Protein AF-A0A7V9UJH0-F1 (afdb_monomer_lite)

Secondary structure (DSSP, 8-state):
--SSTTSSTTHHHHHHTTSS----GGGGGG--HHHHHHHHHHHHHHHHHHS-SB--HHHHSHHHHHHHHHHHHHHSSSHHHHHHHHHHHHHHTHHHHHHHHHHHHHHHHH-TT-TTS-------GGG------GGGGTSPPPHHHHHHHHHHHHHHHHHH-SS--EEE-HHHHHHSPTT--EEEEE-TTS-EEEEEPPTT-------S-------SS--HHHHHTSTT---SEEEEEEEEEETTEEEEEEEE--TTS---HHHHHHHHHHHHHTT--GGGEEEESSS-SHHHHHHH-TT-PPBSS--HHHHHHHHHHHHHHHHHHHTT--HHHHHHHHHT--TT--HHHHHHHHHHHHHHHHHHHHHHHHBTT-S--HHHHHHHHHHHHHHHHHHTT-HHHHHHHHHHHHHHHHHHHHHHT---PPBPPHHHHHHHHHHHHHHHHHHHTSSS--HHHHHHHHHHHHHHTTT-

Sequence (472 aa):
MLLIYKYLFFLPLVVGIFLVGSPTLEAKELFSPATEKAIAKFRHLNQEIEFGISIPEKLLRCSYLQDAWIAYLHEAENQNEFLLGMAEIDQLIDQFRANLNYTATVVNFYNPGNPRTLFPQRIKLENRKGFLNTYKTGRDLTDQEREKLFQEEWSQYEKESICEPFNLDSDTLQALESGKIYNFALFPEGTIRIALEKPGGKDYLLNEEAAIGDFAYPNHTILAGSPHQALLSAGSLIPYRVEDKQLMFISNKSGHFVPSYDSLKALKDQLNDLGVDPHAVIMVPTVDLSDAVLSIYNSVQIPVSLMHEDANRLFLSAHHRWIKTLNQLDLQLLTDLSLGDFTTLSRAANAELSRIREEATYMRSAYQLFTEMHEAPSNFHNFVKHFGNLKDAIKHNVNEKVTAEAKWVVQFLQKKRNILEDSSSVIAQETSLYEYLTNEILTIKELISKNELIIDEFHLIKKMARELGTLF

Radius of gyration: 26.09 Å; chains: 1; bounding box: 77×53×73 Å

Foldseek 3Di:
DPDPPVPPVCVVVVVVVPPPDDPPPVVVVPADPLLVVLLVVLLVQLCCLVVPQFDDLCLLAPVNVVVSLVVSLVRQPDAVNNLSSLVSSVVSCPSVVVLNVLLLLVLCLVPVDDLVNDDDPQDDPPDDQFDDDCSVVVDDDDPVRLQVVLVVLVVVQVVQEPWAKDWDALVVVVVDDAFWKWKWFAAPVRIIIIDTDDPDPPPDDDDDDPPPPDRNDDDVSSSQVGRRGDTLAICMKHWHDDPNHIAIETEGDDSRHRQDPVSVVSNLVSVVVSPDSSSSYHYDHHNRCSCVSCVVCVPDGDGSACALVNLLVSLVSLLVLLVVLLVVDDLVCLVCLLVLNCVPVDPVNLVSLVVNLVSLVSNQLSCLQWFLVSGDDPLSVVLSVLSVQLSVCVVVVVSVSVNVSSNVNSVCCVPPVVVSNDSPGHTHGSVSNVVSLVVLVVLLVVQVPDPDHDPVSVVSNVSSCVSVSSSD

pLDDT: mean 71.12, std 21.36, range [23.88, 97.75]

Structure (mmCIF, N/CA/C/O backbone):
data_AF-A0A7V9UJH0-F1
#
_entry.id   AF-A0A7V9UJH0-F1
#
loop_
_atom_site.group_PDB
_atom_site.id
_atom_site.type_symbol
_atom_site.label_atom_id
_atom_site.label_alt_id
_atom_site.label_comp_id
_atom_site.label_asym_id
_atom_site.label_entity_id
_atom_site.label_seq_id
_atom_site.pdbx_PDB_ins_code
_atom_site.Cartn_x
_atom_site.Cartn_y
_atom_site.Cartn_z
_atom_site.occupancy
_atom_site.B_iso_or_equiv
_atom_site.auth_seq_id
_atom_site.auth_comp_id
_atom_site.auth_asym_id
_atom_site.auth_atom_id
_atom_site.pdbx_PDB_model_num
ATOM 1 N N . MET A 1 1 ? 48.634 -1.301 18.258 1.00 30.16 1 MET A N 1
ATOM 2 C CA . MET A 1 1 ? 47.769 -2.500 18.169 1.00 30.16 1 MET A CA 1
ATOM 3 C C . MET A 1 1 ? 46.301 -2.083 18.316 1.00 30.16 1 MET A C 1
ATOM 5 O O . MET A 1 1 ? 45.616 -2.503 19.233 1.00 30.16 1 MET A O 1
ATOM 9 N N . LEU A 1 2 ? 45.851 -1.162 17.456 1.00 27.62 2 LEU A N 1
ATOM 10 C CA . LEU A 1 2 ? 44.552 -0.482 17.553 1.00 27.62 2 LEU A CA 1
ATOM 11 C C . LEU A 1 2 ? 44.246 0.133 16.176 1.00 27.62 2 LEU A C 1
ATOM 13 O O . LEU A 1 2 ? 44.246 1.342 16.008 1.00 27.62 2 LEU A O 1
ATOM 17 N N . LEU A 1 3 ? 44.148 -0.715 15.145 1.00 25.56 3 LEU A N 1
ATOM 18 C CA . LEU A 1 3 ? 43.703 -0.299 13.802 1.00 25.56 3 LEU A CA 1
ATOM 19 C C . LEU A 1 3 ? 43.198 -1.461 12.918 1.00 25.56 3 LEU A C 1
ATOM 21 O O . LEU A 1 3 ? 43.038 -1.288 11.718 1.00 25.56 3 LEU A O 1
ATOM 25 N N . ILE A 1 4 ? 42.937 -2.644 13.492 1.00 23.88 4 ILE A N 1
ATOM 26 C CA . ILE A 1 4 ? 42.589 -3.862 12.725 1.00 23.88 4 ILE A CA 1
ATOM 27 C C . ILE A 1 4 ? 41.096 -4.244 12.838 1.00 23.88 4 ILE A C 1
ATOM 29 O O . ILE A 1 4 ? 40.603 -5.032 12.042 1.00 23.88 4 ILE A O 1
ATOM 33 N N . TYR A 1 5 ? 40.313 -3.619 13.725 1.00 24.94 5 TYR A N 1
ATOM 34 C CA . TYR A 1 5 ? 38.904 -4.003 13.927 1.00 24.94 5 TYR A CA 1
ATOM 35 C C . TYR A 1 5 ? 37.870 -3.258 13.065 1.00 24.94 5 TYR A C 1
ATOM 37 O O . TYR A 1 5 ? 36.706 -3.639 13.067 1.00 24.94 5 TYR A O 1
ATOM 45 N N . LYS A 1 6 ? 38.272 -2.261 12.260 1.00 25.81 6 LYS A N 1
ATOM 46 C CA . LYS A 1 6 ? 37.353 -1.567 11.332 1.00 25.81 6 LYS A CA 1
ATOM 47 C C . LYS A 1 6 ? 37.107 -2.303 10.004 1.00 25.81 6 LYS A C 1
ATOM 49 O O . LYS A 1 6 ? 36.238 -1.889 9.252 1.00 25.81 6 LYS A O 1
ATOM 54 N N . TYR A 1 7 ? 37.823 -3.399 9.735 1.00 26.91 7 TYR A N 1
ATOM 55 C CA . TYR A 1 7 ? 37.737 -4.140 8.465 1.00 26.91 7 TYR A CA 1
ATOM 56 C C . TYR A 1 7 ? 37.231 -5.585 8.598 1.00 26.91 7 TYR A C 1
ATOM 58 O O . TYR A 1 7 ? 37.049 -6.260 7.591 1.00 26.91 7 TYR A O 1
ATOM 66 N N . LEU A 1 8 ? 36.958 -6.066 9.816 1.00 25.31 8 LEU A N 1
ATOM 67 C CA . LEU A 1 8 ? 36.530 -7.454 10.050 1.00 25.31 8 LEU A CA 1
ATOM 68 C C . LEU A 1 8 ? 35.004 -7.658 10.043 1.00 25.31 8 LEU A C 1
ATOM 70 O O . LEU A 1 8 ? 34.557 -8.785 9.863 1.00 25.31 8 LEU A O 1
ATOM 74 N N . PHE A 1 9 ? 34.203 -6.590 10.125 1.00 26.61 9 PHE A N 1
ATOM 75 C CA . PHE A 1 9 ? 32.737 -6.665 9.991 1.00 26.61 9 PHE A CA 1
ATOM 76 C C . PHE A 1 9 ? 32.222 -6.534 8.546 1.00 26.61 9 PHE A C 1
ATOM 78 O O . PHE A 1 9 ? 31.039 -6.730 8.298 1.00 26.61 9 PHE A O 1
ATOM 85 N N . PHE A 1 10 ? 33.111 -6.298 7.575 1.00 26.50 10 PHE A N 1
ATOM 86 C CA . PHE A 1 10 ? 32.784 -6.337 6.142 1.00 26.50 10 PHE A CA 1
ATOM 87 C C . PHE A 1 10 ? 32.828 -7.756 5.542 1.00 26.50 10 PHE A C 1
ATOM 89 O O . PHE A 1 10 ? 32.479 -7.948 4.379 1.00 26.50 10 PHE A O 1
ATOM 96 N N . LEU A 1 11 ? 33.242 -8.774 6.307 1.00 25.62 11 LEU A N 1
ATOM 97 C CA . LEU A 1 11 ? 33.529 -10.100 5.754 1.00 25.62 11 LEU A CA 1
ATOM 98 C C . LEU A 1 11 ? 32.314 -11.031 5.541 1.00 25.62 11 LEU A C 1
ATOM 100 O O . LEU A 1 11 ? 32.401 -11.847 4.625 1.00 25.62 11 LEU A O 1
ATOM 104 N N . PRO A 1 12 ? 31.162 -10.917 6.242 1.00 27.48 12 PRO A N 1
ATOM 105 C CA . PRO A 1 12 ? 29.956 -11.628 5.808 1.00 27.48 12 PRO A CA 1
ATOM 106 C C . PRO A 1 12 ? 29.307 -10.954 4.590 1.00 27.48 12 PRO A C 1
ATOM 108 O O . PRO A 1 12 ? 28.630 -11.625 3.815 1.00 27.48 12 PRO A O 1
ATOM 111 N N . LEU A 1 13 ? 29.571 -9.657 4.375 1.00 29.02 13 LEU A N 1
ATOM 112 C CA . LEU A 1 13 ? 29.106 -8.925 3.198 1.00 29.02 13 LEU A CA 1
ATOM 113 C C . LEU A 1 13 ? 29.829 -9.418 1.933 1.00 29.02 13 LEU A C 1
ATOM 115 O O . LEU A 1 13 ? 29.194 -9.630 0.915 1.00 29.02 13 LEU A O 1
ATOM 119 N N . VAL A 1 14 ? 31.131 -9.725 1.998 1.00 29.97 14 VAL A N 1
ATOM 120 C CA . VAL A 1 14 ? 31.913 -10.170 0.822 1.00 29.97 14 VAL A CA 1
ATOM 121 C C . VAL A 1 14 ? 31.646 -11.627 0.404 1.00 29.97 14 VAL A C 1
ATOM 123 O O . VAL A 1 14 ? 31.878 -11.976 -0.751 1.00 29.97 14 VAL A O 1
ATOM 126 N N . VAL A 1 15 ? 31.098 -12.482 1.274 1.00 26.22 15 VAL A N 1
ATOM 127 C CA . VAL A 1 15 ? 30.840 -13.898 0.924 1.00 26.22 15 VAL A CA 1
ATOM 128 C C . VAL A 1 15 ? 29.415 -14.132 0.392 1.00 26.22 15 VAL A C 1
ATOM 130 O O . VAL A 1 15 ? 29.205 -15.060 -0.383 1.00 26.22 15 VAL A O 1
ATOM 133 N N . GLY A 1 16 ? 28.457 -13.241 0.683 1.00 27.94 16 GLY A N 1
ATOM 134 C CA . GLY A 1 16 ? 27.158 -13.203 -0.013 1.00 27.94 16 GLY A CA 1
ATOM 135 C C . GLY A 1 16 ? 27.213 -12.557 -1.409 1.00 27.94 16 GLY A C 1
ATOM 136 O O . GLY A 1 16 ? 26.345 -12.808 -2.242 1.00 27.94 16 GLY A O 1
ATOM 137 N N . ILE A 1 17 ? 28.269 -11.782 -1.688 1.00 36.22 17 ILE A N 1
ATOM 138 C CA . ILE A 1 17 ? 28.481 -11.011 -2.929 1.00 36.22 17 ILE A CA 1
ATOM 139 C C . ILE A 1 17 ? 28.880 -11.877 -4.147 1.00 36.22 17 ILE A C 1
ATOM 141 O O . ILE A 1 17 ? 28.891 -11.384 -5.269 1.00 36.22 17 ILE A O 1
ATOM 145 N N . PHE A 1 18 ? 29.124 -13.183 -3.985 1.00 31.78 18 PHE A N 1
ATOM 146 C CA . PHE A 1 18 ? 29.450 -14.084 -5.107 1.00 31.78 18 PHE A CA 1
ATOM 147 C C . PHE A 1 18 ? 28.333 -15.065 -5.509 1.00 31.78 18 PHE A C 1
ATOM 149 O O . PHE A 1 18 ? 28.566 -15.914 -6.368 1.00 31.78 18 PHE A O 1
ATOM 156 N N . LEU A 1 19 ? 27.127 -14.960 -4.932 1.00 30.39 19 LEU A N 1
ATOM 157 C CA . LEU A 1 19 ? 26.013 -15.879 -5.238 1.00 30.39 19 LEU A CA 1
ATOM 158 C C . LEU A 1 19 ? 24.698 -15.209 -5.668 1.00 30.39 19 LEU A C 1
ATOM 160 O O . LEU A 1 19 ? 23.738 -15.916 -5.965 1.00 30.39 19 LEU A O 1
ATOM 164 N N . VAL A 1 20 ? 24.654 -13.880 -5.794 1.00 37.59 20 VAL A N 1
ATOM 165 C CA . VAL A 1 20 ? 23.699 -13.243 -6.715 1.00 37.59 20 VAL A CA 1
ATOM 166 C C . VAL A 1 20 ? 24.373 -13.313 -8.074 1.00 37.59 20 VAL A C 1
ATOM 168 O O . VAL A 1 20 ? 25.451 -12.744 -8.238 1.00 37.59 20 VAL A O 1
ATOM 171 N N . GLY A 1 21 ? 23.821 -14.134 -8.970 1.00 35.56 21 GLY A N 1
ATOM 172 C CA . GLY A 1 21 ? 24.456 -14.552 -10.216 1.00 35.56 21 GLY A CA 1
ATOM 173 C C . GLY A 1 21 ? 25.227 -13.415 -10.871 1.00 35.56 21 GLY A C 1
ATOM 174 O O . GLY A 1 21 ? 24.643 -12.442 -11.333 1.00 35.56 21 GLY A O 1
ATOM 175 N N . SER A 1 22 ? 26.557 -13.540 -10.911 1.00 38.75 22 SER A N 1
ATOM 176 C CA . SER A 1 22 ? 27.305 -12.818 -11.932 1.00 38.75 22 SER A CA 1
ATOM 177 C C . SER A 1 22 ? 26.632 -13.158 -13.261 1.00 38.75 22 SER A C 1
ATOM 179 O O . SER A 1 22 ? 26.357 -14.349 -13.461 1.00 38.75 22 SER A O 1
ATOM 181 N N . PRO A 1 23 ? 26.344 -12.176 -14.134 1.00 42.03 23 PRO A N 1
ATOM 182 C CA . PRO A 1 23 ? 25.822 -12.478 -15.457 1.00 42.03 23 PRO A CA 1
ATOM 183 C C . PRO A 1 23 ? 26.711 -13.572 -16.031 1.00 42.03 23 PRO A C 1
ATOM 185 O O . PRO A 1 23 ? 27.944 -13.486 -15.917 1.00 42.03 23 PRO A O 1
ATOM 188 N N . THR A 1 24 ? 26.093 -14.643 -16.533 1.00 43.12 24 THR A N 1
ATOM 189 C CA . THR A 1 24 ? 26.810 -15.693 -17.255 1.00 43.12 24 THR A CA 1
ATOM 190 C C . THR A 1 24 ? 27.800 -14.991 -18.169 1.00 43.12 24 THR A C 1
ATOM 192 O O . THR A 1 24 ? 27.404 -14.089 -18.905 1.00 43.12 24 THR A O 1
ATOM 195 N N . LEU A 1 25 ? 29.092 -15.320 -18.051 1.00 45.69 25 LEU A N 1
ATOM 196 C CA . LEU A 1 25 ? 30.186 -14.614 -18.735 1.00 45.69 25 LEU A CA 1
ATOM 197 C C . LEU A 1 25 ? 29.931 -14.407 -20.243 1.00 45.69 25 LEU A C 1
ATOM 199 O O . LEU A 1 25 ? 30.481 -13.480 -20.822 1.00 45.69 25 LEU A O 1
ATOM 203 N N . GLU A 1 26 ? 29.050 -15.213 -20.835 1.00 47.91 26 GLU A N 1
ATOM 204 C CA . GLU A 1 26 ? 28.553 -15.126 -22.208 1.00 47.91 26 GLU A CA 1
ATOM 205 C C . GLU A 1 26 ? 27.755 -13.843 -22.540 1.00 47.91 26 GLU A C 1
ATOM 207 O O . GLU A 1 26 ? 27.798 -13.399 -23.681 1.00 47.91 26 GLU A O 1
ATOM 212 N N . ALA A 1 27 ? 27.074 -13.189 -21.587 1.00 50.91 27 ALA A N 1
ATOM 213 C CA . ALA A 1 27 ? 26.281 -11.979 -21.868 1.00 50.91 27 ALA A CA 1
ATOM 214 C C . ALA A 1 27 ? 27.140 -10.709 -22.032 1.00 50.91 27 ALA A C 1
ATOM 216 O O . ALA A 1 27 ? 26.747 -9.773 -22.725 1.00 50.91 27 ALA A O 1
ATOM 217 N N . LYS A 1 28 ? 28.338 -10.667 -21.430 1.00 52.59 28 LYS A N 1
ATOM 218 C CA . LYS A 1 28 ? 29.223 -9.489 -21.500 1.00 52.59 28 LYS A CA 1
ATOM 219 C C . LYS A 1 28 ? 29.824 -9.255 -22.884 1.00 52.59 28 LYS A C 1
ATOM 221 O O . LYS A 1 28 ? 30.189 -8.127 -23.182 1.00 52.59 28 LYS A O 1
ATOM 226 N N . GLU A 1 29 ? 29.917 -10.282 -23.726 1.00 58.12 29 GLU A N 1
ATOM 227 C CA . GLU A 1 29 ? 30.424 -10.134 -25.098 1.00 58.12 29 GLU A CA 1
ATOM 228 C C . GLU A 1 29 ? 29.374 -9.555 -26.070 1.00 58.12 29 GLU A C 1
ATOM 230 O O . GLU A 1 29 ? 29.701 -9.273 -27.220 1.00 58.12 29 GLU A O 1
ATOM 235 N N . LEU A 1 30 ? 28.128 -9.351 -25.617 1.00 66.75 30 LEU A N 1
ATOM 236 C CA . LEU A 1 30 ? 26.988 -8.928 -26.441 1.00 66.75 30 LEU A CA 1
ATOM 237 C C . LEU A 1 30 ? 26.552 -7.468 -26.239 1.00 66.75 30 LEU A C 1
ATOM 239 O O . LEU A 1 30 ? 25.721 -6.987 -27.006 1.00 66.75 30 LEU A O 1
ATOM 243 N N . PHE A 1 31 ? 27.070 -6.759 -25.232 1.00 84.50 31 PHE A N 1
ATOM 244 C CA . PHE A 1 31 ? 26.641 -5.386 -24.952 1.00 84.50 31 PHE A CA 1
ATOM 245 C C . PHE A 1 31 ? 27.458 -4.357 -25.726 1.00 84.50 31 PHE A C 1
ATOM 247 O O . PHE A 1 31 ? 28.689 -4.382 -25.713 1.00 84.50 31 PHE A O 1
ATOM 254 N N . SER A 1 32 ? 26.775 -3.397 -26.353 1.00 88.62 32 SER A N 1
ATOM 255 C CA . SER A 1 32 ? 27.449 -2.216 -26.880 1.00 88.62 32 SER A CA 1
ATOM 256 C C . SER A 1 32 ? 27.966 -1.341 -25.727 1.00 88.62 32 SER A C 1
ATOM 258 O O . SER A 1 32 ? 27.462 -1.406 -24.594 1.00 88.62 32 SER A O 1
ATOM 260 N N . PRO A 1 33 ? 28.906 -0.421 -26.011 1.00 90.81 33 PRO A N 1
ATOM 261 C CA . PRO A 1 33 ? 29.337 0.581 -25.040 1.00 90.81 33 PRO A CA 1
ATOM 262 C C . PRO A 1 33 ? 28.183 1.418 -24.459 1.00 90.81 33 PRO A C 1
ATOM 264 O O . PRO A 1 33 ? 28.280 1.898 -23.327 1.00 90.81 33 PRO A O 1
ATOM 267 N N . ALA A 1 34 ? 27.092 1.608 -25.212 1.00 86.81 34 ALA A N 1
ATOM 268 C CA . ALA A 1 34 ? 25.917 2.338 -24.746 1.00 86.81 34 ALA A CA 1
ATOM 269 C C . ALA A 1 34 ? 25.159 1.555 -23.664 1.00 86.81 34 ALA A C 1
ATOM 271 O O . ALA A 1 34 ? 24.864 2.104 -22.598 1.00 86.81 34 ALA A O 1
ATOM 272 N N . THR A 1 35 ? 24.926 0.259 -23.883 1.00 88.44 35 THR A N 1
ATOM 273 C CA . THR A 1 35 ? 24.284 -0.617 -22.891 1.00 88.44 35 THR A CA 1
ATOM 274 C C . THR A 1 35 ? 25.134 -0.775 -21.638 1.00 88.44 35 THR A C 1
ATOM 276 O O . THR A 1 35 ? 24.619 -0.634 -20.528 1.00 88.44 35 THR A O 1
ATOM 279 N N . GLU A 1 36 ? 26.450 -0.958 -21.773 1.00 90.12 36 GLU A N 1
ATOM 280 C CA . GLU A 1 36 ? 27.341 -1.018 -20.609 1.00 90.12 36 GLU A CA 1
ATOM 281 C C . GLU A 1 36 ? 27.294 0.270 -19.778 1.00 90.12 36 GLU A C 1
ATOM 283 O O . GLU A 1 36 ? 27.232 0.224 -18.545 1.00 90.12 36 GLU A O 1
ATOM 288 N N . LYS A 1 37 ? 27.275 1.432 -20.443 1.00 90.12 37 LYS A N 1
ATOM 289 C CA . LYS A 1 37 ? 27.156 2.740 -19.793 1.00 90.12 37 LYS A CA 1
ATOM 290 C C . LYS A 1 37 ? 25.811 2.899 -19.080 1.00 90.12 37 LYS A C 1
ATOM 292 O O . LYS A 1 37 ? 25.786 3.409 -17.956 1.00 90.12 37 LYS A O 1
ATOM 297 N N . ALA A 1 38 ? 24.710 2.458 -19.689 1.00 86.81 38 ALA A N 1
ATOM 298 C CA . ALA A 1 38 ? 23.385 2.487 -19.073 1.00 86.81 38 ALA A CA 1
ATOM 299 C C . ALA A 1 38 ? 23.320 1.579 -17.834 1.00 86.81 38 ALA A C 1
ATOM 301 O O . ALA A 1 38 ? 22.944 2.039 -16.753 1.00 86.81 38 ALA A O 1
ATOM 302 N N . ILE A 1 39 ? 23.785 0.332 -17.946 1.00 87.69 39 ILE A N 1
ATOM 303 C CA . ILE A 1 39 ? 23.871 -0.616 -16.826 1.00 87.69 39 ILE A CA 1
ATOM 304 C C . ILE A 1 39 ? 24.750 -0.047 -15.705 1.00 87.69 39 ILE A C 1
ATOM 306 O O . ILE A 1 39 ? 24.371 -0.092 -14.535 1.00 87.69 39 ILE A O 1
ATOM 310 N N . ALA A 1 40 ? 25.907 0.537 -16.033 1.00 86.19 40 ALA A N 1
ATOM 311 C CA . ALA A 1 40 ? 26.779 1.174 -15.049 1.00 86.19 40 ALA A CA 1
ATOM 312 C C . ALA A 1 40 ? 26.089 2.349 -14.337 1.00 86.19 40 ALA A C 1
ATOM 314 O O . ALA A 1 40 ? 26.234 2.490 -13.122 1.00 86.19 40 ALA A O 1
ATOM 315 N N . LYS A 1 41 ? 25.297 3.153 -15.059 1.00 84.31 41 LYS A N 1
ATOM 316 C CA . LYS A 1 41 ? 24.491 4.236 -14.478 1.00 84.31 41 LYS A CA 1
ATOM 317 C C . LYS A 1 41 ? 23.447 3.691 -13.501 1.00 84.31 41 LYS A C 1
ATOM 319 O O . LYS A 1 41 ? 23.376 4.188 -12.382 1.00 84.31 41 LYS A O 1
ATOM 324 N N . PHE A 1 42 ? 22.681 2.664 -13.873 1.00 81.25 42 PHE A N 1
ATOM 325 C CA . PHE A 1 42 ? 21.697 2.050 -12.970 1.00 81.25 42 PHE A CA 1
ATOM 326 C C . PHE A 1 42 ? 22.348 1.357 -11.771 1.00 81.25 42 PHE A C 1
ATOM 328 O O . PHE A 1 42 ? 21.852 1.484 -10.656 1.00 81.25 42 PHE A O 1
ATOM 335 N N . ARG A 1 43 ? 23.508 0.720 -11.956 1.00 82.25 43 ARG A N 1
ATOM 336 C CA . ARG A 1 43 ? 24.297 0.153 -10.856 1.00 82.25 43 ARG A CA 1
ATOM 337 C C . ARG A 1 43 ? 24.772 1.233 -9.887 1.00 82.25 43 ARG A C 1
ATOM 339 O O . ARG A 1 43 ? 24.653 1.052 -8.682 1.00 82.25 43 ARG A O 1
ATOM 346 N N . HIS A 1 44 ? 25.267 2.359 -10.399 1.00 81.38 44 HIS A N 1
ATOM 347 C CA . HIS A 1 44 ? 25.655 3.501 -9.573 1.00 81.38 44 HIS A CA 1
ATOM 348 C C . HIS A 1 44 ? 24.458 4.077 -8.810 1.00 81.38 44 HIS A C 1
ATOM 350 O O . HIS A 1 44 ? 24.571 4.348 -7.621 1.00 81.38 44 HIS A O 1
ATOM 356 N N . LEU A 1 45 ? 23.300 4.226 -9.464 1.00 71.56 45 LEU A N 1
ATOM 357 C CA . LEU A 1 45 ? 22.070 4.664 -8.798 1.00 71.56 45 LEU A CA 1
ATOM 358 C C . LEU A 1 45 ? 21.679 3.696 -7.679 1.00 71.56 45 LEU A C 1
ATOM 360 O O . LEU A 1 45 ? 21.440 4.134 -6.558 1.00 71.56 45 LEU A O 1
ATOM 364 N N . ASN A 1 46 ? 21.688 2.389 -7.949 1.00 71.44 46 ASN A N 1
ATOM 365 C CA . ASN A 1 46 ? 21.388 1.383 -6.936 1.00 71.44 46 ASN A CA 1
ATOM 366 C C . ASN A 1 46 ? 22.381 1.428 -5.763 1.00 71.44 46 ASN A C 1
ATOM 368 O O . ASN A 1 46 ? 21.969 1.318 -4.618 1.00 71.44 46 ASN A O 1
ATOM 372 N N . GLN A 1 47 ? 23.667 1.679 -6.023 1.00 70.44 47 GLN A N 1
ATOM 373 C CA . GLN A 1 47 ? 24.677 1.876 -4.978 1.00 70.44 47 GLN A CA 1
ATOM 374 C C . GLN A 1 47 ? 24.464 3.167 -4.172 1.00 70.44 47 GLN A C 1
ATOM 376 O O . GLN A 1 47 ? 24.614 3.138 -2.952 1.00 70.44 47 GLN A O 1
ATOM 381 N N . GLU A 1 48 ? 24.095 4.288 -4.809 1.00 64.31 48 GLU A N 1
ATOM 382 C CA . GLU A 1 48 ? 23.712 5.524 -4.100 1.00 64.31 48 GLU A CA 1
ATOM 383 C C . GLU A 1 48 ? 22.531 5.271 -3.151 1.00 64.31 48 GLU A C 1
ATOM 385 O O . GLU A 1 48 ? 22.454 5.875 -2.084 1.00 64.31 48 GLU A O 1
ATOM 390 N N . ILE A 1 49 ? 21.628 4.369 -3.534 1.00 60.34 49 ILE A N 1
ATOM 391 C CA . ILE A 1 49 ? 20.459 3.970 -2.752 1.00 60.34 49 ILE A CA 1
ATOM 392 C C . ILE A 1 49 ? 20.825 2.966 -1.644 1.00 60.34 49 ILE A C 1
ATOM 394 O O . ILE A 1 49 ? 20.317 3.089 -0.539 1.00 60.34 49 ILE A O 1
ATOM 398 N N . GLU A 1 50 ? 21.687 1.985 -1.916 1.00 56.47 50 GLU A N 1
ATOM 399 C CA . GLU A 1 50 ? 22.078 0.917 -0.980 1.00 56.47 50 GLU A CA 1
ATOM 400 C C . GLU A 1 50 ? 23.025 1.413 0.122 1.00 56.47 50 GLU A C 1
ATOM 402 O O . GLU A 1 50 ? 22.874 1.052 1.286 1.00 56.47 50 GLU A O 1
ATOM 407 N N . PHE A 1 51 ? 23.995 2.258 -0.237 1.00 47.12 51 PHE A N 1
ATOM 408 C CA . PHE A 1 51 ? 25.031 2.752 0.677 1.00 47.12 51 PHE A CA 1
ATOM 409 C C . PHE A 1 51 ? 24.803 4.200 1.127 1.00 47.12 51 PHE A C 1
ATOM 411 O O . PHE A 1 51 ? 25.558 4.724 1.951 1.00 47.12 51 PHE A O 1
ATOM 418 N N . GLY A 1 52 ? 23.787 4.871 0.580 1.00 47.44 52 GLY A N 1
ATOM 419 C CA . GLY A 1 52 ? 23.414 6.222 0.970 1.00 47.44 52 GLY A CA 1
ATOM 420 C C . GLY A 1 52 ? 22.716 6.251 2.327 1.00 47.44 52 GLY A C 1
ATOM 421 O O . GLY A 1 52 ? 21.774 5.509 2.578 1.00 47.44 52 GLY A O 1
ATOM 422 N N . ILE A 1 53 ? 23.125 7.182 3.192 1.00 43.81 53 ILE A N 1
ATOM 423 C CA . ILE A 1 53 ? 22.421 7.477 4.456 1.00 43.81 53 ILE A CA 1
ATOM 424 C C . ILE A 1 53 ? 21.062 8.164 4.171 1.00 43.81 53 ILE A C 1
ATOM 426 O O . ILE A 1 53 ? 20.178 8.193 5.022 1.00 43.81 53 ILE A O 1
ATOM 430 N N . SER A 1 54 ? 20.867 8.694 2.955 1.00 49.09 54 SER A N 1
ATOM 431 C CA . SER A 1 54 ? 19.669 9.424 2.529 1.00 49.09 54 SER A CA 1
ATOM 432 C C . SER A 1 54 ? 19.383 9.253 1.035 1.00 49.09 54 SER A C 1
ATOM 434 O O . SER A 1 54 ? 20.325 9.306 0.242 1.00 49.09 54 SER A O 1
ATOM 436 N N . ILE A 1 55 ? 18.108 9.170 0.636 1.00 52.31 55 ILE A N 1
ATOM 437 C CA . ILE A 1 55 ? 17.704 9.181 -0.783 1.00 52.31 55 ILE A CA 1
ATOM 438 C C . ILE A 1 55 ? 17.736 10.628 -1.316 1.00 52.31 55 ILE A C 1
ATOM 440 O O . ILE A 1 55 ? 17.026 11.482 -0.779 1.00 52.31 55 ILE A O 1
ATOM 444 N N . PRO A 1 56 ? 18.517 10.946 -2.367 1.00 55.91 56 PRO A N 1
ATOM 445 C CA . PRO A 1 56 ? 18.486 12.261 -3.001 1.00 55.91 56 PRO A CA 1
ATOM 446 C C . PRO A 1 56 ? 17.088 12.609 -3.532 1.00 55.91 56 PRO A C 1
ATOM 448 O O . PRO A 1 56 ? 16.445 11.775 -4.163 1.00 55.91 56 PRO A O 1
ATOM 451 N N . GLU A 1 57 ? 16.661 13.868 -3.390 1.00 53.53 57 GLU A N 1
ATOM 452 C CA . GLU A 1 57 ? 15.371 14.370 -3.905 1.00 53.53 57 GLU A CA 1
ATOM 453 C C . GLU A 1 57 ? 15.134 14.013 -5.382 1.00 53.53 57 GLU A C 1
ATOM 455 O O . GLU A 1 57 ? 14.037 13.616 -5.770 1.00 53.53 57 GLU A O 1
ATOM 460 N N . LYS A 1 58 ? 16.186 14.080 -6.206 1.00 56.59 58 LYS A N 1
ATOM 461 C CA . LYS A 1 58 ? 16.136 13.692 -7.623 1.00 56.59 58 LYS A CA 1
ATOM 462 C C . LYS A 1 58 ? 15.683 12.238 -7.849 1.00 56.59 58 LYS A C 1
ATOM 464 O O . LYS A 1 58 ? 15.114 11.966 -8.894 1.00 56.59 58 LYS A O 1
ATOM 469 N N . LEU A 1 59 ? 15.923 11.322 -6.903 1.00 54.50 59 LEU A N 1
ATOM 470 C CA . LEU A 1 59 ? 15.511 9.911 -6.985 1.00 54.50 59 LEU A CA 1
ATOM 471 C C . LEU A 1 59 ? 14.087 9.681 -6.460 1.00 54.50 59 LEU A C 1
ATOM 473 O O . LEU A 1 59 ? 13.478 8.668 -6.790 1.00 54.50 59 LEU A O 1
ATOM 477 N N . LEU A 1 60 ? 13.548 10.623 -5.676 1.00 50.09 60 LEU A N 1
ATOM 478 C CA . LEU A 1 60 ? 12.142 10.627 -5.252 1.00 50.09 60 LEU A CA 1
ATOM 479 C C . LEU A 1 60 ? 11.204 11.087 -6.377 1.00 50.09 60 LEU A C 1
ATOM 481 O O . LEU A 1 60 ? 10.007 10.807 -6.338 1.00 50.09 60 LEU A O 1
ATOM 485 N N . ARG A 1 61 ? 11.750 11.770 -7.389 1.00 50.97 61 ARG A N 1
ATOM 486 C CA . ARG A 1 61 ? 11.032 12.159 -8.602 1.00 50.97 61 ARG A CA 1
ATOM 487 C C . ARG A 1 61 ? 11.097 11.017 -9.611 1.00 50.97 61 ARG A C 1
ATOM 489 O O . ARG A 1 61 ? 12.151 10.745 -10.186 1.00 50.97 61 ARG A O 1
ATOM 496 N N . CYS A 1 62 ? 9.957 10.376 -9.874 1.00 55.69 62 CYS A N 1
ATOM 497 C CA . CYS A 1 62 ? 9.853 9.302 -10.873 1.00 55.69 62 CYS A CA 1
ATOM 498 C C . CYS A 1 62 ? 10.355 9.730 -12.268 1.00 55.69 62 CYS A C 1
ATOM 500 O O . CYS A 1 62 ? 10.812 8.885 -13.037 1.00 55.69 62 CYS A O 1
ATOM 502 N N . SER A 1 63 ? 10.330 11.034 -12.569 1.00 59.69 63 SER A N 1
ATOM 503 C CA . SER A 1 63 ? 10.799 11.607 -13.833 1.00 59.69 63 SER A CA 1
ATOM 504 C C . SER A 1 63 ? 12.282 11.357 -14.115 1.00 59.69 63 SER A C 1
ATOM 506 O O . SER A 1 63 ? 12.624 11.048 -15.249 1.00 59.69 63 SER A O 1
ATOM 508 N N . TYR A 1 64 ? 13.170 11.394 -13.114 1.00 63.22 64 TYR A N 1
ATOM 509 C CA . TYR A 1 64 ? 14.608 11.213 -13.360 1.00 63.22 64 TYR A CA 1
ATOM 510 C C . TYR A 1 64 ? 14.952 9.799 -13.852 1.00 63.22 64 TYR A C 1
ATOM 512 O O . TYR A 1 64 ? 15.794 9.615 -14.733 1.00 63.22 64 TYR A O 1
ATOM 520 N N . LEU A 1 65 ? 14.303 8.785 -13.279 1.00 69.44 65 LEU A N 1
ATOM 521 C CA . LEU A 1 65 ? 14.495 7.399 -13.701 1.00 69.44 65 LEU A CA 1
ATOM 522 C C . LEU A 1 65 ? 13.787 7.118 -15.022 1.00 69.44 65 LEU A C 1
ATOM 524 O O . LEU A 1 65 ? 14.359 6.452 -15.882 1.00 69.44 65 LEU A O 1
ATOM 528 N N . GLN A 1 66 ? 12.593 7.685 -15.214 1.00 71.19 66 GLN 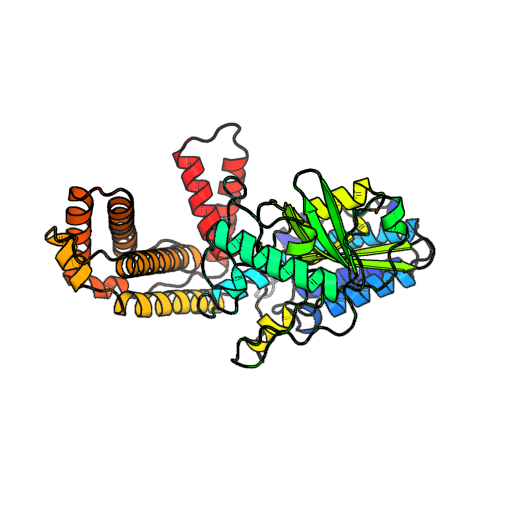A N 1
ATOM 529 C CA . GLN A 1 66 ? 11.899 7.673 -16.499 1.00 71.19 66 GLN A CA 1
ATOM 530 C C . GLN A 1 66 ? 12.794 8.219 -17.619 1.00 71.19 66 GLN A C 1
ATOM 532 O O . GLN A 1 66 ? 12.965 7.544 -18.631 1.00 71.19 66 GLN A O 1
ATOM 537 N N . ASP A 1 67 ? 13.449 9.360 -17.405 1.00 71.88 67 ASP A N 1
ATOM 538 C CA . ASP A 1 67 ? 14.393 9.940 -18.363 1.00 71.88 67 ASP A CA 1
ATOM 539 C C . ASP A 1 67 ? 15.591 9.016 -18.621 1.00 71.88 67 ASP A C 1
ATOM 541 O O . ASP A 1 67 ? 16.073 8.925 -19.747 1.00 71.88 67 ASP A O 1
ATOM 545 N N . ALA A 1 68 ? 16.078 8.299 -17.601 1.00 78.75 68 ALA A N 1
ATOM 546 C CA . ALA A 1 68 ? 17.172 7.344 -17.761 1.00 78.75 68 ALA A CA 1
ATOM 547 C C . ALA A 1 68 ? 16.772 6.118 -18.603 1.00 78.75 68 ALA A C 1
ATOM 549 O O . ALA A 1 68 ? 17.552 5.711 -19.464 1.00 78.75 68 ALA A O 1
ATOM 550 N N . TRP A 1 69 ? 15.576 5.559 -18.397 1.00 84.31 69 TRP A N 1
ATOM 551 C CA . TRP A 1 69 ? 15.060 4.463 -19.228 1.00 84.31 69 TRP A CA 1
ATOM 552 C C . TRP A 1 69 ? 14.754 4.915 -20.656 1.00 84.31 69 TRP A C 1
ATOM 554 O O . TRP A 1 69 ? 15.092 4.206 -21.599 1.00 84.31 69 TRP A O 1
ATOM 564 N N . ILE A 1 70 ? 14.169 6.104 -20.834 1.00 80.06 70 ILE A N 1
ATOM 565 C CA . ILE A 1 70 ? 13.910 6.673 -22.164 1.00 80.06 70 ILE A CA 1
ATOM 566 C C . ILE A 1 70 ? 15.231 6.945 -22.890 1.00 80.06 70 ILE A C 1
ATOM 568 O O . ILE A 1 70 ? 15.364 6.605 -24.061 1.00 80.06 70 ILE A O 1
ATOM 572 N N . ALA A 1 71 ? 16.236 7.500 -22.208 1.00 82.31 71 ALA A N 1
ATOM 573 C CA . ALA A 1 71 ? 17.561 7.678 -22.796 1.00 82.31 71 ALA A CA 1
ATOM 574 C C . ALA A 1 71 ? 18.148 6.337 -23.253 1.00 82.31 71 ALA A C 1
ATOM 576 O O . ALA A 1 71 ? 18.631 6.243 -24.377 1.00 82.31 71 ALA A O 1
ATOM 577 N N . TYR A 1 72 ? 18.037 5.284 -22.437 1.00 90.50 72 TYR A N 1
ATOM 578 C CA . TYR A 1 72 ? 18.523 3.964 -22.828 1.00 90.50 72 TYR A CA 1
ATOM 579 C C . TYR A 1 72 ? 17.762 3.374 -24.027 1.00 90.50 72 TYR A C 1
ATOM 581 O O . TYR A 1 72 ? 18.385 2.848 -24.947 1.00 90.50 72 TYR A O 1
ATOM 589 N N . LEU A 1 73 ? 16.436 3.545 -24.081 1.00 89.88 73 LEU A N 1
ATOM 590 C CA . LEU A 1 73 ? 15.618 3.183 -25.244 1.00 89.88 73 LEU A CA 1
ATOM 591 C C . LEU A 1 73 ? 16.145 3.828 -26.541 1.00 89.88 73 LEU A C 1
ATOM 593 O O . LEU A 1 73 ? 16.168 3.182 -27.591 1.00 89.88 73 LEU A O 1
ATOM 597 N N . HIS A 1 74 ? 16.589 5.086 -26.477 1.00 90.94 74 HIS A N 1
ATOM 598 C CA . HIS A 1 74 ? 17.191 5.784 -27.614 1.00 90.94 74 HIS A CA 1
ATOM 599 C C . HIS A 1 74 ? 18.619 5.323 -27.934 1.00 90.94 74 HIS A C 1
ATOM 601 O O . HIS A 1 74 ? 18.975 5.275 -29.108 1.00 90.94 74 HIS A O 1
ATOM 607 N N . GLU A 1 75 ? 19.428 5.017 -26.919 1.00 91.81 75 GLU A N 1
ATOM 608 C CA . GLU A 1 75 ? 20.858 4.720 -27.070 1.00 91.81 75 GLU A CA 1
ATOM 609 C C . GLU A 1 75 ? 21.161 3.263 -27.469 1.00 91.81 75 GLU A C 1
ATOM 611 O O . GLU A 1 75 ? 22.191 3.029 -28.096 1.00 91.81 75 GLU A O 1
ATOM 616 N N . ALA A 1 76 ? 20.303 2.294 -27.126 1.00 91.88 76 ALA A N 1
ATOM 617 C CA . ALA A 1 76 ? 20.494 0.888 -27.502 1.00 91.88 76 ALA A CA 1
ATOM 618 C C . ALA A 1 76 ? 20.449 0.699 -29.029 1.00 91.88 76 ALA A C 1
ATOM 620 O O . ALA A 1 76 ? 19.594 1.289 -29.694 1.00 91.88 76 ALA A O 1
ATOM 621 N N . GLU A 1 77 ? 21.316 -0.142 -29.598 1.00 90.44 77 GLU A N 1
ATOM 622 C CA . GLU A 1 77 ? 21.479 -0.235 -31.056 1.00 90.44 77 GLU A CA 1
ATOM 623 C C . GLU A 1 77 ? 20.309 -0.950 -31.744 1.00 90.44 77 GLU A C 1
ATOM 625 O O . GLU A 1 77 ? 19.997 -0.653 -32.893 1.00 90.44 77 GLU A O 1
ATOM 630 N N . ASN A 1 78 ? 19.667 -1.902 -31.062 1.00 92.44 78 ASN A N 1
ATOM 631 C CA . ASN A 1 78 ? 18.556 -2.697 -31.594 1.00 92.44 78 ASN A CA 1
ATOM 632 C C . ASN A 1 78 ? 17.670 -3.268 -30.471 1.00 92.44 78 ASN A C 1
ATOM 634 O O . ASN A 1 78 ? 18.031 -3.207 -29.292 1.00 92.44 78 ASN A O 1
ATOM 638 N N . GLN A 1 79 ? 16.521 -3.854 -30.833 1.00 92.69 79 GLN A N 1
ATOM 639 C CA . GLN A 1 79 ? 15.583 -4.444 -29.873 1.00 92.69 79 GLN A CA 1
ATOM 640 C C . GLN A 1 79 ? 16.195 -5.537 -28.992 1.00 92.69 79 GLN A C 1
ATOM 642 O O . GLN A 1 79 ? 15.963 -5.532 -27.786 1.00 92.69 79 GLN A O 1
ATOM 647 N N . ASN A 1 80 ? 16.977 -6.459 -29.553 1.00 91.62 80 ASN A N 1
ATOM 648 C CA . ASN A 1 80 ? 17.543 -7.561 -28.773 1.00 91.62 80 ASN A CA 1
ATOM 649 C C . ASN A 1 80 ? 18.508 -7.045 -27.697 1.00 91.62 80 ASN A C 1
ATOM 651 O O . ASN A 1 80 ? 18.433 -7.447 -26.540 1.00 91.62 80 ASN A O 1
ATOM 655 N N . GLU A 1 81 ? 19.380 -6.110 -28.068 1.00 90.94 81 GLU A N 1
ATOM 656 C CA . GLU A 1 81 ? 20.294 -5.479 -27.124 1.00 90.94 81 GLU A CA 1
ATOM 657 C C . GLU A 1 81 ? 19.543 -4.694 -26.040 1.00 90.94 81 GLU A C 1
ATOM 659 O O . GLU A 1 81 ? 19.839 -4.844 -24.855 1.00 90.94 81 GLU A O 1
ATOM 664 N N . PHE A 1 82 ? 18.537 -3.907 -26.440 1.00 93.19 82 PHE A N 1
ATOM 665 C CA . PHE A 1 82 ? 17.684 -3.168 -25.516 1.00 93.19 82 PHE A CA 1
ATOM 666 C C . PHE A 1 82 ? 17.029 -4.099 -24.490 1.00 93.19 82 PHE A C 1
ATOM 668 O O . PHE A 1 82 ? 17.103 -3.831 -23.295 1.00 93.19 82 PHE A O 1
ATOM 675 N N . LEU A 1 83 ? 16.427 -5.208 -24.929 1.00 92.88 83 LEU A N 1
ATOM 676 C CA . LEU A 1 83 ? 15.757 -6.152 -24.032 1.00 92.88 83 LEU A CA 1
ATOM 677 C C . LEU A 1 83 ? 16.739 -6.842 -23.079 1.00 92.88 83 LEU A C 1
ATOM 679 O O . LEU A 1 83 ? 16.452 -6.941 -21.886 1.00 92.88 83 LEU A O 1
ATOM 683 N N . LEU A 1 84 ? 17.915 -7.251 -23.566 1.00 90.62 84 LEU A N 1
ATOM 684 C CA . LEU A 1 84 ? 18.953 -7.843 -22.716 1.00 90.62 84 LEU A CA 1
ATOM 685 C C . LEU A 1 84 ? 19.451 -6.851 -21.657 1.00 90.62 84 LEU A C 1
ATOM 687 O O . LEU A 1 84 ? 19.549 -7.201 -20.481 1.00 90.62 84 LEU A O 1
ATOM 691 N N . GLY A 1 85 ? 19.721 -5.600 -22.037 1.00 91.00 85 GLY A N 1
ATOM 692 C CA . GLY A 1 85 ? 20.131 -4.586 -21.069 1.00 91.00 85 GLY A CA 1
ATOM 693 C C . GLY A 1 85 ? 19.006 -4.180 -20.117 1.00 91.00 85 GLY A C 1
ATOM 694 O O . GLY A 1 85 ? 19.267 -3.952 -18.938 1.00 91.00 85 GLY A O 1
ATOM 695 N N . MET A 1 86 ? 17.749 -4.154 -20.572 1.00 90.44 86 MET A N 1
ATOM 696 C CA . MET A 1 86 ? 16.589 -3.932 -19.704 1.00 90.44 86 MET A CA 1
ATOM 697 C C . MET A 1 86 ? 16.423 -5.052 -18.677 1.00 90.44 86 MET A C 1
ATOM 699 O O . MET A 1 86 ? 16.124 -4.747 -17.527 1.00 90.44 86 MET A O 1
ATOM 703 N N . ALA A 1 87 ? 16.663 -6.313 -19.044 1.00 89.44 87 ALA A N 1
ATOM 704 C CA . ALA A 1 87 ? 16.630 -7.434 -18.106 1.00 89.44 87 ALA A CA 1
ATOM 705 C C . ALA A 1 87 ? 17.702 -7.300 -17.007 1.00 89.44 87 ALA A C 1
ATOM 707 O O . ALA A 1 87 ? 17.411 -7.517 -15.830 1.00 89.44 87 ALA A O 1
ATOM 708 N N . GLU A 1 88 ? 18.916 -6.870 -17.361 1.00 87.25 88 GLU A N 1
ATOM 709 C CA . GLU A 1 88 ? 19.978 -6.568 -16.388 1.00 87.25 88 GLU A CA 1
ATOM 710 C C . GLU A 1 88 ? 19.616 -5.369 -15.497 1.00 87.25 88 GLU A C 1
ATOM 712 O O . GLU A 1 88 ? 19.804 -5.402 -14.279 1.00 87.25 88 GLU A O 1
ATOM 717 N N . ILE A 1 89 ? 19.063 -4.301 -16.081 1.00 85.19 89 ILE A N 1
ATOM 718 C CA . ILE A 1 89 ? 18.597 -3.131 -15.327 1.00 85.19 89 ILE A CA 1
ATOM 719 C C . ILE A 1 89 ? 17.469 -3.524 -14.363 1.00 85.19 89 ILE A C 1
ATOM 721 O O . ILE A 1 89 ? 17.478 -3.060 -13.225 1.00 85.19 89 ILE A O 1
ATOM 725 N N . ASP A 1 90 ? 16.534 -4.382 -14.780 1.00 82.44 90 ASP A N 1
ATOM 726 C CA . ASP A 1 90 ? 15.412 -4.876 -13.970 1.00 82.44 90 ASP A CA 1
ATOM 727 C C . ASP A 1 90 ? 15.906 -5.574 -12.691 1.00 82.44 90 ASP A C 1
ATOM 729 O O . ASP A 1 90 ? 15.404 -5.294 -11.604 1.00 82.44 90 ASP A O 1
ATOM 733 N N . GLN A 1 91 ? 16.967 -6.383 -12.795 1.00 80.19 91 GLN A N 1
ATOM 734 C CA . GLN A 1 91 ? 17.614 -7.013 -11.636 1.00 80.19 91 GLN A CA 1
ATOM 735 C C . GLN A 1 91 ? 18.306 -5.991 -10.721 1.00 80.19 91 GLN A C 1
ATOM 737 O O . GLN A 1 91 ? 18.303 -6.133 -9.498 1.00 80.19 91 GLN A O 1
ATOM 742 N N . LEU A 1 92 ? 18.896 -4.937 -11.295 1.00 75.25 92 LEU A N 1
ATOM 743 C CA . LEU A 1 92 ? 19.602 -3.902 -10.534 1.00 75.25 92 LEU A CA 1
ATOM 744 C C . LEU A 1 92 ? 18.666 -2.964 -9.762 1.00 75.25 92 LEU A C 1
ATOM 746 O O . LEU A 1 92 ? 19.110 -2.339 -8.803 1.00 75.25 92 LEU A O 1
ATOM 750 N N . ILE A 1 93 ? 17.399 -2.835 -10.159 1.00 68.44 93 ILE A N 1
ATOM 751 C CA . ILE A 1 93 ? 16.436 -1.908 -9.538 1.00 68.44 93 ILE A CA 1
ATOM 752 C C . ILE A 1 93 ? 15.511 -2.571 -8.510 1.00 68.44 93 ILE A C 1
ATOM 754 O O . ILE A 1 93 ? 14.680 -1.880 -7.919 1.00 68.44 93 ILE A O 1
ATOM 758 N N . ASP A 1 94 ? 15.635 -3.873 -8.250 1.00 65.31 94 ASP A N 1
ATOM 759 C CA . ASP A 1 94 ? 14.818 -4.559 -7.238 1.00 65.31 94 ASP A CA 1
ATOM 760 C C . ASP A 1 94 ? 15.029 -3.986 -5.830 1.00 65.31 94 ASP A C 1
ATOM 762 O O . ASP A 1 94 ? 14.068 -3.754 -5.092 1.00 65.31 94 ASP A O 1
ATOM 766 N N . GLN A 1 95 ? 16.270 -3.639 -5.486 1.00 60.06 95 GLN A N 1
ATOM 767 C CA . GLN A 1 95 ? 16.580 -2.977 -4.218 1.00 60.06 95 GLN A CA 1
ATOM 768 C C . GLN A 1 95 ? 16.020 -1.544 -4.172 1.00 60.06 95 GLN A C 1
ATOM 770 O O . GLN A 1 95 ? 15.493 -1.106 -3.147 1.00 60.06 95 GLN A O 1
ATOM 775 N N . PHE A 1 96 ? 16.047 -0.822 -5.296 1.00 60.59 96 PHE A N 1
ATOM 776 C CA . PHE A 1 96 ? 15.389 0.480 -5.411 1.00 60.59 96 PHE A CA 1
ATOM 777 C C . PHE A 1 96 ? 13.869 0.382 -5.208 1.00 60.59 96 PHE A C 1
ATOM 779 O O . PHE A 1 96 ? 13.298 1.184 -4.468 1.00 60.59 96 PHE A O 1
ATOM 786 N N . ARG A 1 97 ? 13.211 -0.626 -5.795 1.00 62.16 97 ARG A N 1
ATOM 787 C CA . ARG A 1 97 ? 11.778 -0.902 -5.582 1.00 62.16 97 ARG A CA 1
ATOM 788 C C . ARG A 1 97 ? 11.474 -1.180 -4.113 1.00 62.16 97 ARG A C 1
ATOM 790 O O . ARG A 1 97 ? 10.506 -0.635 -3.584 1.00 62.16 97 ARG A O 1
ATOM 797 N N . ALA A 1 98 ? 12.306 -1.980 -3.445 1.00 57.94 98 ALA A N 1
ATOM 798 C CA . ALA A 1 98 ? 12.174 -2.252 -2.015 1.00 57.94 98 ALA A CA 1
ATOM 799 C C . ALA A 1 98 ? 12.260 -0.963 -1.175 1.00 57.94 98 ALA A C 1
ATOM 801 O O . ALA A 1 98 ? 11.432 -0.749 -0.290 1.00 57.94 98 ALA A O 1
ATOM 802 N N . ASN A 1 99 ? 13.187 -0.063 -1.510 1.00 54.84 99 ASN A N 1
ATOM 803 C CA . ASN A 1 99 ? 13.361 1.211 -0.811 1.00 54.84 99 ASN A CA 1
ATOM 804 C C . ASN A 1 99 ? 12.263 2.242 -1.108 1.00 54.84 99 ASN A C 1
ATOM 806 O O . ASN A 1 99 ? 11.882 2.996 -0.211 1.00 54.84 99 ASN A O 1
ATOM 810 N N . LEU A 1 100 ? 11.710 2.273 -2.326 1.00 53.44 100 LEU A N 1
ATOM 811 C CA . LEU A 1 100 ? 10.525 3.082 -2.632 1.00 53.44 100 LEU A CA 1
ATOM 812 C C . LEU A 1 100 ? 9.299 2.597 -1.857 1.00 53.44 100 LEU A C 1
ATOM 814 O O . LEU A 1 100 ? 8.573 3.423 -1.306 1.00 53.44 100 LEU A O 1
ATOM 818 N N . ASN A 1 101 ? 9.094 1.278 -1.777 1.00 52.66 101 ASN A N 1
ATOM 819 C CA . ASN A 1 101 ? 8.030 0.694 -0.962 1.00 52.66 101 ASN A CA 1
ATOM 820 C C . ASN A 1 101 ? 8.210 1.081 0.512 1.00 52.66 101 ASN A C 1
ATOM 822 O O . ASN A 1 101 ? 7.287 1.620 1.109 1.00 52.66 101 ASN A O 1
ATOM 826 N N . TYR A 1 102 ? 9.414 0.904 1.065 1.00 50.53 102 TYR A N 1
ATOM 827 C CA . TYR A 1 102 ? 9.740 1.315 2.434 1.00 50.53 102 TYR A CA 1
ATOM 828 C C . TYR A 1 102 ? 9.501 2.813 2.675 1.00 50.53 102 TYR A C 1
ATOM 830 O O . TYR A 1 102 ? 8.853 3.188 3.646 1.00 50.53 102 TYR A O 1
ATOM 838 N N . THR A 1 103 ? 9.967 3.680 1.774 1.00 49.31 103 THR A N 1
ATOM 839 C CA . THR A 1 103 ? 9.795 5.137 1.889 1.00 49.31 103 THR A CA 1
ATOM 840 C C . THR A 1 103 ? 8.323 5.531 1.868 1.00 49.31 103 THR A C 1
ATOM 842 O O . THR A 1 103 ? 7.893 6.327 2.704 1.00 49.31 103 THR A O 1
ATOM 845 N N . ALA A 1 104 ? 7.543 4.960 0.944 1.00 47.53 104 ALA A N 1
ATOM 846 C CA . ALA A 1 104 ? 6.106 5.181 0.879 1.00 47.53 104 ALA A CA 1
ATOM 847 C C . ALA A 1 104 ? 5.446 4.808 2.211 1.00 47.53 104 ALA A C 1
ATOM 849 O O . ALA A 1 104 ? 4.637 5.577 2.727 1.00 47.53 104 ALA A O 1
ATOM 850 N N . THR A 1 105 ? 5.846 3.697 2.829 1.00 46.25 105 THR A N 1
ATOM 851 C CA . THR A 1 105 ? 5.280 3.308 4.119 1.00 46.25 105 THR A CA 1
ATOM 852 C C . THR A 1 105 ? 5.742 4.172 5.277 1.00 46.25 105 THR A C 1
ATOM 854 O O . THR A 1 105 ? 4.917 4.602 6.083 1.00 46.25 105 THR A O 1
ATOM 857 N N . VAL A 1 106 ? 7.030 4.480 5.380 1.00 43.19 106 VAL A N 1
ATOM 858 C CA . VAL A 1 106 ? 7.531 5.359 6.439 1.00 43.19 106 VAL A CA 1
ATOM 859 C C . VAL A 1 106 ? 6.782 6.694 6.401 1.00 43.19 106 VAL A C 1
ATOM 861 O O . VAL A 1 106 ? 6.299 7.162 7.429 1.00 43.19 106 VAL A O 1
ATOM 864 N N . VAL A 1 107 ? 6.564 7.262 5.214 1.00 45.00 107 VAL A N 1
ATOM 865 C CA . VAL A 1 107 ? 5.759 8.481 5.025 1.00 45.00 107 VAL A CA 1
ATOM 866 C C . VAL A 1 107 ? 4.309 8.291 5.501 1.00 45.00 107 VAL A C 1
ATOM 868 O O . VAL A 1 107 ? 3.755 9.183 6.149 1.00 45.00 107 VAL A O 1
ATOM 871 N N . ASN A 1 108 ? 3.712 7.117 5.285 1.00 44.84 108 ASN A N 1
ATOM 872 C CA . ASN A 1 108 ? 2.376 6.783 5.798 1.00 44.84 108 ASN A CA 1
ATOM 873 C C . ASN A 1 108 ? 2.318 6.703 7.322 1.00 44.84 108 ASN A C 1
ATOM 875 O O . ASN A 1 108 ? 1.336 7.143 7.924 1.00 44.84 108 ASN A O 1
ATOM 879 N N . PHE A 1 109 ? 3.372 6.185 7.955 1.00 37.47 109 PHE A N 1
ATOM 880 C CA . PHE A 1 109 ? 3.504 6.160 9.411 1.00 37.47 109 PHE A CA 1
ATOM 881 C C . PHE A 1 109 ? 3.488 7.586 9.991 1.00 37.47 109 PHE A C 1
ATOM 883 O O . PHE A 1 109 ? 2.924 7.825 11.063 1.00 37.47 109 PHE A O 1
ATOM 890 N N . TYR A 1 110 ? 4.063 8.553 9.269 1.00 38.03 110 TYR A N 1
ATOM 891 C CA . TYR A 1 110 ? 4.145 9.951 9.693 1.00 38.03 110 TYR A CA 1
ATOM 892 C C . TYR A 1 110 ? 2.870 10.776 9.465 1.00 38.03 110 TYR A C 1
ATOM 894 O O . TYR A 1 110 ? 2.720 11.803 10.131 1.00 38.03 110 TYR A O 1
ATOM 902 N N . ASN A 1 111 ? 1.938 10.362 8.593 1.00 41.00 111 ASN A N 1
ATOM 903 C CA . ASN A 1 111 ? 0.739 11.163 8.294 1.00 41.00 111 ASN A CA 1
ATOM 904 C C . ASN A 1 111 ? -0.622 10.427 8.347 1.00 41.00 111 ASN A C 1
ATOM 906 O O . ASN A 1 111 ? -1.429 10.517 7.421 1.00 41.00 111 ASN A O 1
ATOM 910 N N . PRO A 1 112 ? -0.952 9.770 9.471 1.00 38.62 112 PRO A N 1
ATOM 911 C CA . PRO A 1 112 ? -2.224 9.069 9.664 1.00 38.62 112 PRO A CA 1
ATOM 912 C C . PRO A 1 112 ? -3.416 10.020 9.894 1.00 38.62 112 PRO A C 1
ATOM 914 O O . PRO A 1 112 ? -4.548 9.564 10.029 1.00 38.62 112 PRO A O 1
ATOM 917 N N . GLY A 1 113 ? -3.169 11.336 9.992 1.00 35.19 113 GLY A N 1
ATOM 918 C CA . GLY A 1 113 ? -4.156 12.350 10.379 1.00 35.19 113 GLY A CA 1
ATOM 919 C C . GLY A 1 113 ? -4.449 13.425 9.333 1.00 35.19 113 GLY A C 1
ATOM 920 O O . GLY A 1 113 ? -5.315 14.263 9.580 1.00 35.19 113 GLY A O 1
ATOM 921 N N . ASN A 1 114 ? -3.768 13.429 8.186 1.00 38.53 114 ASN A N 1
ATOM 922 C CA . ASN A 1 114 ? -4.175 14.265 7.066 1.00 38.53 114 ASN A CA 1
ATOM 923 C C . ASN A 1 114 ? -5.161 13.456 6.202 1.00 38.53 114 ASN A C 1
ATOM 925 O O . ASN A 1 114 ? -4.742 12.514 5.534 1.00 38.53 114 ASN A O 1
ATOM 929 N N . PRO A 1 115 ? -6.460 13.807 6.167 1.00 38.59 115 PRO A N 1
ATOM 930 C CA . PRO A 1 115 ? -7.443 13.135 5.311 1.00 38.59 115 PRO A CA 1
ATOM 931 C C . PRO A 1 115 ? -7.115 13.233 3.805 1.00 38.59 115 PRO A C 1
ATOM 933 O O . PRO A 1 115 ? -7.776 12.588 2.989 1.00 38.59 115 PRO A O 1
ATOM 936 N N . ARG A 1 116 ? -6.098 14.026 3.424 1.00 34.25 116 ARG A N 1
ATOM 937 C CA . ARG A 1 116 ? -5.536 14.097 2.068 1.00 34.25 116 ARG A CA 1
ATOM 938 C C . ARG A 1 116 ? -4.351 13.149 1.823 1.00 34.25 116 ARG A C 1
ATOM 940 O O . ARG A 1 116 ? -4.096 12.850 0.663 1.00 34.25 116 ARG A O 1
ATOM 947 N N . THR A 1 117 ? -3.653 12.632 2.844 1.00 36.91 117 THR A N 1
ATOM 948 C CA . THR A 1 117 ? -2.741 11.481 2.664 1.00 36.91 117 THR A CA 1
ATOM 949 C C . THR A 1 117 ? -3.556 10.207 2.761 1.00 36.91 117 THR A C 1
ATOM 951 O O . THR A 1 117 ? -3.759 9.615 3.820 1.00 36.91 117 THR A O 1
ATOM 954 N N . LEU A 1 118 ? -4.089 9.828 1.610 1.00 33.94 118 LEU A N 1
ATOM 955 C CA . LEU A 1 118 ? -4.842 8.609 1.427 1.00 33.94 118 LEU A CA 1
ATOM 956 C C . LEU A 1 118 ? -3.926 7.395 1.496 1.00 33.94 118 LEU A C 1
ATOM 958 O O . LEU A 1 118 ? -3.191 7.132 0.551 1.00 33.94 118 LEU A O 1
ATOM 962 N N . PHE A 1 119 ? -4.085 6.575 2.531 1.00 34.84 119 PHE A N 1
ATOM 963 C CA . PHE A 1 119 ? -4.160 5.143 2.269 1.00 34.84 119 PHE A CA 1
ATOM 964 C C . PHE A 1 119 ? -5.606 4.688 2.454 1.00 34.84 119 PHE A C 1
ATOM 966 O O . PHE A 1 119 ? -6.136 4.733 3.568 1.00 34.84 119 PHE A O 1
ATOM 973 N N . PRO A 1 120 ? -6.274 4.262 1.367 1.00 34.84 120 PRO A N 1
ATOM 974 C CA . PRO A 1 120 ? -7.534 3.549 1.459 1.00 34.84 120 PRO A CA 1
ATOM 975 C C . PRO A 1 120 ? -7.324 2.275 2.282 1.00 34.84 120 PRO A C 1
ATOM 977 O O . PRO A 1 120 ? -6.288 1.618 2.191 1.00 34.84 120 PRO A O 1
ATOM 980 N N . GLN A 1 121 ? -8.315 1.898 3.084 1.00 29.12 121 GLN A N 1
ATOM 981 C CA . GLN A 1 121 ? -8.310 0.624 3.801 1.00 29.12 121 GLN A CA 1
ATOM 982 C C . GLN A 1 121 ? -8.031 -0.535 2.822 1.00 29.12 121 GLN A C 1
ATOM 984 O O . GLN A 1 121 ? -8.504 -0.511 1.686 1.00 29.12 121 GLN A O 1
ATOM 989 N N . ARG A 1 122 ? -7.304 -1.583 3.251 1.00 29.91 122 ARG A N 1
ATOM 990 C CA . ARG A 1 122 ? -7.221 -2.862 2.515 1.00 29.91 122 ARG A CA 1
ATOM 991 C C . ARG A 1 122 ? -8.636 -3.426 2.345 1.00 29.91 122 ARG A C 1
ATOM 993 O O . ARG A 1 122 ? -9.118 -4.177 3.193 1.00 29.91 122 ARG A O 1
ATOM 1000 N N . ILE A 1 123 ? -9.319 -3.079 1.260 1.00 33.25 123 ILE A N 1
ATOM 1001 C CA . ILE A 1 123 ? -10.608 -3.680 0.933 1.00 33.25 123 ILE A CA 1
ATOM 1002 C C . ILE A 1 123 ? -10.301 -5.052 0.336 1.00 33.25 123 ILE A C 1
ATOM 1004 O O . ILE A 1 123 ? -9.864 -5.154 -0.813 1.00 33.25 123 ILE A O 1
ATOM 1008 N N . LYS A 1 124 ? -10.528 -6.106 1.128 1.00 32.28 124 LYS A N 1
ATOM 1009 C CA . LYS A 1 124 ? -10.505 -7.493 0.653 1.00 32.28 124 LYS A CA 1
ATOM 1010 C C . LYS A 1 124 ? -11.411 -7.625 -0.576 1.00 32.28 124 LYS A C 1
ATOM 1012 O O . LYS A 1 124 ? -12.595 -7.298 -0.500 1.00 32.28 124 LYS A O 1
ATOM 1017 N N . LEU A 1 125 ? -10.848 -8.103 -1.687 1.00 36.38 125 LEU A N 1
ATOM 1018 C CA . LEU A 1 125 ? -11.557 -8.338 -2.953 1.00 36.38 125 LEU A CA 1
ATOM 1019 C C . LEU A 1 125 ? -12.763 -9.277 -2.789 1.00 36.38 125 LEU A C 1
ATOM 1021 O O . LEU A 1 125 ? -13.757 -9.121 -3.486 1.00 36.38 125 LEU A O 1
ATOM 1025 N N . GLU A 1 126 ? -12.710 -10.180 -1.812 1.00 35.19 126 GLU A N 1
ATOM 1026 C CA . GLU A 1 126 ? -13.675 -11.268 -1.614 1.00 35.19 126 GLU A CA 1
ATOM 1027 C C . GLU A 1 126 ? -15.113 -10.821 -1.271 1.00 35.19 126 GLU A C 1
ATOM 1029 O O . GLU A 1 126 ? -15.993 -11.668 -1.231 1.00 35.19 126 GLU A O 1
ATOM 1034 N N . ASN A 1 127 ? -15.386 -9.525 -1.033 1.00 37.66 127 ASN A N 1
ATOM 1035 C CA . ASN A 1 127 ? -16.718 -9.040 -0.619 1.00 37.66 127 ASN A CA 1
ATOM 1036 C C . ASN A 1 127 ? -17.168 -7.692 -1.238 1.00 37.66 127 ASN A C 1
ATOM 1038 O O . ASN A 1 127 ? -17.973 -6.976 -0.634 1.00 37.66 127 ASN A O 1
ATOM 1042 N N . ARG A 1 128 ? -16.667 -7.277 -2.413 1.00 49.34 128 ARG A N 1
ATOM 1043 C CA . ARG A 1 128 ? -17.015 -5.946 -2.957 1.00 49.34 128 ARG A CA 1
ATOM 1044 C C . ARG A 1 128 ? -18.381 -5.897 -3.655 1.00 49.34 128 ARG A C 1
ATOM 1046 O O . ARG A 1 128 ? -18.632 -6.608 -4.619 1.00 49.34 128 ARG A O 1
ATOM 1053 N N . LYS A 1 129 ? -19.209 -4.934 -3.233 1.00 46.56 129 LYS A N 1
ATOM 1054 C CA . LYS A 1 129 ? -20.253 -4.315 -4.060 1.00 46.56 129 LYS A CA 1
ATOM 1055 C C . LYS A 1 129 ? -19.610 -3.154 -4.837 1.00 46.56 129 LYS A C 1
ATOM 1057 O O . LYS A 1 129 ? -19.474 -2.084 -4.255 1.00 46.56 129 LYS A O 1
ATOM 1062 N N . GLY A 1 130 ? -19.232 -3.343 -6.099 1.00 48.34 130 GLY A N 1
ATOM 1063 C CA . GLY A 1 130 ? -19.021 -2.259 -7.071 1.00 48.34 130 GLY A CA 1
ATOM 1064 C C . GLY A 1 130 ? -17.805 -1.326 -6.993 1.00 48.34 130 GLY A C 1
ATOM 1065 O O . GLY A 1 130 ? -17.104 -1.262 -5.985 1.00 48.34 130 GLY A O 1
ATOM 1066 N N . PHE A 1 131 ? -17.578 -0.604 -8.097 1.00 56.16 131 PHE A N 1
ATOM 1067 C CA . PHE A 1 131 ? -16.491 0.340 -8.354 1.00 56.16 131 PHE A CA 1
ATOM 1068 C C . PHE A 1 131 ? -17.055 1.723 -8.721 1.00 56.16 131 PHE A C 1
ATOM 1070 O O . PHE A 1 131 ? -17.389 1.994 -9.869 1.00 56.16 131 PHE A O 1
ATOM 1077 N N . LEU A 1 132 ? -17.177 2.605 -7.726 1.00 57.53 132 LEU A N 1
ATOM 1078 C CA . LEU A 1 132 ? -17.479 4.024 -7.925 1.00 57.53 132 LEU A CA 1
ATOM 1079 C C . LEU A 1 132 ? -16.554 4.871 -7.044 1.00 57.53 132 LEU A C 1
ATOM 1081 O O . LEU A 1 132 ? -16.224 4.462 -5.930 1.00 57.53 132 LEU A O 1
ATOM 1085 N N . ASN A 1 133 ? -16.158 6.048 -7.536 1.00 52.84 133 ASN A N 1
ATOM 1086 C CA . ASN A 1 133 ? -15.303 7.027 -6.861 1.00 52.84 133 ASN A CA 1
ATOM 1087 C C . ASN A 1 133 ? -15.946 7.599 -5.573 1.00 52.84 133 ASN A C 1
ATOM 1089 O O . ASN A 1 133 ? -16.411 8.736 -5.526 1.00 52.84 133 ASN A O 1
ATOM 1093 N N . THR A 1 134 ? -15.953 6.812 -4.493 1.00 47.09 134 THR A N 1
ATOM 1094 C CA . THR A 1 134 ? -16.448 7.204 -3.158 1.00 47.09 134 THR A CA 1
ATOM 1095 C C . THR A 1 134 ? -15.495 8.144 -2.414 1.00 47.09 134 THR A C 1
ATOM 1097 O O . THR A 1 134 ? -15.843 8.668 -1.354 1.00 47.09 134 THR A O 1
ATOM 1100 N N . TYR A 1 135 ? -14.291 8.392 -2.950 1.00 44.50 135 TYR A N 1
ATOM 1101 C CA . TYR A 1 135 ? -13.311 9.266 -2.306 1.00 44.50 135 TYR A CA 1
ATOM 1102 C C . TYR A 1 135 ? -13.810 10.713 -2.230 1.00 44.50 135 TYR A C 1
ATOM 1104 O O . TYR A 1 135 ? -13.686 11.354 -1.188 1.00 44.50 135 TYR A O 1
ATOM 1112 N N . LYS A 1 136 ? -14.480 11.189 -3.287 1.00 48.06 136 LYS A N 1
ATOM 1113 C CA . LYS A 1 136 ? -15.099 12.523 -3.317 1.00 48.06 136 LYS A CA 1
ATOM 1114 C C . LYS A 1 136 ? -16.167 12.712 -2.234 1.00 48.06 136 LYS A C 1
ATOM 1116 O O . LYS A 1 136 ? -16.412 13.835 -1.809 1.00 48.06 136 LYS A O 1
ATOM 1121 N N . THR A 1 137 ? -16.808 11.630 -1.788 1.00 50.06 137 THR A N 1
ATOM 1122 C CA . THR A 1 137 ? -17.939 11.693 -0.852 1.00 50.06 137 THR A CA 1
ATOM 1123 C C . THR A 1 137 ? -17.546 11.444 0.600 1.00 50.06 137 THR A C 1
ATOM 1125 O O . THR A 1 137 ? -18.368 11.669 1.485 1.00 50.06 137 THR A O 1
ATOM 1128 N N . GLY A 1 138 ? -16.322 10.969 0.869 1.00 49.44 138 GLY A N 1
ATOM 1129 C CA . GLY A 1 138 ? -15.816 10.719 2.227 1.00 49.44 138 GLY A CA 1
ATOM 1130 C C . GLY A 1 138 ? -16.622 9.690 3.040 1.00 49.44 138 GLY A C 1
ATOM 1131 O O . GLY A 1 138 ? -16.452 9.589 4.253 1.00 49.44 138 GLY A O 1
ATOM 1132 N N . ARG A 1 139 ? -17.527 8.945 2.391 1.00 59.25 139 ARG A N 1
ATOM 1133 C CA . ARG A 1 139 ? -18.404 7.930 2.989 1.00 59.25 139 ARG A CA 1
ATOM 1134 C C . ARG A 1 139 ? -18.785 6.866 1.967 1.00 59.25 139 ARG A C 1
ATOM 1136 O O . ARG A 1 139 ? -18.789 7.134 0.765 1.00 59.25 139 ARG A O 1
ATOM 1143 N N . ASP A 1 140 ? -19.219 5.713 2.468 1.00 60.25 140 ASP A N 1
ATOM 1144 C CA . ASP A 1 140 ? -19.847 4.687 1.642 1.00 60.25 140 ASP A CA 1
ATOM 1145 C C . ASP A 1 140 ? -21.170 5.185 1.040 1.00 60.25 140 ASP A C 1
ATOM 1147 O O . ASP A 1 140 ? -21.987 5.846 1.697 1.00 60.25 140 ASP A O 1
ATOM 1151 N N . LEU A 1 141 ? -21.368 4.838 -0.229 1.00 63.03 141 LEU A N 1
ATOM 1152 C CA . LEU A 1 141 ? -22.578 5.114 -0.996 1.00 63.03 141 LEU A CA 1
ATOM 1153 C C . LEU A 1 141 ? -23.484 3.883 -1.012 1.00 63.03 141 LEU A C 1
ATOM 1155 O O . LEU A 1 141 ? -22.997 2.754 -1.134 1.00 63.03 141 LEU A O 1
ATOM 1159 N N . THR A 1 142 ? -24.792 4.106 -0.931 1.00 77.56 142 THR A N 1
ATOM 1160 C CA . THR A 1 142 ? -25.809 3.078 -1.195 1.00 77.56 142 THR A CA 1
ATOM 1161 C C . THR A 1 142 ? -25.815 2.678 -2.672 1.00 77.56 142 THR A C 1
ATOM 1163 O O . THR A 1 142 ? -25.345 3.430 -3.523 1.00 77.56 142 THR A O 1
ATOM 1166 N N . ASP A 1 143 ? -26.380 1.513 -3.002 1.00 79.62 143 ASP A N 1
ATOM 1167 C CA . ASP A 1 143 ? -26.434 1.035 -4.392 1.00 79.62 143 ASP A CA 1
ATOM 1168 C C . ASP A 1 143 ? -27.183 2.031 -5.313 1.00 79.62 143 ASP A C 1
ATOM 1170 O O . ASP A 1 143 ? -26.719 2.312 -6.413 1.00 79.62 143 ASP A O 1
ATOM 1174 N N . GLN A 1 144 ? -28.256 2.672 -4.829 1.00 82.56 144 GLN A N 1
ATOM 1175 C CA . GLN A 1 144 ? -28.965 3.734 -5.564 1.00 82.56 144 GLN A CA 1
ATOM 1176 C C . GLN A 1 144 ? -28.140 5.014 -5.739 1.00 82.56 144 GLN A C 1
ATOM 1178 O O . GLN A 1 144 ? -28.165 5.616 -6.809 1.00 82.56 144 GLN A O 1
ATOM 1183 N N . GLU A 1 145 ? -27.424 5.451 -4.699 1.00 78.69 145 GLU A N 1
ATOM 1184 C CA . GLU A 1 145 ? -26.545 6.622 -4.800 1.00 78.69 145 GLU A CA 1
ATOM 1185 C C . GLU A 1 145 ? -25.415 6.378 -5.798 1.00 78.69 145 GLU A C 1
ATOM 1187 O O . GLU A 1 145 ? -25.039 7.295 -6.524 1.00 78.69 145 GLU A O 1
ATOM 1192 N N . ARG A 1 146 ? -24.902 5.143 -5.861 1.00 74.94 146 ARG A N 1
ATOM 1193 C CA . ARG A 1 146 ? -23.862 4.779 -6.820 1.00 74.94 146 ARG A CA 1
ATOM 1194 C C . ARG A 1 146 ? -24.366 4.801 -8.248 1.00 74.94 146 ARG A C 1
ATOM 1196 O O . ARG A 1 146 ? -23.711 5.381 -9.103 1.00 74.94 146 ARG A O 1
ATOM 1203 N N . GLU A 1 147 ? -25.525 4.201 -8.487 1.00 83.88 147 GLU A N 1
ATOM 1204 C CA . GLU A 1 147 ? -26.129 4.201 -9.815 1.00 83.88 147 GLU A CA 1
ATOM 1205 C C . GLU A 1 147 ? -26.391 5.633 -10.279 1.00 83.88 147 GLU A C 1
ATOM 1207 O O . GLU A 1 147 ? -25.976 6.021 -11.363 1.00 83.88 147 GLU A O 1
ATOM 1212 N N . LYS A 1 148 ? -26.980 6.465 -9.414 1.00 82.94 148 LYS A N 1
ATOM 1213 C CA . LYS A 1 148 ? -27.236 7.872 -9.727 1.00 82.94 148 LYS A CA 1
ATOM 1214 C C . LYS A 1 148 ? -25.955 8.625 -10.106 1.00 82.94 148 LYS A C 1
ATOM 1216 O O . LYS A 1 148 ? -25.925 9.274 -11.146 1.00 82.94 148 LYS A O 1
ATOM 1221 N N . LEU A 1 149 ? -24.913 8.528 -9.282 1.00 76.50 149 LEU A N 1
ATOM 1222 C CA . LEU A 1 149 ? -23.644 9.214 -9.530 1.00 76.50 149 LEU A CA 1
ATOM 1223 C C . LEU A 1 149 ? -22.938 8.687 -10.782 1.00 76.50 149 LEU A C 1
ATOM 1225 O O . LEU A 1 149 ? -22.389 9.475 -11.540 1.00 76.50 149 LEU A O 1
ATOM 1229 N N . PHE A 1 150 ? -22.981 7.378 -11.035 1.00 81.81 150 PHE A N 1
ATOM 1230 C CA . PHE A 1 150 ? -22.441 6.813 -12.268 1.00 81.81 150 PHE A CA 1
ATOM 1231 C C . PHE A 1 150 ? -23.166 7.337 -13.503 1.00 81.81 150 PHE A C 1
ATOM 1233 O O . PHE A 1 150 ? -22.509 7.727 -14.457 1.00 81.81 150 PHE A O 1
ATOM 1240 N N . GLN A 1 151 ? -24.499 7.392 -13.486 1.00 84.06 151 GLN A N 1
ATOM 1241 C CA . GLN A 1 151 ? -25.272 7.931 -14.608 1.00 84.06 151 GLN A CA 1
ATOM 1242 C C . GLN A 1 151 ? -24.974 9.418 -14.841 1.00 84.06 151 GLN A C 1
ATOM 1244 O O . GLN A 1 151 ? -24.906 9.857 -15.988 1.00 84.06 151 GLN A O 1
ATOM 1249 N N . GLU A 1 152 ? -24.758 10.189 -13.771 1.00 80.94 152 GLU A N 1
ATOM 1250 C CA . GLU A 1 152 ? -24.306 11.583 -13.853 1.00 80.94 152 GLU A CA 1
ATOM 1251 C C . GLU A 1 152 ? -22.900 11.687 -14.476 1.00 80.94 152 GLU A C 1
ATOM 1253 O O . GLU A 1 152 ? -22.715 12.461 -15.416 1.00 80.94 152 GLU A O 1
ATOM 1258 N N . GLU A 1 153 ? -21.934 10.875 -14.018 1.00 75.31 153 GLU A N 1
ATOM 1259 C CA . GLU A 1 153 ? -20.575 10.808 -14.585 1.00 75.31 153 GLU A CA 1
ATOM 1260 C C . GLU A 1 153 ? -20.595 10.384 -16.061 1.00 75.31 153 GLU A C 1
ATOM 1262 O O . GLU A 1 153 ? -19.947 11.011 -16.897 1.00 75.31 153 GLU A O 1
ATOM 1267 N N . TRP A 1 154 ? -21.373 9.353 -16.392 1.00 81.69 154 TRP A N 1
ATOM 1268 C CA . TRP A 1 154 ? -21.496 8.801 -17.737 1.00 81.69 154 TRP A CA 1
ATOM 1269 C C . TRP A 1 154 ? -22.137 9.797 -18.705 1.00 81.69 154 TRP A C 1
ATOM 1271 O O . TRP A 1 154 ? -21.581 10.072 -19.764 1.00 81.69 154 TRP A O 1
ATOM 1281 N N . SER A 1 155 ? -23.254 10.418 -18.314 1.00 81.19 155 SER A N 1
ATOM 1282 C CA . SER A 1 155 ? -23.944 11.425 -19.135 1.00 81.19 155 SER A CA 1
ATOM 1283 C C . SER A 1 155 ? -23.069 12.645 -19.423 1.00 81.19 155 SER A C 1
ATOM 1285 O O . SER A 1 155 ? -23.234 13.309 -20.446 1.00 81.19 155 SER A O 1
ATOM 1287 N N . GLN A 1 156 ? -22.183 12.997 -18.491 1.00 72.50 156 GLN A N 1
ATOM 1288 C CA . GLN A 1 156 ? -21.246 14.098 -18.667 1.00 72.50 156 GLN A CA 1
ATOM 1289 C C . GLN A 1 156 ? -20.084 13.693 -19.575 1.00 72.50 156 GLN A C 1
ATOM 1291 O O . GLN A 1 156 ? -19.737 14.429 -20.498 1.00 72.50 156 GLN A O 1
ATOM 1296 N N . TYR A 1 157 ? -19.550 12.490 -19.372 1.00 74.44 157 TYR A N 1
ATOM 1297 C CA . TYR A 1 157 ? -18.533 11.907 -20.233 1.00 74.44 157 TYR A CA 1
ATOM 1298 C C . TYR A 1 157 ? -19.002 11.800 -21.694 1.00 74.44 157 TYR A C 1
ATOM 1300 O O . TYR A 1 157 ? -18.286 12.233 -22.592 1.00 74.44 157 TYR A O 1
ATOM 1308 N N . GLU A 1 158 ? -20.227 11.339 -21.956 1.00 78.62 158 GLU A N 1
ATOM 1309 C CA . GLU A 1 158 ? -20.796 11.277 -23.314 1.00 78.62 158 GLU A CA 1
ATOM 1310 C C . GLU A 1 158 ? -20.848 12.646 -24.012 1.00 78.62 158 GLU A C 1
ATOM 1312 O O . GLU A 1 158 ? -20.748 12.724 -25.235 1.00 78.62 158 GLU A O 1
ATOM 1317 N N . LYS A 1 159 ? -20.981 13.742 -23.254 1.00 72.25 159 LYS A N 1
ATOM 1318 C CA . LYS A 1 159 ? -21.027 15.103 -23.812 1.00 72.25 159 LYS A CA 1
ATOM 1319 C C . LYS A 1 159 ? -19.648 15.691 -24.092 1.00 72.25 159 LYS A C 1
ATOM 1321 O O . LYS A 1 159 ? -19.524 16.517 -24.993 1.00 72.25 159 LYS A O 1
ATOM 1326 N N . GLU A 1 160 ? -18.645 15.332 -23.293 1.00 66.94 160 GLU A N 1
ATOM 1327 C CA . GLU A 1 160 ? -17.335 16.003 -23.275 1.00 66.94 160 GLU A CA 1
ATOM 1328 C C . GLU A 1 160 ? -16.184 15.143 -23.805 1.00 66.94 160 GLU A C 1
ATOM 1330 O O . GLU A 1 160 ? -15.103 15.667 -24.089 1.00 66.94 160 GLU A O 1
ATOM 1335 N N . SER A 1 161 ? -16.387 13.831 -23.921 1.00 66.06 161 SER A N 1
ATOM 1336 C CA . SER A 1 161 ? -15.322 12.898 -24.268 1.00 66.06 161 SER A CA 1
ATOM 1337 C C . SER A 1 161 ? -14.790 13.116 -25.683 1.00 66.06 161 SER A C 1
ATOM 1339 O O . SER A 1 161 ? -15.516 13.350 -26.645 1.00 66.06 161 SER A O 1
ATOM 1341 N N . ILE A 1 162 ? -13.465 13.038 -25.794 1.00 60.81 162 ILE A N 1
ATOM 1342 C CA . ILE A 1 162 ? -12.731 13.159 -27.063 1.00 60.81 162 ILE A CA 1
ATOM 1343 C C . ILE A 1 162 ? -12.373 11.770 -2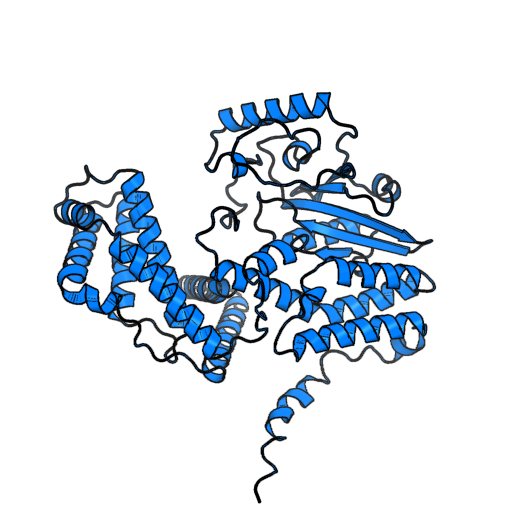7.614 1.00 60.81 162 ILE A C 1
ATOM 1345 O O . ILE A 1 162 ? -12.086 11.616 -28.797 1.00 60.81 162 ILE A O 1
ATOM 1349 N N . CYS A 1 163 ? -12.383 10.752 -26.755 1.00 69.62 163 CYS A N 1
ATOM 1350 C CA . CYS A 1 163 ? -12.102 9.368 -27.102 1.00 69.62 163 CYS A CA 1
ATOM 1351 C C . CYS A 1 163 ? -12.978 8.448 -26.255 1.00 69.62 163 CYS A C 1
ATOM 1353 O O . CYS A 1 163 ? -13.119 8.679 -25.051 1.00 69.62 163 CYS A O 1
ATOM 1355 N N . GLU A 1 164 ? -13.548 7.427 -26.891 1.00 81.06 164 GLU A N 1
ATOM 1356 C CA . GLU A 1 164 ? -14.293 6.368 -26.214 1.00 81.06 164 GLU A CA 1
ATOM 1357 C C . GLU A 1 164 ? -13.336 5.333 -25.605 1.00 81.06 164 GLU A C 1
ATOM 1359 O O . GLU A 1 164 ? -12.226 5.148 -26.121 1.00 81.06 164 GLU A O 1
ATOM 1364 N N . PRO A 1 165 ? -13.733 4.638 -24.525 1.00 88.44 165 PRO A N 1
ATOM 1365 C CA . PRO A 1 165 ? -12.975 3.519 -23.996 1.00 88.44 165 PRO A CA 1
ATOM 1366 C C . PRO A 1 165 ? -12.931 2.378 -25.002 1.00 88.44 165 PRO A C 1
ATOM 1368 O O . PRO A 1 165 ? -13.936 2.059 -25.636 1.00 88.44 165 PRO A O 1
ATOM 1371 N N . PHE A 1 166 ? -11.800 1.694 -25.078 1.00 90.88 166 PHE A N 1
ATOM 1372 C CA . PHE A 1 166 ? -11.654 0.510 -25.916 1.00 90.88 166 PHE A CA 1
ATOM 1373 C C . PHE A 1 166 ? -10.880 -0.583 -25.185 1.00 90.88 166 PHE A C 1
ATOM 1375 O O . PHE A 1 166 ? -10.151 -0.319 -24.225 1.00 90.88 166 PHE A O 1
ATOM 1382 N N . ASN A 1 167 ? -11.076 -1.828 -25.617 1.00 95.19 167 ASN A N 1
ATOM 1383 C CA . ASN A 1 167 ? -10.288 -2.946 -25.117 1.00 95.19 167 ASN A CA 1
ATOM 1384 C C . ASN A 1 167 ? -8.882 -2.861 -25.710 1.00 95.19 167 ASN A C 1
ATOM 1386 O O . ASN A 1 167 ? -8.734 -2.610 -26.903 1.00 95.19 167 ASN A O 1
ATOM 1390 N N . LEU A 1 168 ? -7.874 -3.078 -24.874 1.00 95.31 168 LEU A N 1
ATOM 1391 C CA . LEU A 1 168 ? -6.499 -3.228 -25.309 1.00 95.31 168 LEU A CA 1
ATOM 1392 C C . LEU A 1 168 ? -6.262 -4.694 -25.691 1.00 95.31 168 LEU A C 1
ATOM 1394 O O . LEU A 1 168 ? -6.396 -5.595 -24.865 1.00 95.31 168 LEU A O 1
ATOM 1398 N N . ASP A 1 169 ? -5.906 -4.897 -26.947 1.00 94.75 169 ASP A N 1
ATOM 1399 C CA . ASP A 1 169 ? -5.565 -6.162 -27.593 1.00 94.75 169 ASP A CA 1
ATOM 1400 C C . ASP A 1 169 ? -4.306 -5.971 -28.457 1.00 94.75 169 ASP A C 1
ATOM 1402 O O . ASP A 1 169 ? -3.719 -4.888 -28.470 1.00 94.75 169 ASP A O 1
ATOM 1406 N N . SER A 1 170 ? -3.862 -7.004 -29.177 1.00 91.44 170 SER A N 1
ATOM 1407 C CA . SER A 1 170 ? -2.646 -6.931 -29.999 1.00 91.44 170 SER A CA 1
ATOM 1408 C C . SER A 1 170 ? -2.688 -5.819 -31.051 1.00 91.44 170 SER A C 1
ATOM 1410 O O . SER A 1 170 ? -1.666 -5.184 -31.315 1.00 91.44 170 SER A O 1
ATOM 1412 N N . ASP A 1 171 ? -3.857 -5.561 -31.634 1.00 90.94 171 ASP A N 1
ATOM 1413 C CA . ASP A 1 171 ? -4.017 -4.629 -32.751 1.00 90.94 171 ASP A CA 1
ATOM 1414 C C . ASP A 1 171 ? -4.047 -3.185 -32.240 1.00 90.94 171 ASP A C 1
ATOM 1416 O O . ASP A 1 171 ? -3.314 -2.309 -32.708 1.00 90.94 171 ASP A O 1
ATOM 1420 N N . THR A 1 172 ? -4.859 -2.942 -31.215 1.00 92.25 172 THR A N 1
ATOM 1421 C CA . THR A 1 172 ? -4.999 -1.633 -30.569 1.00 92.25 172 THR A CA 1
ATOM 1422 C C . THR A 1 172 ? -3.749 -1.238 -29.786 1.00 92.25 172 THR A C 1
ATOM 1424 O O . THR A 1 172 ? -3.419 -0.053 -29.725 1.00 92.25 172 THR A O 1
ATOM 1427 N N . LEU A 1 173 ? -2.998 -2.209 -29.256 1.00 92.00 173 LEU A N 1
ATOM 1428 C CA . LEU A 1 173 ? -1.704 -1.985 -28.617 1.00 92.00 173 LEU A CA 1
ATOM 1429 C C . LEU A 1 173 ? -0.726 -1.308 -29.576 1.00 92.00 173 LEU A C 1
ATOM 1431 O O . LEU A 1 173 ? -0.084 -0.326 -29.198 1.00 92.00 173 LEU A O 1
ATOM 1435 N N . GLN A 1 174 ? -0.626 -1.786 -30.818 1.00 89.12 174 GLN A N 1
ATOM 1436 C CA . GLN A 1 174 ? 0.262 -1.196 -31.825 1.00 89.12 174 GLN A CA 1
ATOM 1437 C C . GLN A 1 174 ? -0.185 0.208 -32.245 1.00 89.12 174 GLN A C 1
ATOM 1439 O O . GLN A 1 174 ? 0.653 1.056 -32.549 1.00 89.12 174 GLN A O 1
ATOM 1444 N N . ALA A 1 175 ? -1.491 0.482 -32.191 1.00 89.25 175 ALA A N 1
ATOM 1445 C CA . ALA A 1 175 ? -2.065 1.779 -32.540 1.00 89.25 175 ALA A CA 1
ATOM 1446 C C . ALA A 1 175 ? -1.849 2.877 -31.480 1.00 89.25 175 ALA A C 1
ATOM 1448 O O . ALA A 1 175 ? -2.120 4.045 -31.761 1.00 89.25 175 ALA A O 1
ATOM 1449 N N . LEU A 1 176 ? -1.371 2.544 -30.273 1.00 89.50 176 LEU A N 1
ATOM 1450 C CA . LEU A 1 176 ? -1.132 3.554 -29.236 1.00 89.50 176 LEU A CA 1
ATOM 1451 C C . LEU A 1 176 ? -0.066 4.568 -29.668 1.00 89.50 176 LEU A C 1
ATOM 1453 O O . LEU A 1 176 ? 0.959 4.215 -30.243 1.00 89.50 176 LEU A O 1
ATOM 1457 N N . GLU A 1 177 ? -0.263 5.838 -29.343 1.00 86.88 177 GLU A N 1
ATOM 1458 C CA . GLU A 1 177 ? 0.676 6.903 -29.677 1.00 86.88 177 GLU A CA 1
ATOM 1459 C C . GLU A 1 177 ? 1.816 6.984 -28.650 1.00 86.88 177 GLU A C 1
ATOM 1461 O O . GLU A 1 177 ? 1.589 7.052 -27.440 1.00 86.88 177 GLU A O 1
ATOM 1466 N N . SER A 1 178 ? 3.057 7.029 -29.143 1.00 86.31 178 SER A N 1
ATOM 1467 C CA . SER A 1 178 ? 4.261 7.161 -28.311 1.00 86.31 178 SER A CA 1
ATOM 1468 C C . SER A 1 178 ? 4.248 8.469 -27.503 1.00 86.31 178 SER A C 1
ATOM 1470 O O . SER A 1 178 ? 3.958 9.542 -28.034 1.00 86.31 178 SER A O 1
ATOM 1472 N N . GLY A 1 179 ? 4.567 8.387 -26.211 1.00 75.56 179 GLY A N 1
ATOM 1473 C CA . GLY A 1 179 ? 4.621 9.512 -25.275 1.00 75.56 179 GLY A CA 1
ATOM 1474 C C . GLY A 1 179 ? 3.257 10.035 -24.809 1.00 75.56 179 GLY A C 1
ATOM 1475 O O . GLY A 1 179 ? 3.208 11.045 -24.103 1.00 75.56 179 GLY A O 1
ATOM 1476 N N .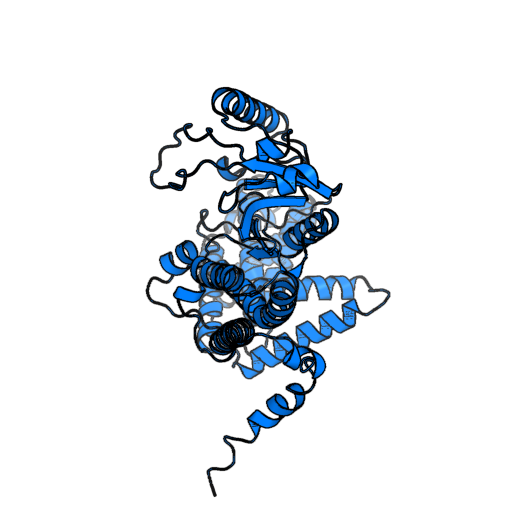 LYS A 1 180 ? 2.147 9.389 -25.188 1.00 81.38 180 LYS A N 1
ATOM 1477 C CA . LYS A 1 180 ? 0.805 9.737 -24.703 1.00 81.38 180 LYS A CA 1
ATOM 1478 C C . LYS A 1 180 ? 0.434 8.945 -23.455 1.00 81.38 180 LYS A C 1
ATOM 1480 O O . LYS A 1 180 ? 0.861 7.812 -23.273 1.00 81.38 180 LYS A O 1
ATOM 1485 N N . ILE A 1 181 ? -0.389 9.548 -22.604 1.00 80.00 181 ILE A N 1
ATOM 1486 C CA . ILE A 1 181 ? -0.878 8.913 -21.381 1.00 80.00 181 ILE A CA 1
ATOM 1487 C C . ILE A 1 181 ? -2.246 8.300 -21.664 1.00 80.00 181 ILE A C 1
ATOM 1489 O O . ILE A 1 181 ? -3.127 8.975 -22.185 1.00 80.00 181 ILE A O 1
ATOM 1493 N N . TYR A 1 182 ? -2.430 7.040 -21.295 1.00 84.88 182 TYR A N 1
ATOM 1494 C CA . TYR A 1 182 ? -3.694 6.320 -21.365 1.00 84.88 182 TYR A CA 1
ATOM 1495 C C . TYR A 1 182 ? -4.121 5.929 -19.954 1.00 84.88 182 TYR A C 1
ATOM 1497 O O . TYR A 1 182 ? -3.332 5.354 -19.210 1.00 84.88 182 TYR A O 1
ATOM 1505 N N . ASN A 1 183 ? -5.362 6.204 -19.565 1.00 85.69 183 ASN A N 1
ATOM 1506 C CA . ASN A 1 183 ? -5.922 5.594 -18.361 1.00 85.69 183 ASN A CA 1
ATOM 1507 C C . ASN A 1 183 ? -6.279 4.137 -18.666 1.00 85.69 183 ASN A C 1
ATOM 1509 O O . ASN A 1 183 ? -6.751 3.856 -19.765 1.00 85.69 183 ASN A O 1
ATOM 1513 N N . PHE A 1 184 ? -6.090 3.230 -17.705 1.00 88.12 184 PHE A N 1
ATOM 1514 C CA . PHE A 1 184 ? -6.459 1.820 -17.845 1.00 88.12 184 PHE A CA 1
ATOM 1515 C C . PHE A 1 184 ? -7.323 1.318 -16.684 1.00 88.12 184 PHE A C 1
ATOM 1517 O O . PHE A 1 184 ? -7.200 1.792 -15.553 1.00 88.12 184 PHE A O 1
ATOM 1524 N N . ALA A 1 185 ? -8.141 0.307 -16.962 1.00 88.44 185 ALA A N 1
ATOM 1525 C CA . ALA A 1 185 ? -8.805 -0.557 -15.997 1.00 88.44 185 ALA A CA 1
ATOM 1526 C C . ALA A 1 185 ? -8.542 -2.020 -16.380 1.00 88.44 185 ALA A C 1
ATOM 1528 O O . ALA A 1 185 ? -8.819 -2.426 -17.506 1.00 88.44 185 ALA A O 1
ATOM 1529 N N . LEU A 1 186 ? -8.002 -2.797 -15.445 1.00 86.44 186 LEU A N 1
ATOM 1530 C CA . LEU A 1 186 ? -7.764 -4.230 -15.582 1.00 86.44 186 LEU A CA 1
ATOM 1531 C C . LEU A 1 186 ? -8.854 -4.995 -14.839 1.00 86.44 186 LEU A C 1
ATOM 1533 O O . LEU A 1 186 ? -9.096 -4.759 -13.652 1.00 86.44 186 LEU A O 1
ATOM 1537 N N . PHE A 1 187 ? -9.486 -5.927 -15.535 1.00 84.94 187 PHE A N 1
ATOM 1538 C CA . PHE A 1 187 ? -10.598 -6.716 -15.036 1.00 84.94 187 PHE A CA 1
ATOM 1539 C C . PHE A 1 187 ? -10.122 -8.091 -14.525 1.00 84.94 187 PHE A C 1
ATOM 1541 O O . PHE A 1 187 ? -9.063 -8.560 -14.947 1.00 84.94 187 PHE A O 1
ATOM 1548 N N . PRO A 1 188 ? -10.868 -8.758 -13.620 1.00 79.81 188 PRO A N 1
ATOM 1549 C CA . PRO A 1 188 ? -10.501 -10.081 -13.099 1.00 79.81 188 PRO A CA 1
ATOM 1550 C C . PRO A 1 188 ? -10.292 -11.156 -14.174 1.00 79.81 188 PRO A C 1
ATOM 1552 O O . PRO A 1 188 ? -9.495 -12.068 -13.985 1.00 79.81 188 PRO A O 1
ATOM 1555 N N . GLU A 1 189 ? -10.992 -11.044 -15.299 1.00 82.44 189 GLU A N 1
ATOM 1556 C CA . GLU A 1 189 ? -10.877 -11.922 -16.463 1.00 82.44 189 GLU A CA 1
ATOM 1557 C C . GLU A 1 189 ? -9.667 -11.621 -17.366 1.00 82.44 189 GLU A C 1
ATOM 1559 O O . GLU A 1 189 ? -9.537 -12.235 -18.420 1.00 82.44 189 GLU A O 1
ATOM 1564 N N . GLY A 1 190 ? -8.808 -10.664 -16.998 1.00 82.75 190 GLY A N 1
ATOM 1565 C CA . GLY A 1 190 ? -7.610 -10.288 -17.759 1.00 82.75 190 GLY A CA 1
ATOM 1566 C C . GLY A 1 190 ? -7.842 -9.214 -18.824 1.00 82.75 190 GLY A C 1
ATOM 1567 O O . GLY A 1 190 ? -6.892 -8.631 -19.334 1.00 82.75 190 GLY A O 1
ATOM 1568 N N . THR A 1 191 ? -9.101 -8.868 -19.114 1.00 91.69 191 THR A N 1
ATOM 1569 C CA . THR A 1 191 ? -9.414 -7.784 -20.058 1.00 91.69 191 THR A CA 1
ATOM 1570 C C . THR A 1 191 ? -8.859 -6.455 -19.547 1.00 91.69 191 THR A C 1
ATOM 1572 O O . THR A 1 191 ? -9.062 -6.092 -18.387 1.00 91.69 191 THR A O 1
ATOM 1575 N N . ILE A 1 192 ? -8.196 -5.704 -20.425 1.00 93.50 192 ILE A N 1
ATOM 1576 C CA . ILE A 1 192 ? -7.724 -4.347 -20.149 1.00 93.50 192 ILE A CA 1
ATOM 1577 C C . ILE A 1 192 ? -8.571 -3.384 -20.980 1.00 93.50 192 ILE A C 1
ATOM 1579 O O . ILE A 1 192 ? -8.613 -3.497 -22.201 1.00 93.50 192 ILE A O 1
ATOM 1583 N N . ARG A 1 193 ? -9.223 -2.413 -20.339 1.00 92.75 193 ARG A N 1
ATOM 1584 C CA . ARG A 1 193 ? -9.845 -1.276 -21.033 1.00 92.75 193 ARG A CA 1
ATOM 1585 C C . ARG A 1 193 ? -9.019 -0.030 -20.846 1.00 92.75 193 ARG A C 1
ATOM 1587 O O . ARG A 1 193 ? -8.601 0.251 -19.724 1.00 92.75 193 ARG A O 1
ATOM 1594 N N . ILE A 1 194 ? -8.837 0.734 -21.914 1.00 90.62 194 ILE A N 1
ATOM 1595 C CA . ILE A 1 194 ? -8.066 1.971 -21.887 1.00 90.62 194 ILE A CA 1
ATOM 1596 C C . ILE A 1 194 ? -8.786 3.129 -22.572 1.00 90.62 194 ILE A C 1
ATOM 1598 O O . ILE A 1 194 ? -9.698 2.929 -23.371 1.00 90.62 194 ILE A O 1
ATOM 1602 N N . ALA A 1 195 ? -8.353 4.347 -22.258 1.00 87.81 195 ALA A N 1
ATOM 1603 C CA . ALA A 1 195 ? -8.744 5.565 -22.961 1.00 87.81 195 ALA A CA 1
ATOM 1604 C C . ALA A 1 195 ? -7.624 6.613 -22.886 1.00 87.81 195 ALA A C 1
ATOM 1606 O O . ALA A 1 195 ? -6.901 6.682 -21.890 1.00 87.81 195 ALA A O 1
ATOM 1607 N N . LEU A 1 196 ? -7.476 7.432 -23.930 1.00 83.12 196 LEU A N 1
ATOM 1608 C CA . LEU A 1 196 ? -6.450 8.477 -24.002 1.00 83.12 196 LEU A CA 1
ATOM 1609 C C . LEU A 1 196 ? -6.736 9.602 -22.989 1.00 83.12 196 LEU A C 1
ATOM 1611 O O . LEU A 1 196 ? -7.831 10.159 -22.936 1.00 83.12 196 LEU A O 1
ATOM 1615 N N . GLU A 1 197 ? -5.728 9.982 -22.208 1.00 72.19 197 GLU A N 1
ATOM 1616 C CA . GLU A 1 197 ? -5.771 11.149 -21.329 1.00 72.19 197 GLU A CA 1
ATOM 1617 C C . GLU A 1 197 ? -5.372 12.406 -22.118 1.00 72.19 197 GLU A C 1
ATOM 1619 O O . GLU A 1 197 ? -4.325 12.456 -22.770 1.00 72.19 197 GLU A O 1
ATOM 1624 N N . LYS A 1 198 ? -6.203 13.454 -22.080 1.00 59.19 198 LYS A N 1
ATOM 1625 C CA . LYS A 1 198 ? -5.901 14.703 -22.789 1.00 59.19 198 LYS A CA 1
ATOM 1626 C C . LYS A 1 198 ? -4.708 15.418 -22.123 1.00 59.19 198 LYS A C 1
ATOM 1628 O O . LYS A 1 198 ? -4.703 15.570 -20.900 1.00 59.19 198 LYS A O 1
ATOM 1633 N N . PRO A 1 199 ? -3.732 15.940 -22.890 1.00 42.75 199 PRO A N 1
ATOM 1634 C CA . PRO A 1 199 ? -2.654 16.756 -22.335 1.00 42.75 199 PRO A CA 1
ATOM 1635 C C . PRO A 1 199 ? -3.198 18.048 -21.697 1.00 42.75 199 PRO A C 1
ATOM 1637 O O . PRO A 1 199 ? -3.929 18.785 -22.357 1.00 42.75 199 PRO A O 1
ATOM 1640 N N . GLY A 1 200 ? -2.809 18.344 -20.448 1.00 41.84 200 GLY A N 1
ATOM 1641 C CA . GLY A 1 200 ? -3.052 19.647 -19.797 1.00 41.84 200 GLY A CA 1
ATOM 1642 C C . GLY A 1 200 ? -3.961 19.675 -18.557 1.00 41.84 200 GLY A C 1
ATOM 1643 O O . GLY A 1 200 ? -4.283 20.761 -18.099 1.00 41.84 200 GLY A O 1
ATOM 1644 N N . GLY A 1 201 ? -4.372 18.535 -17.990 1.00 40.41 201 GLY A N 1
ATOM 1645 C CA . GLY A 1 201 ? -5.316 18.481 -16.855 1.00 40.41 201 GLY A CA 1
ATOM 1646 C C . GLY A 1 201 ? -4.710 18.368 -15.446 1.00 40.41 201 GLY A C 1
ATOM 1647 O O . GLY A 1 201 ? -5.349 17.792 -14.574 1.00 40.41 201 GLY A O 1
ATOM 1648 N N . LYS A 1 202 ? -3.472 18.824 -15.210 1.00 37.88 202 LYS A N 1
ATOM 1649 C CA . LYS A 1 202 ? -2.733 18.573 -13.950 1.00 37.88 202 LYS A CA 1
ATOM 1650 C C . LYS A 1 202 ? -2.989 19.571 -12.803 1.00 37.88 202 LYS A C 1
ATOM 1652 O O . LYS A 1 202 ? -2.194 19.601 -11.873 1.00 37.88 202 LYS A O 1
ATOM 1657 N N . ASP A 1 203 ? -4.096 20.306 -12.787 1.00 32.69 203 ASP A N 1
ATOM 1658 C CA . ASP A 1 203 ? -4.448 21.139 -11.625 1.00 32.69 203 ASP A CA 1
ATOM 1659 C C . ASP A 1 203 ? -5.357 20.368 -10.656 1.00 32.69 203 ASP A C 1
ATOM 1661 O O . ASP A 1 203 ? -6.525 20.688 -10.450 1.00 32.69 203 ASP A O 1
ATOM 1665 N N . TYR A 1 204 ? -4.817 19.314 -10.037 1.00 30.91 204 TYR A N 1
ATOM 1666 C CA . TYR A 1 204 ? -5.486 18.668 -8.910 1.00 30.91 204 TYR A CA 1
ATOM 1667 C C . TYR A 1 204 ? -5.221 19.470 -7.623 1.00 30.91 204 TYR A C 1
ATOM 1669 O O . TYR A 1 204 ? -4.219 19.265 -6.947 1.00 30.91 204 TYR A O 1
ATOM 1677 N N . LEU A 1 205 ? -6.209 20.313 -7.287 1.00 28.75 205 LEU A N 1
ATOM 1678 C CA . LEU A 1 205 ? -6.496 20.975 -6.000 1.00 28.75 205 LEU A CA 1
ATOM 1679 C C . LEU A 1 205 ? -5.704 22.243 -5.640 1.00 28.75 205 LEU A C 1
ATOM 1681 O O . LEU A 1 205 ? -4.527 22.179 -5.312 1.00 28.75 205 LEU A O 1
ATOM 1685 N N . LEU A 1 206 ? -6.444 23.351 -5.484 1.00 27.47 206 LEU A N 1
ATOM 1686 C CA . LEU A 1 206 ? -6.407 24.252 -4.318 1.00 27.47 206 LEU A CA 1
ATOM 1687 C C . LEU A 1 206 ? -7.573 25.255 -4.425 1.00 27.47 206 LEU A C 1
ATOM 1689 O O . LEU A 1 206 ? -7.441 26.271 -5.097 1.00 27.47 206 LEU A O 1
ATOM 1693 N N . ASN A 1 207 ? -8.726 24.942 -3.815 1.00 28.05 207 ASN A N 1
ATOM 1694 C CA . ASN A 1 207 ? -9.535 25.844 -2.971 1.00 28.05 207 ASN A CA 1
ATOM 1695 C C . ASN A 1 207 ? -10.889 25.210 -2.600 1.00 28.05 207 ASN A C 1
ATOM 1697 O O . ASN A 1 207 ? -11.428 24.370 -3.311 1.00 28.05 207 ASN A O 1
ATOM 1701 N N . GLU A 1 208 ? -11.385 25.581 -1.421 1.00 34.06 208 GLU A N 1
ATOM 1702 C CA . GLU A 1 208 ? -12.428 24.923 -0.619 1.00 34.06 208 GLU A CA 1
ATOM 1703 C C . GLU A 1 208 ? -13.873 25.110 -1.112 1.00 34.06 208 GLU A C 1
ATOM 1705 O O . GLU A 1 208 ? -14.807 25.138 -0.313 1.00 34.06 208 GLU A O 1
ATOM 1710 N N . GLU A 1 209 ? -14.097 25.175 -2.419 1.00 32.25 209 GLU A N 1
ATOM 1711 C CA . GLU A 1 209 ? -15.448 25.137 -2.970 1.00 32.25 209 GLU A CA 1
ATOM 1712 C C . GLU A 1 209 ? -15.591 23.898 -3.843 1.00 32.25 209 GLU A C 1
ATOM 1714 O O . GLU A 1 209 ? -14.856 23.699 -4.807 1.00 32.25 209 GLU A O 1
ATOM 1719 N N . ALA A 1 210 ? -16.535 23.032 -3.471 1.00 34.69 210 ALA A N 1
ATOM 1720 C CA . ALA A 1 210 ? -16.956 21.894 -4.272 1.00 34.69 210 ALA A CA 1
ATOM 1721 C C . ALA A 1 210 ? -17.625 22.402 -5.559 1.00 34.69 210 ALA A C 1
ATOM 1723 O O . ALA A 1 210 ? -18.849 22.405 -5.688 1.00 34.69 210 ALA A O 1
ATOM 1724 N N . ALA A 1 211 ? -16.819 22.856 -6.513 1.00 32.41 211 ALA A N 1
ATOM 1725 C CA . ALA A 1 211 ? -17.254 23.053 -7.875 1.00 32.41 211 ALA A CA 1
ATOM 1726 C C . ALA A 1 211 ? -17.395 21.666 -8.512 1.00 32.41 211 ALA A C 1
ATOM 1728 O O . ALA A 1 211 ? -16.425 20.940 -8.724 1.00 32.41 211 ALA A O 1
ATOM 1729 N N . ILE A 1 212 ? -18.637 21.283 -8.798 1.00 37.97 212 ILE A N 1
ATOM 1730 C CA . ILE A 1 212 ? -18.966 20.230 -9.758 1.00 37.97 212 ILE A CA 1
ATOM 1731 C C . ILE A 1 212 ? -18.549 20.773 -11.130 1.00 37.97 212 ILE A C 1
ATOM 1733 O O . ILE A 1 212 ? -19.351 21.347 -11.858 1.00 37.97 212 ILE A O 1
ATOM 1737 N N . GLY A 1 213 ? -17.267 20.680 -11.443 1.00 42.00 213 GLY A N 1
ATOM 1738 C CA . GLY A 1 213 ? -16.718 21.152 -12.701 1.00 42.00 213 GLY A CA 1
ATOM 1739 C C . GLY A 1 213 ? -15.332 20.579 -12.872 1.00 42.00 213 GLY A C 1
ATOM 1740 O O . GLY A 1 213 ? -14.394 21.287 -12.577 1.00 42.00 213 GLY A O 1
ATOM 1741 N N . ASP A 1 214 ? -15.251 19.294 -13.243 1.00 43.12 214 ASP A N 1
ATOM 1742 C CA . ASP A 1 214 ? -14.045 18.597 -13.730 1.00 43.12 214 ASP A CA 1
ATOM 1743 C C . ASP A 1 214 ? -14.417 17.155 -14.152 1.00 43.12 214 ASP A C 1
ATOM 1745 O O . ASP A 1 214 ? -14.085 16.174 -13.479 1.00 43.12 214 ASP A O 1
ATOM 1749 N N . PHE A 1 215 ? -15.178 17.006 -15.244 1.00 43.06 215 PHE A N 1
ATOM 1750 C CA . PHE A 1 215 ? -15.655 15.701 -15.746 1.00 43.06 215 PHE A CA 1
ATOM 1751 C C . PHE A 1 215 ? -15.316 15.433 -17.225 1.00 43.06 215 PHE A C 1
ATOM 1753 O O . PHE A 1 215 ? -15.842 14.497 -17.821 1.00 43.06 215 PHE A O 1
ATOM 1760 N N . ALA A 1 216 ? -14.371 16.180 -17.800 1.00 42.44 216 ALA A N 1
ATOM 1761 C CA . ALA A 1 216 ? -14.040 16.092 -19.225 1.00 42.44 216 ALA A CA 1
ATOM 1762 C C . ALA A 1 216 ? -13.158 14.883 -19.622 1.00 42.44 216 ALA A C 1
ATOM 1764 O O . ALA A 1 216 ? -12.728 14.792 -20.775 1.00 42.44 216 ALA A O 1
ATOM 1765 N N . TYR A 1 217 ? -12.841 13.965 -18.698 1.00 55.06 217 TYR A N 1
ATOM 1766 C CA . TYR A 1 217 ? -11.907 12.855 -18.937 1.00 55.06 217 TYR A CA 1
ATOM 1767 C C . TYR A 1 217 ? -12.475 11.516 -18.452 1.00 55.06 217 TYR A C 1
ATOM 1769 O O . TYR A 1 217 ? -13.084 11.479 -17.379 1.00 55.06 217 TYR A O 1
ATOM 1777 N N . PRO A 1 218 ? -12.242 10.401 -19.178 1.00 57.06 218 PRO A N 1
ATOM 1778 C CA . PRO A 1 218 ? -12.625 9.080 -18.700 1.00 57.06 218 PRO A CA 1
ATOM 1779 C C . PRO A 1 218 ? -11.813 8.763 -17.445 1.00 57.06 218 PRO A C 1
ATOM 1781 O O . PRO A 1 218 ? -10.609 8.491 -17.508 1.00 57.06 218 PRO A O 1
ATOM 1784 N N . ASN A 1 219 ? -12.474 8.834 -16.291 1.00 69.12 219 ASN A N 1
ATOM 1785 C CA . ASN A 1 219 ? -11.937 8.307 -15.047 1.00 69.12 219 ASN A CA 1
ATOM 1786 C C . ASN A 1 219 ? -12.042 6.768 -15.070 1.00 69.12 219 ASN A C 1
ATOM 1788 O O . ASN A 1 219 ? -12.678 6.170 -15.944 1.00 69.12 219 ASN A O 1
ATOM 1792 N N . HIS A 1 220 ? -11.424 6.097 -14.102 1.00 71.94 220 HIS A N 1
ATOM 1793 C CA . HIS A 1 220 ? -11.465 4.635 -14.046 1.00 71.94 220 HIS A CA 1
ATOM 1794 C C . HIS A 1 220 ? -12.894 4.082 -13.936 1.00 71.94 220 HIS A C 1
ATOM 1796 O O . HIS A 1 220 ? -13.125 2.947 -14.346 1.00 71.94 220 HIS A O 1
ATOM 1802 N N . THR A 1 221 ? -13.853 4.846 -13.390 1.00 70.25 221 THR A N 1
ATOM 1803 C CA . THR A 1 221 ? -15.263 4.433 -13.267 1.00 70.25 221 THR A CA 1
ATOM 1804 C C . THR A 1 221 ? -15.898 4.249 -14.643 1.00 70.25 221 THR A C 1
ATOM 1806 O O . THR A 1 221 ? -16.557 3.242 -14.893 1.00 70.25 221 THR A O 1
ATOM 1809 N N . ILE A 1 222 ? -15.655 5.190 -15.560 1.00 80.81 222 ILE A N 1
ATOM 1810 C CA . ILE A 1 222 ? -16.106 5.100 -16.953 1.00 80.81 222 ILE A CA 1
ATOM 1811 C C . ILE A 1 222 ? -15.474 3.883 -17.637 1.00 80.81 222 ILE A C 1
ATOM 1813 O O . ILE A 1 222 ? -16.169 3.115 -18.297 1.00 80.81 222 ILE A O 1
ATOM 1817 N N . LEU A 1 223 ? -14.179 3.641 -17.408 1.00 82.31 223 LEU A N 1
ATOM 1818 C CA . LEU A 1 223 ? -13.492 2.455 -17.931 1.00 82.31 223 LEU A CA 1
ATOM 1819 C C . LEU A 1 223 ? -14.100 1.144 -17.398 1.00 82.31 223 LEU A C 1
ATOM 1821 O O . LEU A 1 223 ? -14.216 0.173 -18.147 1.00 82.31 223 LEU A O 1
ATOM 1825 N N . ALA A 1 224 ? -14.552 1.116 -16.140 1.00 81.06 224 ALA A N 1
ATOM 1826 C CA . ALA A 1 224 ? -15.250 -0.034 -15.560 1.00 81.06 224 ALA A CA 1
ATOM 1827 C C . ALA A 1 224 ? -16.599 -0.320 -16.245 1.00 81.06 224 ALA A C 1
ATOM 1829 O O . ALA A 1 224 ? -17.048 -1.465 -16.277 1.00 81.06 224 ALA A O 1
ATOM 1830 N N . GLY A 1 225 ? -17.245 0.706 -16.810 1.00 83.06 225 GLY A N 1
ATOM 1831 C CA . GLY A 1 225 ? -18.528 0.609 -17.514 1.00 83.06 225 GLY A CA 1
ATOM 1832 C C . GLY A 1 225 ? -19.737 0.328 -16.615 1.00 83.06 225 GLY A C 1
ATOM 1833 O O . GLY A 1 225 ? -20.846 0.173 -17.116 1.00 83.06 225 GLY A O 1
ATOM 1834 N N . SER A 1 226 ? -19.545 0.233 -15.299 1.00 80.38 226 SER A N 1
ATOM 1835 C CA . SER A 1 226 ? -20.619 0.069 -14.322 1.00 80.38 226 SER A CA 1
ATOM 1836 C C . SER A 1 226 ? -20.123 0.420 -12.918 1.00 80.38 226 SER A C 1
ATOM 1838 O O . SER A 1 226 ? -18.998 0.052 -12.564 1.00 80.38 226 SER A O 1
ATOM 1840 N N . PRO A 1 227 ? -20.974 1.022 -12.063 1.00 73.81 227 PRO A N 1
ATOM 1841 C CA . PRO A 1 227 ? -20.638 1.277 -10.667 1.00 73.81 227 PRO A CA 1
ATOM 1842 C C . PRO A 1 227 ? -20.591 -0.004 -9.835 1.00 73.81 227 PRO A C 1
ATOM 1844 O O . PRO A 1 227 ? -20.235 0.038 -8.658 1.00 73.81 227 PRO A O 1
ATOM 1847 N N . HIS A 1 228 ? -20.986 -1.142 -10.412 1.00 73.94 228 HIS A N 1
ATOM 1848 C CA . HIS A 1 228 ? -21.038 -2.452 -9.773 1.00 73.94 228 HIS A CA 1
ATOM 1849 C C . HIS A 1 228 ? -19.936 -3.403 -10.247 1.00 73.94 228 HIS A C 1
ATOM 1851 O O . HIS A 1 228 ? -19.726 -4.443 -9.620 1.00 73.94 228 HIS A O 1
ATOM 1857 N N . GLN A 1 229 ? -19.199 -3.028 -11.291 1.00 74.31 229 GLN A N 1
ATOM 1858 C CA . GLN A 1 229 ? -18.127 -3.842 -11.843 1.00 74.31 229 GLN A CA 1
ATOM 1859 C C . GLN A 1 229 ? -16.927 -3.881 -10.895 1.00 74.31 229 GLN A C 1
ATOM 1861 O O . GLN A 1 229 ? -16.502 -2.849 -10.393 1.00 74.31 229 GLN A O 1
ATOM 1866 N N . ALA A 1 230 ? -16.359 -5.058 -10.642 1.00 71.75 230 ALA A N 1
ATOM 1867 C CA . ALA A 1 230 ? -15.101 -5.165 -9.908 1.00 71.75 230 ALA A CA 1
ATOM 1868 C C . ALA A 1 230 ? -13.914 -5.038 -10.872 1.00 71.75 230 ALA A C 1
ATOM 1870 O O . ALA A 1 230 ? -13.944 -5.603 -11.964 1.00 71.75 230 ALA A O 1
ATOM 1871 N N . LEU A 1 231 ? -12.861 -4.340 -10.441 1.00 73.38 231 LEU A N 1
ATOM 1872 C CA . LEU A 1 231 ? -11.587 -4.256 -11.157 1.00 73.38 231 LEU A CA 1
ATOM 1873 C C . LEU A 1 231 ? -10.467 -4.866 -10.312 1.00 73.38 231 LEU A C 1
ATOM 1875 O O . LEU A 1 231 ? -10.495 -4.782 -9.080 1.00 73.38 231 LEU A O 1
ATOM 1879 N N . LEU A 1 232 ? -9.477 -5.446 -10.989 1.00 74.12 232 LEU A N 1
ATOM 1880 C CA . LEU A 1 232 ? -8.231 -5.916 -10.391 1.00 74.12 232 LEU A CA 1
ATOM 1881 C C . LEU A 1 232 ? -7.252 -4.754 -10.169 1.00 74.12 232 LEU A C 1
ATOM 1883 O O . LEU A 1 232 ? -6.623 -4.674 -9.116 1.00 74.12 232 LEU A O 1
ATOM 1887 N N . SER A 1 233 ? -7.135 -3.853 -11.150 1.00 78.25 233 SER A N 1
ATOM 1888 C CA . SER A 1 233 ? -6.255 -2.681 -11.090 1.00 78.25 233 SER A CA 1
ATOM 1889 C C . SER A 1 233 ? -6.781 -1.538 -11.955 1.00 78.25 233 SER A C 1
ATOM 1891 O O . SER A 1 233 ? -7.549 -1.764 -12.890 1.00 78.25 233 SER A O 1
ATOM 1893 N N . ALA A 1 234 ? -6.374 -0.306 -11.655 1.00 79.31 234 ALA A N 1
ATOM 1894 C CA . ALA A 1 234 ? -6.691 0.856 -12.471 1.00 79.31 234 ALA A CA 1
ATOM 1895 C C . ALA A 1 234 ? -5.637 1.959 -12.309 1.00 79.31 234 ALA A C 1
ATOM 1897 O O . ALA A 1 234 ? -5.186 2.265 -11.198 1.00 79.31 234 ALA A O 1
ATOM 1898 N N . GLY A 1 235 ? -5.262 2.597 -13.413 1.00 81.12 235 GLY A N 1
ATOM 1899 C CA . GLY A 1 235 ? -4.163 3.548 -13.385 1.00 81.12 235 GLY A CA 1
ATOM 1900 C C . GLY A 1 235 ? -3.868 4.222 -14.712 1.00 81.12 235 GLY A C 1
ATOM 1901 O O . GLY A 1 235 ? -4.795 4.506 -15.469 1.00 81.12 235 GLY A O 1
ATOM 1902 N N . SER A 1 236 ? -2.592 4.506 -14.957 1.00 82.06 236 SER A N 1
ATOM 1903 C CA . SER A 1 236 ? -2.092 5.110 -16.190 1.00 82.06 236 SER A CA 1
ATOM 1904 C C . SER A 1 236 ? -1.028 4.241 -16.848 1.00 82.06 236 SER A C 1
ATOM 1906 O O . SER A 1 236 ? -0.211 3.619 -16.170 1.00 82.06 236 SER A O 1
ATOM 1908 N N . LEU A 1 237 ? -1.041 4.242 -18.174 1.00 87.12 237 LEU A N 1
ATOM 1909 C CA . LEU A 1 237 ? -0.153 3.529 -19.076 1.00 87.12 237 LEU A CA 1
ATOM 1910 C C . LEU A 1 237 ? 0.425 4.535 -20.080 1.00 87.12 237 LEU A C 1
ATOM 1912 O O . LEU A 1 237 ? -0.317 5.335 -20.645 1.00 87.12 237 LEU A O 1
ATOM 1916 N N . ILE A 1 238 ? 1.738 4.514 -20.301 1.00 86.19 238 ILE A N 1
ATOM 1917 C CA . ILE A 1 238 ? 2.438 5.405 -21.238 1.00 86.19 238 ILE A CA 1
ATOM 1918 C C . ILE A 1 238 ? 3.366 4.553 -22.113 1.00 86.19 238 ILE A C 1
ATOM 1920 O O . ILE A 1 238 ? 4.358 4.028 -21.594 1.00 86.19 238 ILE A O 1
ATOM 1924 N N . PRO A 1 239 ? 3.082 4.391 -23.416 1.00 89.38 239 PRO A N 1
ATOM 1925 C CA . PRO A 1 239 ? 3.980 3.705 -24.329 1.00 89.38 239 PRO A CA 1
ATOM 1926 C C . PRO A 1 239 ? 5.028 4.673 -24.881 1.00 89.38 239 PRO A C 1
ATOM 1928 O O . PRO A 1 239 ? 4.713 5.799 -25.254 1.00 89.38 239 PRO A O 1
ATOM 1931 N N . TYR A 1 240 ? 6.266 4.215 -25.002 1.00 88.06 240 TYR A N 1
ATOM 1932 C CA . TYR A 1 240 ? 7.341 4.856 -25.749 1.00 88.06 240 TYR A CA 1
ATOM 1933 C C . TYR A 1 240 ? 7.848 3.884 -26.808 1.00 88.06 240 TYR A C 1
ATOM 1935 O O . TYR A 1 240 ? 8.071 2.706 -26.526 1.00 88.06 240 TYR A O 1
ATOM 1943 N N . ARG A 1 241 ? 8.027 4.378 -28.032 1.00 91.19 241 ARG A N 1
ATOM 1944 C CA . ARG A 1 241 ? 8.556 3.607 -29.161 1.00 91.19 241 ARG A CA 1
ATOM 1945 C C . ARG A 1 241 ? 9.660 4.369 -29.869 1.00 91.19 241 ARG A C 1
ATOM 1947 O O . ARG A 1 241 ? 9.497 5.558 -30.152 1.00 91.19 241 ARG A O 1
ATOM 1954 N N . VAL A 1 242 ? 10.748 3.666 -30.160 1.00 92.75 242 VAL A N 1
ATOM 1955 C CA . VAL A 1 242 ? 11.879 4.148 -30.955 1.00 92.75 242 VAL A CA 1
ATOM 1956 C C . VAL A 1 242 ? 12.268 3.017 -31.892 1.00 92.75 242 VAL A C 1
ATOM 1958 O O . VAL A 1 242 ? 12.782 2.002 -31.434 1.00 92.75 242 VAL A O 1
ATOM 1961 N N . GLU A 1 243 ? 12.016 3.200 -33.188 1.00 92.12 243 GLU A N 1
ATOM 1962 C CA . GLU A 1 243 ? 12.256 2.168 -34.206 1.00 92.12 243 GLU A CA 1
ATOM 1963 C C . GLU A 1 243 ? 11.501 0.865 -33.871 1.00 92.12 243 GLU A C 1
ATOM 1965 O O . GLU A 1 243 ? 10.274 0.896 -33.772 1.00 92.12 243 GLU A O 1
ATOM 1970 N N . ASP A 1 244 ? 12.203 -0.256 -33.696 1.00 90.69 244 ASP A N 1
ATOM 1971 C CA . ASP A 1 244 ? 11.665 -1.568 -33.310 1.00 90.69 244 ASP A CA 1
ATOM 1972 C C . ASP A 1 244 ? 11.572 -1.773 -31.785 1.00 90.69 244 ASP A C 1
ATOM 1974 O O . ASP A 1 244 ? 11.007 -2.760 -31.312 1.00 90.69 244 ASP A O 1
ATOM 1978 N N . LYS A 1 245 ? 12.090 -0.833 -30.989 1.00 93.88 245 LYS A N 1
ATOM 1979 C CA . LYS A 1 245 ? 12.088 -0.911 -29.527 1.00 93.88 245 LYS A CA 1
ATOM 1980 C C . LYS A 1 245 ? 10.820 -0.305 -28.941 1.00 93.88 245 LYS A C 1
ATOM 1982 O O . LYS A 1 245 ? 10.358 0.766 -29.348 1.00 93.88 245 LYS A O 1
ATOM 1987 N N . GLN A 1 246 ? 10.313 -0.947 -27.895 1.00 94.25 246 GLN A N 1
ATOM 1988 C CA . GLN A 1 246 ? 9.158 -0.491 -27.131 1.00 94.25 246 GLN A CA 1
ATOM 1989 C C . GLN A 1 246 ? 9.481 -0.495 -25.637 1.00 94.25 246 GLN A C 1
ATOM 1991 O O . GLN A 1 246 ? 10.094 -1.430 -25.143 1.00 94.25 246 GLN A O 1
ATOM 1996 N N . LEU A 1 247 ? 9.030 0.535 -24.926 1.00 90.81 247 LEU A N 1
ATOM 1997 C CA . LEU A 1 247 ? 9.091 0.676 -23.473 1.00 90.81 247 LEU A CA 1
ATOM 1998 C C . LEU A 1 247 ? 7.713 1.125 -22.984 1.00 90.81 247 LEU A C 1
ATOM 2000 O O . LEU A 1 247 ? 7.098 2.005 -23.581 1.00 90.81 247 LEU A O 1
ATOM 2004 N N . MET A 1 248 ? 7.215 0.546 -21.901 1.00 90.62 248 MET A N 1
ATOM 2005 C CA . MET A 1 248 ? 5.924 0.903 -21.321 1.00 90.62 248 MET A CA 1
ATOM 2006 C C . MET A 1 248 ? 6.078 1.276 -19.858 1.00 90.62 248 MET A C 1
ATOM 2008 O O . MET A 1 248 ? 6.607 0.501 -19.069 1.00 90.62 248 MET A O 1
ATOM 2012 N N . PHE A 1 249 ? 5.551 2.435 -19.479 1.00 85.00 249 PHE A N 1
ATOM 2013 C CA . PHE A 1 249 ? 5.376 2.792 -18.077 1.00 85.00 249 PHE A CA 1
ATOM 2014 C C . PHE A 1 249 ? 3.942 2.510 -17.666 1.00 85.00 249 PHE A C 1
ATOM 2016 O O . PHE A 1 249 ? 3.013 3.002 -18.303 1.00 85.00 249 PHE A O 1
ATOM 2023 N N . ILE A 1 250 ? 3.762 1.757 -16.586 1.00 84.94 250 ILE A N 1
ATOM 2024 C CA . ILE A 1 250 ? 2.458 1.548 -15.962 1.00 84.94 250 ILE A CA 1
ATOM 2025 C C . ILE A 1 250 ? 2.501 2.004 -14.513 1.00 84.94 250 ILE A C 1
ATOM 2027 O O . ILE A 1 250 ? 3.477 1.786 -13.798 1.00 84.94 250 ILE A O 1
ATOM 2031 N N . SER A 1 251 ? 1.435 2.658 -14.076 1.00 76.69 251 SER A N 1
ATOM 2032 C CA . SER A 1 251 ? 1.336 3.189 -12.724 1.00 76.69 251 SER A CA 1
ATOM 2033 C C . SER A 1 251 ? -0.080 3.129 -12.205 1.00 76.69 251 SER A C 1
ATOM 2035 O O . SER A 1 251 ? -1.030 3.267 -12.970 1.00 76.69 251 SER A O 1
ATOM 2037 N N . ASN A 1 252 ? -0.233 2.963 -10.896 1.00 71.44 252 ASN A N 1
ATOM 2038 C CA . ASN A 1 252 ? -1.532 3.125 -10.265 1.00 71.44 252 ASN A CA 1
ATOM 2039 C C . ASN A 1 252 ? -1.787 4.622 -10.062 1.00 71.44 252 ASN A C 1
ATOM 2041 O O . ASN A 1 252 ? -0.970 5.333 -9.480 1.00 71.44 252 ASN A O 1
ATOM 2045 N N . LYS A 1 253 ? -2.932 5.100 -10.554 1.00 63.91 253 LYS A N 1
ATOM 2046 C CA . LYS A 1 253 ? -3.359 6.507 -10.439 1.00 63.91 253 LYS A CA 1
ATOM 2047 C C . LYS A 1 253 ? -4.615 6.665 -9.577 1.00 63.91 253 LYS A C 1
ATOM 2049 O O . LYS A 1 253 ? -5.001 7.777 -9.236 1.00 63.91 253 LYS A O 1
ATOM 2054 N N . SER A 1 254 ? -5.277 5.565 -9.212 1.00 50.22 254 SER A N 1
ATOM 2055 C CA . SER A 1 254 ? -6.575 5.630 -8.540 1.00 50.22 254 SER A CA 1
ATOM 2056 C C . SER A 1 254 ? -6.427 5.678 -7.014 1.00 50.22 254 SER A C 1
ATOM 2058 O O . SER A 1 254 ? -5.893 4.750 -6.408 1.00 50.22 254 SER A O 1
ATOM 2060 N N . GLY A 1 255 ? -7.024 6.689 -6.378 1.00 47.00 255 GLY A N 1
ATOM 2061 C CA . GLY A 1 255 ? -7.288 6.699 -4.931 1.00 47.00 255 GLY A CA 1
ATOM 2062 C C . GLY A 1 255 ? -8.372 5.698 -4.487 1.00 47.00 255 GLY A C 1
ATOM 2063 O O . GLY A 1 255 ? -8.833 5.762 -3.351 1.00 47.00 255 GLY A O 1
ATOM 2064 N N . HIS A 1 256 ? -8.830 4.804 -5.378 1.00 46.06 256 HIS A N 1
ATOM 2065 C CA . HIS A 1 256 ? -9.902 3.817 -5.151 1.00 46.06 256 HIS A CA 1
ATOM 2066 C C . HIS A 1 256 ? -9.377 2.426 -4.768 1.00 46.06 256 HIS A C 1
ATOM 2068 O O . HIS A 1 256 ? -10.132 1.574 -4.288 1.00 46.06 256 HIS A O 1
ATOM 2074 N N . PHE A 1 257 ? -8.081 2.190 -4.973 1.00 44.69 257 PHE A N 1
ATOM 2075 C CA . PHE A 1 257 ? -7.382 0.964 -4.613 1.00 44.69 257 PHE A CA 1
ATOM 2076 C C . PHE A 1 257 ? -6.200 1.297 -3.716 1.00 44.69 257 PHE A C 1
ATOM 2078 O O . PHE A 1 257 ? -5.635 2.381 -3.810 1.00 44.69 257 PHE A O 1
ATOM 2085 N N . VAL A 1 258 ? -5.807 0.343 -2.869 1.00 42.06 258 VAL A N 1
ATOM 2086 C CA . VAL A 1 258 ? -4.437 0.332 -2.356 1.00 42.06 258 VAL A CA 1
ATOM 2087 C C . VAL A 1 258 ? -3.571 -0.047 -3.552 1.00 42.06 258 VAL A C 1
ATOM 2089 O O . VAL A 1 258 ? -3.757 -1.157 -4.059 1.00 42.06 258 VAL A O 1
ATOM 2092 N N . PRO A 1 259 ? -2.680 0.833 -4.035 1.00 49.12 259 PRO A N 1
ATOM 2093 C CA . PRO A 1 259 ? -1.727 0.461 -5.062 1.00 49.12 259 PRO A CA 1
ATOM 2094 C C . PRO A 1 259 ? -0.930 -0.731 -4.537 1.00 49.12 259 PRO A C 1
ATOM 2096 O O . PRO A 1 259 ? -0.172 -0.592 -3.582 1.00 49.12 259 PRO A O 1
ATOM 2099 N N . SER A 1 260 ? -1.133 -1.920 -5.099 1.00 52.16 260 SER A N 1
ATOM 2100 C CA . SER A 1 260 ? -0.245 -3.043 -4.821 1.00 52.16 260 SER A CA 1
ATOM 2101 C C . SER A 1 260 ? 0.635 -3.259 -6.032 1.00 52.16 260 SER A C 1
ATOM 2103 O O . SER A 1 260 ? 0.170 -3.240 -7.174 1.00 52.16 260 SER A O 1
ATOM 2105 N N . TYR A 1 261 ? 1.918 -3.472 -5.783 1.00 63.66 261 TYR A N 1
ATOM 2106 C CA . TYR A 1 261 ? 2.850 -3.869 -6.826 1.00 63.66 261 TYR A CA 1
ATOM 2107 C C . TYR A 1 261 ? 2.350 -5.131 -7.555 1.00 63.66 261 TYR A C 1
ATOM 2109 O O . TYR A 1 261 ? 2.392 -5.192 -8.778 1.00 63.66 261 TYR A O 1
ATOM 2117 N N . ASP A 1 262 ? 1.736 -6.067 -6.821 1.00 66.12 262 ASP A N 1
ATOM 2118 C CA . ASP A 1 262 ? 1.118 -7.280 -7.373 1.00 66.12 262 ASP A CA 1
ATOM 2119 C C . ASP A 1 262 ? 0.005 -6.991 -8.395 1.00 66.12 262 ASP A C 1
ATOM 2121 O O . ASP A 1 262 ? -0.134 -7.706 -9.383 1.00 66.12 262 ASP A O 1
ATOM 2125 N N . SER A 1 263 ? -0.776 -5.922 -8.203 1.00 70.38 263 SER A N 1
ATOM 2126 C CA . SER A 1 263 ? -1.825 -5.531 -9.156 1.00 70.38 263 SER A CA 1
ATOM 2127 C C . SER A 1 263 ? -1.254 -4.978 -10.468 1.00 70.38 263 SER A C 1
ATOM 2129 O O . SER A 1 263 ? -1.828 -5.202 -11.532 1.00 70.38 263 SER A O 1
ATOM 2131 N N . LEU A 1 264 ? -0.104 -4.292 -10.414 1.00 76.69 264 LEU A N 1
ATOM 2132 C CA . LEU A 1 264 ? 0.632 -3.867 -11.610 1.00 76.69 264 LEU A CA 1
ATOM 2133 C C . LEU A 1 264 ? 1.358 -5.042 -12.261 1.00 76.69 264 LEU A C 1
ATOM 2135 O O . LEU A 1 264 ? 1.448 -5.083 -13.485 1.00 76.69 264 LEU A O 1
ATOM 2139 N N . LYS A 1 265 ? 1.811 -6.017 -11.467 1.00 82.69 265 LYS A N 1
ATOM 2140 C CA . LYS A 1 265 ? 2.378 -7.262 -11.982 1.00 82.69 265 LYS A CA 1
ATOM 2141 C C . LYS A 1 265 ? 1.353 -8.016 -12.824 1.00 82.69 265 LYS A C 1
ATOM 2143 O O . LYS A 1 265 ? 1.674 -8.396 -13.938 1.00 82.69 265 LYS A O 1
ATOM 2148 N N . ALA A 1 266 ? 0.105 -8.111 -12.363 1.00 85.06 266 ALA A N 1
ATOM 2149 C CA . ALA A 1 266 ? -0.967 -8.702 -13.160 1.00 85.06 266 ALA A CA 1
ATOM 2150 C C . ALA A 1 266 ? -1.192 -7.962 -14.493 1.00 85.06 266 ALA A C 1
ATOM 2152 O O . ALA A 1 266 ? -1.377 -8.605 -15.521 1.00 85.06 266 ALA A O 1
ATOM 2153 N N . LEU A 1 267 ? -1.126 -6.622 -14.511 1.00 89.12 267 LEU A N 1
ATOM 2154 C CA . LEU A 1 267 ? -1.188 -5.865 -15.768 1.00 89.12 267 LEU A CA 1
ATOM 2155 C C . LEU A 1 267 ? 0.019 -6.152 -16.670 1.00 89.12 267 LEU A C 1
ATOM 2157 O O . LEU A 1 267 ? -0.153 -6.322 -17.871 1.00 89.12 267 LEU A O 1
ATOM 2161 N N . LYS A 1 268 ? 1.228 -6.207 -16.106 1.00 91.62 268 LYS A N 1
ATOM 2162 C CA . LYS A 1 268 ? 2.453 -6.563 -16.833 1.00 91.62 268 LYS A CA 1
ATOM 2163 C C . LYS A 1 268 ? 2.344 -7.955 -17.458 1.00 91.62 268 LYS A C 1
ATOM 2165 O O . LYS A 1 268 ? 2.687 -8.103 -18.625 1.00 91.62 268 LYS A O 1
ATOM 2170 N N . ASP A 1 269 ? 1.818 -8.931 -16.723 1.00 91.81 269 ASP A N 1
ATOM 2171 C CA . ASP A 1 269 ? 1.600 -10.290 -17.223 1.00 91.81 269 ASP A CA 1
ATOM 2172 C C . ASP A 1 269 ? 0.609 -10.283 -18.403 1.00 91.81 269 ASP A C 1
ATOM 2174 O O . ASP A 1 269 ? 0.885 -10.874 -19.441 1.00 91.81 269 ASP A O 1
ATOM 2178 N N . GLN A 1 270 ? -0.490 -9.523 -18.305 1.00 93.62 270 GLN A N 1
ATOM 2179 C CA . GLN A 1 270 ? -1.438 -9.374 -19.417 1.00 93.62 270 GLN A CA 1
ATOM 2180 C C . GLN A 1 270 ? -0.846 -8.636 -20.628 1.00 93.62 270 GLN A C 1
ATOM 2182 O O . GLN A 1 270 ? -1.115 -9.006 -21.765 1.00 93.62 270 GLN A O 1
ATOM 2187 N N . LEU A 1 271 ? -0.009 -7.616 -20.425 1.00 93.94 271 LEU A N 1
ATOM 2188 C CA . LEU A 1 271 ? 0.700 -6.953 -21.528 1.00 93.94 271 LEU A CA 1
ATOM 2189 C C . LEU A 1 271 ? 1.698 -7.898 -22.212 1.00 93.94 271 LEU A C 1
ATOM 2191 O O . LEU A 1 271 ? 1.864 -7.826 -23.429 1.00 93.94 271 LEU A O 1
ATOM 2195 N N . ASN A 1 272 ? 2.320 -8.802 -21.453 1.00 94.75 272 ASN A N 1
ATOM 2196 C CA . ASN A 1 272 ? 3.167 -9.854 -22.003 1.00 94.75 272 ASN A CA 1
ATOM 2197 C C . ASN A 1 272 ? 2.376 -10.847 -22.860 1.00 94.75 272 ASN A C 1
ATOM 2199 O O . ASN A 1 272 ? 2.817 -11.176 -23.960 1.00 94.75 272 ASN A O 1
ATOM 2203 N N . ASP A 1 273 ? 1.173 -11.233 -22.435 1.00 94.19 273 ASP A N 1
ATOM 2204 C CA . ASP A 1 273 ? 0.274 -12.054 -23.257 1.00 94.19 273 ASP A CA 1
ATOM 2205 C C . ASP A 1 273 ? -0.125 -11.345 -24.571 1.00 94.19 273 ASP A C 1
ATOM 2207 O O . ASP A 1 273 ? -0.378 -11.998 -25.584 1.00 94.19 273 ASP A O 1
ATOM 2211 N N . LEU A 1 274 ? -0.118 -10.005 -24.586 1.00 94.12 274 LEU A N 1
ATOM 2212 C CA . LEU A 1 274 ? -0.330 -9.172 -25.779 1.00 94.12 274 LEU A CA 1
ATOM 2213 C C . LEU A 1 274 ? 0.949 -8.911 -26.603 1.00 94.12 274 LEU A C 1
ATOM 2215 O O . LEU A 1 274 ? 0.901 -8.174 -27.590 1.00 94.12 274 LEU A O 1
ATOM 2219 N N . GLY A 1 275 ? 2.085 -9.510 -26.231 1.00 92.62 275 GLY A N 1
ATOM 2220 C CA . GLY A 1 275 ? 3.347 -9.439 -26.973 1.00 92.62 275 GLY A CA 1
ATOM 2221 C C . GLY A 1 275 ? 4.306 -8.324 -26.544 1.00 92.62 275 GLY A C 1
ATOM 2222 O O . GLY A 1 275 ? 5.243 -8.017 -27.281 1.00 92.62 275 GLY A O 1
ATOM 2223 N N . VAL A 1 276 ? 4.098 -7.701 -25.380 1.00 94.19 276 VAL A N 1
ATOM 2224 C CA . VAL A 1 276 ? 5.061 -6.749 -24.801 1.00 94.19 276 VAL A CA 1
ATOM 2225 C C . VAL A 1 276 ? 6.058 -7.496 -23.929 1.00 94.19 276 VAL A C 1
ATOM 2227 O O . VAL A 1 276 ? 5.671 -8.090 -22.930 1.00 94.19 276 VAL A O 1
ATOM 2230 N N . ASP A 1 277 ? 7.348 -7.412 -24.245 1.00 94.44 277 ASP A N 1
ATOM 2231 C CA . ASP A 1 277 ? 8.366 -8.033 -23.396 1.00 94.44 277 ASP A CA 1
ATOM 2232 C C . ASP A 1 277 ? 8.258 -7.525 -21.939 1.00 94.44 277 ASP A C 1
ATOM 2234 O O . ASP A 1 277 ? 8.192 -6.310 -21.706 1.00 94.44 277 ASP A O 1
ATOM 2238 N N . PRO A 1 278 ? 8.239 -8.415 -20.933 1.00 91.56 278 PRO A N 1
ATOM 2239 C CA . PRO A 1 278 ? 8.025 -8.023 -19.549 1.00 91.56 278 PRO A CA 1
ATOM 2240 C C . PRO A 1 278 ? 9.127 -7.090 -19.028 1.00 91.56 278 PRO A C 1
ATOM 2242 O O . PRO A 1 278 ? 8.844 -6.232 -18.187 1.00 91.56 278 PRO A O 1
ATOM 2245 N N . HIS A 1 279 ? 10.367 -7.203 -19.505 1.00 89.88 279 HIS A N 1
ATOM 2246 C CA . HIS A 1 279 ? 11.462 -6.318 -19.094 1.00 89.88 279 HIS A CA 1
ATOM 2247 C C . HIS A 1 279 ? 11.321 -4.907 -19.677 1.00 89.88 279 HIS A C 1
ATOM 2249 O O . HIS A 1 279 ? 11.830 -3.945 -19.102 1.00 89.88 279 HIS A O 1
ATOM 2255 N N . ALA A 1 280 ? 10.552 -4.757 -20.757 1.00 91.06 280 ALA A N 1
ATOM 2256 C CA . ALA A 1 280 ? 10.166 -3.467 -21.314 1.00 91.06 280 ALA A CA 1
ATOM 2257 C C . ALA A 1 280 ? 8.975 -2.811 -20.588 1.00 91.06 280 ALA A C 1
ATOM 2259 O O . ALA A 1 280 ? 8.568 -1.710 -20.960 1.00 91.06 280 ALA A O 1
ATOM 2260 N N . VAL A 1 281 ? 8.408 -3.443 -19.554 1.00 90.25 281 VAL A N 1
ATOM 2261 C CA . VAL A 1 281 ? 7.316 -2.876 -18.749 1.00 90.25 281 VAL A CA 1
ATOM 2262 C C . VAL A 1 281 ? 7.838 -2.416 -17.388 1.00 90.25 281 VAL A C 1
ATOM 2264 O O . VAL A 1 281 ? 8.158 -3.219 -16.507 1.00 90.25 281 VAL A O 1
ATOM 2267 N N . ILE A 1 282 ? 7.859 -1.099 -17.190 1.00 84.25 282 ILE A N 1
ATOM 2268 C CA . ILE A 1 282 ? 8.263 -0.443 -15.948 1.00 84.25 282 ILE A CA 1
ATOM 2269 C C . ILE A 1 282 ? 7.036 -0.125 -15.105 1.00 84.25 282 ILE A C 1
ATOM 2271 O O . ILE A 1 282 ? 6.208 0.720 -15.444 1.00 84.25 282 ILE A O 1
ATOM 2275 N N . MET A 1 283 ? 6.947 -0.807 -13.966 1.00 80.44 283 MET A N 1
ATOM 2276 C CA . MET A 1 283 ? 5.901 -0.604 -12.971 1.00 80.44 283 MET A CA 1
ATOM 2277 C C . MET A 1 283 ? 6.315 0.473 -11.976 1.00 80.44 283 MET A C 1
ATOM 2279 O O . MET A 1 283 ? 7.328 0.336 -11.290 1.00 80.44 283 MET A O 1
ATOM 2283 N N . VAL A 1 284 ? 5.500 1.517 -11.860 1.00 68.44 284 VAL A N 1
ATOM 2284 C CA . VAL A 1 284 ? 5.697 2.618 -10.918 1.00 68.44 284 VAL A CA 1
ATOM 2285 C C . VAL A 1 284 ? 4.465 2.694 -10.007 1.00 68.44 284 VAL A C 1
ATOM 2287 O O . VAL A 1 284 ? 3.415 3.158 -10.443 1.00 68.44 284 VAL A O 1
ATOM 2290 N N . PRO A 1 285 ? 4.532 2.218 -8.750 1.00 52.78 285 PRO A N 1
ATOM 2291 C CA . PRO A 1 285 ? 3.346 2.063 -7.902 1.00 52.78 285 PRO A CA 1
ATOM 2292 C C . PRO A 1 285 ? 2.611 3.376 -7.588 1.00 52.78 285 PRO A C 1
ATOM 2294 O O . PRO A 1 285 ? 1.417 3.327 -7.307 1.00 52.78 285 PRO A O 1
ATOM 2297 N N . THR A 1 286 ? 3.267 4.531 -7.720 1.00 51.88 286 THR A N 1
ATOM 2298 C CA . THR A 1 286 ? 2.654 5.861 -7.589 1.00 51.88 286 THR A CA 1
ATOM 2299 C C . THR A 1 286 ? 3.385 6.859 -8.477 1.00 51.88 286 THR A C 1
ATOM 2301 O O . THR A 1 286 ? 4.608 6.975 -8.406 1.00 51.88 286 THR A O 1
ATOM 2304 N N . VAL A 1 287 ? 2.626 7.574 -9.309 1.00 43.62 287 VAL A N 1
ATOM 2305 C CA . VAL A 1 287 ? 3.108 8.704 -10.108 1.00 43.62 287 VAL A CA 1
ATOM 2306 C C . VAL A 1 287 ? 3.570 9.789 -9.142 1.00 43.62 287 VAL A C 1
ATOM 2308 O O . VAL A 1 287 ? 2.747 10.479 -8.560 1.00 43.62 287 VAL A O 1
ATOM 2311 N N . ASP A 1 288 ? 4.879 9.906 -8.968 1.00 44.34 288 ASP A N 1
ATOM 2312 C CA . ASP A 1 288 ? 5.530 11.016 -8.278 1.00 44.34 288 ASP A CA 1
ATOM 2313 C C . ASP A 1 288 ? 5.171 11.175 -6.784 1.00 44.34 288 ASP A C 1
ATOM 2315 O O . ASP A 1 288 ? 4.313 11.957 -6.383 1.00 44.34 288 ASP A O 1
ATOM 2319 N N . LEU A 1 289 ? 5.886 10.443 -5.922 1.00 41.06 289 LEU A N 1
ATOM 2320 C CA . LEU A 1 289 ? 5.814 10.644 -4.469 1.00 41.06 289 LEU A CA 1
ATOM 2321 C C . LEU A 1 289 ? 6.457 11.967 -4.030 1.00 41.06 289 LEU A C 1
ATOM 2323 O O . LEU A 1 289 ? 6.321 12.340 -2.865 1.00 41.06 289 LEU A O 1
ATOM 2327 N N . SER A 1 290 ? 7.164 12.670 -4.921 1.00 39.72 290 SER A N 1
ATOM 2328 C CA . SER A 1 290 ? 7.972 13.820 -4.538 1.00 39.72 290 SER A CA 1
ATOM 2329 C C . SER A 1 290 ? 7.128 14.954 -3.968 1.00 39.72 290 SER A C 1
ATOM 2331 O O . SER A 1 290 ? 7.492 15.466 -2.925 1.00 39.72 290 SER A O 1
ATOM 2333 N N . ASP A 1 291 ? 5.951 15.273 -4.504 1.00 39.75 291 ASP A N 1
ATOM 2334 C CA . ASP A 1 291 ? 5.134 16.360 -3.945 1.00 39.75 291 ASP A CA 1
ATOM 2335 C C . ASP A 1 291 ? 4.564 16.018 -2.558 1.00 39.75 291 ASP A C 1
ATOM 2337 O O . ASP A 1 291 ? 4.564 16.859 -1.659 1.00 39.75 291 ASP A O 1
ATOM 2341 N N . ALA A 1 292 ? 4.135 14.772 -2.327 1.00 39.66 292 ALA A N 1
ATOM 2342 C CA . ALA A 1 292 ? 3.641 14.327 -1.019 1.00 39.66 292 ALA A CA 1
ATOM 2343 C C . ALA A 1 292 ? 4.766 14.236 0.026 1.00 39.66 292 ALA A C 1
ATOM 2345 O O . ALA A 1 292 ? 4.568 14.564 1.192 1.00 39.66 292 ALA A O 1
ATOM 2346 N N . VAL A 1 293 ? 5.958 13.818 -0.396 1.00 37.75 293 VAL A N 1
ATOM 2347 C CA . VAL A 1 293 ? 7.12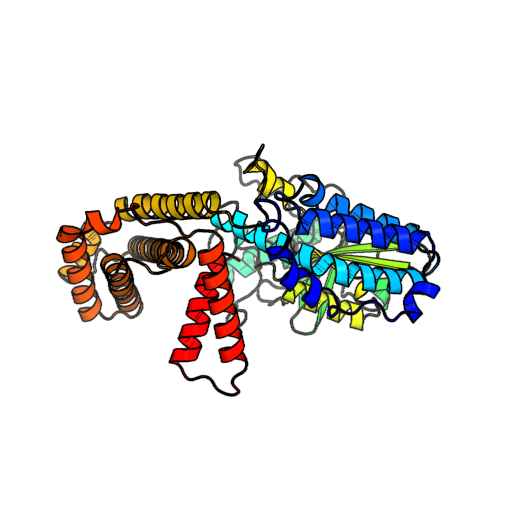7 13.645 0.469 1.00 37.75 293 VAL A CA 1
ATOM 2348 C C . VAL A 1 293 ? 7.842 14.973 0.731 1.00 37.75 293 VAL A C 1
ATOM 2350 O O . VAL A 1 293 ? 8.107 15.308 1.883 1.00 37.75 293 VAL A O 1
ATOM 2353 N N . LEU A 1 294 ? 8.110 15.765 -0.306 1.00 39.34 294 LEU A N 1
ATOM 2354 C CA . LEU A 1 294 ? 8.811 17.049 -0.223 1.00 39.34 294 LEU A CA 1
ATOM 2355 C C . LEU A 1 294 ? 7.960 18.120 0.462 1.00 39.34 294 LEU A C 1
ATOM 2357 O O . LEU A 1 294 ? 8.505 18.899 1.237 1.00 39.34 294 LEU A O 1
ATOM 2361 N N . SER A 1 295 ? 6.632 18.129 0.273 1.00 39.78 295 SER A N 1
ATOM 2362 C CA . SER A 1 295 ? 5.759 19.073 0.994 1.00 39.78 295 SER A CA 1
ATOM 2363 C C . SER A 1 295 ? 5.743 18.841 2.510 1.00 39.78 295 SER A C 1
ATOM 2365 O O . SER A 1 295 ? 5.615 19.800 3.274 1.00 39.78 295 SER A O 1
ATOM 2367 N N . ILE A 1 296 ? 5.916 17.591 2.957 1.00 39.69 296 ILE A N 1
ATOM 2368 C CA . ILE A 1 296 ? 6.013 17.214 4.377 1.00 39.69 296 ILE A CA 1
ATOM 2369 C C . ILE A 1 296 ? 7.438 17.438 4.909 1.00 39.69 296 ILE A C 1
ATOM 2371 O O . ILE A 1 296 ? 7.619 17.842 6.058 1.00 39.69 296 ILE A O 1
ATOM 2375 N N . TYR A 1 297 ? 8.448 17.222 4.068 1.00 37.16 297 TYR A N 1
ATOM 2376 C CA . TYR A 1 297 ? 9.863 17.233 4.431 1.00 37.16 297 TYR A CA 1
ATOM 2377 C C . TYR A 1 297 ? 10.656 18.253 3.616 1.00 37.16 297 TYR A C 1
ATOM 2379 O O . TYR A 1 297 ? 11.687 17.911 3.042 1.00 37.16 297 TYR A O 1
ATOM 2387 N N . ASN A 1 298 ? 10.219 19.517 3.623 1.00 34.94 298 ASN A N 1
ATOM 2388 C CA . ASN A 1 298 ? 10.804 20.652 2.879 1.00 34.94 298 ASN A CA 1
ATOM 2389 C C . ASN A 1 298 ? 12.304 20.950 3.160 1.00 34.94 298 ASN A C 1
ATOM 2391 O O . ASN A 1 298 ? 12.815 22.005 2.788 1.00 34.94 298 ASN A O 1
ATOM 2395 N N . SER A 1 299 ? 13.021 20.055 3.839 1.00 34.53 299 SER A N 1
ATOM 2396 C CA . SER A 1 299 ? 14.459 20.122 4.112 1.00 34.53 299 SER A CA 1
ATOM 2397 C C . SER A 1 299 ? 15.049 18.838 4.730 1.00 34.53 299 SER A C 1
ATOM 2399 O O . SER A 1 299 ? 16.176 18.881 5.222 1.00 34.53 299 SER A O 1
ATOM 2401 N N . VAL A 1 300 ? 14.337 17.700 4.750 1.00 34.94 300 VAL A N 1
ATOM 2402 C CA . VAL A 1 300 ? 14.760 16.529 5.549 1.00 34.94 300 VAL A CA 1
ATOM 2403 C C . VAL A 1 300 ? 15.061 15.313 4.677 1.00 34.94 300 VAL A C 1
ATOM 2405 O O . VAL A 1 300 ? 14.255 14.886 3.857 1.00 34.94 300 VAL A O 1
ATOM 2408 N N . GLN A 1 301 ? 16.241 14.746 4.911 1.00 38.53 301 GLN A N 1
ATOM 2409 C CA . GLN A 1 301 ? 16.708 13.472 4.377 1.00 38.53 301 GLN A CA 1
ATOM 2410 C C . GLN A 1 301 ? 15.834 12.319 4.897 1.00 38.53 301 GLN A C 1
ATOM 2412 O O . GLN A 1 301 ? 15.674 12.178 6.108 1.00 38.53 301 GLN A O 1
ATOM 2417 N N . ILE A 1 302 ? 15.284 11.488 4.002 1.00 37.94 302 ILE A N 1
ATOM 2418 C CA . ILE A 1 302 ? 14.598 10.249 4.400 1.00 37.94 302 ILE A CA 1
ATOM 2419 C C . ILE A 1 302 ? 15.661 9.166 4.617 1.00 37.94 302 ILE A C 1
ATOM 2421 O O . ILE A 1 302 ? 16.381 8.846 3.663 1.00 37.94 302 ILE A O 1
ATOM 2425 N N . PRO A 1 303 ? 15.783 8.621 5.836 1.00 40.56 303 PRO A N 1
ATOM 2426 C CA . PRO A 1 303 ? 16.790 7.621 6.149 1.00 40.56 303 PRO A CA 1
ATOM 2427 C C . PRO A 1 303 ? 16.425 6.273 5.511 1.00 40.56 303 PRO A C 1
ATOM 2429 O O . PRO A 1 303 ? 15.310 5.777 5.672 1.00 40.56 303 PRO A O 1
ATOM 2432 N N . VAL A 1 304 ? 17.372 5.687 4.770 1.00 40.09 304 VAL A N 1
ATOM 2433 C CA . VAL A 1 304 ? 17.235 4.371 4.101 1.00 40.09 304 VAL A CA 1
ATOM 2434 C C . VAL A 1 304 ? 17.329 3.214 5.107 1.00 40.09 304 VAL A C 1
ATOM 2436 O O . VAL A 1 304 ? 16.827 2.120 4.867 1.00 40.09 304 VAL A O 1
ATOM 2439 N N . SER A 1 305 ? 17.923 3.471 6.271 1.00 52.47 305 SER A N 1
ATOM 2440 C CA . SER A 1 305 ? 18.018 2.555 7.405 1.00 52.47 305 SER A CA 1
ATOM 2441 C C . SER A 1 305 ? 17.405 3.199 8.642 1.00 52.47 305 SER A C 1
ATOM 2443 O O . SER A 1 305 ? 17.654 4.370 8.911 1.00 52.47 305 SER A O 1
ATOM 2445 N N . LEU A 1 306 ? 16.637 2.434 9.413 1.00 56.72 306 LEU A N 1
ATOM 2446 C CA . LEU A 1 306 ? 16.014 2.894 10.652 1.00 56.72 306 LEU A CA 1
ATOM 2447 C C . LEU A 1 306 ? 17.101 3.033 11.737 1.00 56.72 306 LEU A C 1
ATOM 2449 O O . LEU A 1 306 ? 17.516 2.036 12.329 1.00 56.72 306 LEU A O 1
ATOM 2453 N N . MET A 1 307 ? 17.607 4.252 11.943 1.00 66.88 307 MET A N 1
ATOM 2454 C CA . MET A 1 307 ? 18.611 4.539 12.976 1.00 66.88 307 MET A CA 1
ATOM 2455 C C . MET A 1 307 ? 17.961 4.584 14.363 1.00 66.88 307 MET A C 1
ATOM 2457 O O . MET A 1 307 ? 16.739 4.736 14.485 1.00 66.88 307 MET A O 1
ATOM 2461 N N . HIS A 1 308 ? 18.761 4.505 15.427 1.00 74.06 308 HIS A N 1
ATOM 2462 C CA . HIS A 1 308 ? 18.268 4.635 16.798 1.00 74.06 308 HIS A CA 1
ATOM 2463 C C . HIS A 1 308 ? 17.478 5.939 17.007 1.00 74.06 308 HIS A C 1
ATOM 2465 O O . HIS A 1 308 ? 16.413 5.941 17.634 1.00 74.06 308 HIS A O 1
ATOM 2471 N N . GLU A 1 309 ? 17.941 7.053 16.431 1.00 72.31 309 GLU A N 1
ATOM 2472 C CA . GLU A 1 309 ? 17.234 8.333 16.495 1.00 72.31 309 GLU A CA 1
ATOM 2473 C C . GLU A 1 309 ? 15.868 8.286 15.796 1.00 72.31 309 GLU A C 1
ATOM 2475 O O . GLU A 1 309 ? 14.908 8.891 16.285 1.00 72.31 309 GLU A O 1
ATOM 2480 N N . ASP A 1 310 ? 15.751 7.553 14.687 1.00 65.81 310 ASP A N 1
ATOM 2481 C CA . ASP A 1 310 ? 14.488 7.381 13.969 1.00 65.81 310 ASP A CA 1
ATOM 2482 C C . ASP A 1 310 ? 13.525 6.500 14.758 1.00 65.81 310 ASP A C 1
ATOM 2484 O O . ASP A 1 310 ? 12.370 6.881 14.944 1.00 65.81 310 ASP A O 1
ATOM 2488 N N . ALA A 1 311 ? 14.004 5.378 15.304 1.00 73.88 311 ALA A N 1
ATOM 2489 C CA . ALA A 1 311 ? 13.217 4.516 16.184 1.00 73.88 311 ALA A CA 1
ATOM 2490 C C . ALA A 1 311 ? 12.670 5.307 17.384 1.00 73.88 311 ALA A C 1
ATOM 2492 O O . ALA A 1 311 ? 11.482 5.215 17.705 1.00 73.88 311 ALA A O 1
ATOM 2493 N N . ASN A 1 312 ? 13.498 6.166 17.988 1.00 80.06 312 ASN A N 1
ATOM 2494 C CA . ASN A 1 312 ? 13.088 7.035 19.088 1.00 80.06 312 ASN A CA 1
ATOM 2495 C C . ASN A 1 312 ? 12.010 8.037 18.650 1.00 80.06 312 ASN A C 1
ATOM 2497 O O . ASN A 1 312 ? 10.964 8.161 19.289 1.00 80.06 312 ASN A O 1
ATOM 2501 N N . ARG A 1 313 ? 12.214 8.732 17.525 1.00 72.75 313 ARG A N 1
ATOM 2502 C CA . ARG A 1 313 ? 11.224 9.680 16.986 1.00 72.75 313 ARG A CA 1
ATOM 2503 C C . ARG A 1 313 ? 9.892 9.004 16.659 1.00 72.75 313 ARG A C 1
ATOM 2505 O O . ARG A 1 313 ? 8.838 9.567 16.959 1.00 72.75 313 ARG A O 1
ATOM 2512 N N . LEU A 1 314 ? 9.929 7.816 16.061 1.00 71.31 314 LEU A N 1
ATOM 2513 C CA . LEU A 1 314 ? 8.745 7.044 15.683 1.00 71.31 314 LEU A CA 1
ATOM 2514 C C . LEU A 1 314 ? 7.978 6.563 16.917 1.00 71.31 314 LEU A C 1
ATOM 2516 O O . LEU A 1 314 ? 6.753 6.712 16.975 1.00 71.31 314 LEU A O 1
ATOM 2520 N N . PHE A 1 315 ? 8.691 6.078 17.935 1.00 84.94 315 PHE A N 1
ATOM 2521 C CA . PHE A 1 315 ? 8.106 5.716 19.222 1.00 84.94 315 PHE A CA 1
ATOM 2522 C C . PHE A 1 315 ? 7.434 6.917 19.900 1.00 84.94 315 PHE A C 1
ATOM 2524 O O . PHE A 1 315 ? 6.265 6.839 20.281 1.00 84.94 315 PHE A O 1
ATOM 2531 N N . LEU A 1 316 ? 8.125 8.058 19.987 1.00 82.25 316 LEU A N 1
ATOM 2532 C CA . LEU A 1 316 ? 7.581 9.280 20.588 1.00 82.25 316 LEU A CA 1
ATOM 2533 C C . LEU A 1 316 ? 6.366 9.822 19.821 1.00 82.25 316 LEU A C 1
ATOM 2535 O O . LEU A 1 316 ? 5.424 10.320 20.438 1.00 82.25 316 LEU A O 1
ATOM 2539 N N . SER A 1 317 ? 6.351 9.697 18.492 1.00 77.19 317 SER A N 1
ATOM 2540 C CA . SER A 1 317 ? 5.202 10.067 17.658 1.00 77.19 317 SER A CA 1
ATOM 2541 C C . SER A 1 317 ? 3.980 9.187 17.947 1.00 77.19 317 SER A C 1
ATOM 2543 O O . SER A 1 317 ? 2.886 9.700 18.206 1.00 77.19 317 SER A O 1
ATOM 2545 N N . ALA A 1 318 ? 4.167 7.862 17.978 1.00 79.94 318 ALA A N 1
ATOM 2546 C CA . ALA A 1 318 ? 3.117 6.914 18.345 1.00 79.94 318 ALA A CA 1
ATOM 2547 C C . ALA A 1 318 ? 2.584 7.193 19.757 1.00 79.94 318 ALA A C 1
ATOM 2549 O O . ALA A 1 318 ? 1.370 7.258 19.962 1.00 79.94 318 ALA A O 1
ATOM 2550 N N . HIS A 1 319 ? 3.491 7.458 20.699 1.00 88.75 319 HIS A N 1
ATOM 2551 C CA . HIS A 1 319 ? 3.143 7.833 22.060 1.00 88.75 319 HIS A CA 1
ATOM 2552 C C . HIS A 1 319 ? 2.312 9.120 22.082 1.00 88.75 319 HIS A C 1
ATOM 2554 O O . HIS A 1 319 ? 1.228 9.140 22.652 1.00 88.75 319 HIS A O 1
ATOM 2560 N N . HIS A 1 320 ? 2.740 10.184 21.400 1.00 83.19 320 HIS A N 1
ATOM 2561 C CA . HIS A 1 320 ? 2.004 11.449 21.367 1.00 83.19 320 HIS A CA 1
ATOM 2562 C C . HIS A 1 320 ? 0.572 11.294 20.825 1.00 83.19 320 HIS A C 1
ATOM 2564 O O . HIS A 1 320 ? -0.379 11.822 21.411 1.00 83.19 320 HIS A O 1
ATOM 2570 N N . ARG A 1 321 ? 0.394 10.534 19.735 1.00 81.94 321 ARG A N 1
ATOM 2571 C CA . ARG A 1 321 ? -0.934 10.212 19.179 1.00 81.94 321 ARG A CA 1
ATOM 2572 C C . ARG A 1 321 ? -1.796 9.437 20.166 1.00 81.94 321 ARG A C 1
ATOM 2574 O O . ARG A 1 321 ? -2.977 9.757 20.337 1.00 81.94 321 ARG A O 1
ATOM 2581 N N . TRP A 1 322 ? -1.194 8.454 20.828 1.00 92.25 322 TRP A N 1
ATOM 2582 C CA . TRP A 1 322 ? -1.849 7.668 21.856 1.00 92.25 322 TRP A CA 1
ATOM 2583 C C . TRP A 1 322 ? -2.321 8.547 23.017 1.00 92.25 322 TRP A C 1
ATOM 2585 O O . TRP A 1 322 ? -3.504 8.512 23.336 1.00 92.25 322 TRP A O 1
ATOM 2595 N N . ILE A 1 323 ? -1.465 9.411 23.572 1.00 92.31 323 ILE A N 1
ATOM 2596 C CA . ILE A 1 323 ? -1.836 10.344 24.650 1.00 92.31 323 ILE A CA 1
ATOM 2597 C C . ILE A 1 323 ? -2.979 11.260 24.226 1.00 92.31 323 ILE A C 1
ATOM 2599 O O . ILE A 1 323 ? -3.962 11.412 24.953 1.00 92.31 323 ILE A O 1
ATOM 2603 N N . LYS A 1 324 ? -2.880 11.860 23.034 1.00 90.00 324 LYS A N 1
ATOM 2604 C CA . LYS A 1 324 ? -3.933 12.729 22.496 1.00 90.00 324 LYS A CA 1
ATOM 2605 C C . LYS A 1 324 ? -5.273 11.995 22.434 1.00 90.00 324 LYS A C 1
ATOM 2607 O O . LYS A 1 324 ? -6.297 12.553 22.814 1.00 90.00 324 LYS A O 1
ATOM 2612 N N . THR A 1 325 ? -5.255 10.749 21.975 1.00 90.62 325 THR A N 1
ATOM 2613 C CA . THR A 1 325 ? -6.445 9.910 21.830 1.00 90.62 325 THR A CA 1
ATOM 2614 C C . THR A 1 325 ? -6.988 9.442 23.180 1.00 90.62 325 THR A C 1
ATOM 2616 O O . THR A 1 325 ? -8.184 9.568 23.426 1.00 90.62 325 THR A O 1
ATOM 2619 N N . LEU A 1 326 ? -6.123 8.987 24.086 1.00 93.06 326 LEU A N 1
ATOM 2620 C CA . LEU A 1 326 ? -6.472 8.586 25.449 1.00 93.06 326 LEU A CA 1
ATOM 2621 C C . LEU A 1 326 ? -7.113 9.740 26.233 1.00 93.06 326 LEU A C 1
ATOM 2623 O O . LEU A 1 326 ? -8.065 9.526 26.977 1.00 93.06 326 LEU A O 1
ATOM 2627 N N . ASN A 1 327 ? -6.642 10.972 26.033 1.00 92.06 327 ASN A N 1
ATOM 2628 C CA . ASN A 1 327 ? -7.210 12.160 26.672 1.00 92.06 327 ASN A CA 1
ATOM 2629 C C . ASN A 1 327 ? -8.593 12.549 26.145 1.00 92.06 327 ASN A C 1
ATOM 2631 O O . ASN A 1 327 ? -9.305 13.288 26.818 1.00 92.06 327 ASN A O 1
ATOM 2635 N N . GLN A 1 328 ? -8.969 12.057 24.966 1.00 90.38 328 GLN A N 1
ATOM 2636 C CA . GLN A 1 328 ? -10.286 12.273 24.372 1.00 90.38 328 GLN A CA 1
ATOM 2637 C C . GLN A 1 328 ? -11.285 11.171 24.727 1.00 90.38 328 GLN A C 1
ATOM 2639 O O . GLN A 1 328 ? -12.437 11.295 24.344 1.00 90.38 328 GLN A O 1
ATOM 2644 N N . LEU A 1 329 ? -10.852 10.112 25.419 1.00 91.38 329 LEU A N 1
ATOM 2645 C CA . LEU A 1 329 ? -11.703 8.985 25.777 1.00 91.38 329 LEU A CA 1
ATOM 2646 C C . LEU A 1 329 ? -12.852 9.426 26.689 1.00 91.38 329 LEU A C 1
ATOM 2648 O O . LEU A 1 329 ? -12.615 9.884 27.811 1.00 91.38 329 LEU A O 1
ATOM 2652 N N . ASP A 1 330 ? -14.085 9.205 26.238 1.00 92.19 330 ASP A N 1
ATOM 2653 C CA . ASP A 1 330 ? -15.277 9.436 27.049 1.00 92.19 330 ASP A CA 1
ATOM 2654 C C . ASP A 1 330 ? -15.387 8.424 28.210 1.00 92.19 330 ASP A C 1
ATOM 2656 O O . ASP A 1 330 ? -15.834 7.279 28.074 1.00 92.19 330 ASP A O 1
ATOM 2660 N N . LEU A 1 331 ? -14.957 8.857 29.397 1.00 92.75 331 LEU A N 1
ATOM 2661 C CA . LEU A 1 331 ? -15.065 8.071 30.627 1.00 92.75 331 LEU A CA 1
ATOM 2662 C C . LEU A 1 331 ? -16.514 7.908 31.100 1.00 92.75 331 LEU A C 1
ATOM 2664 O O . LEU A 1 331 ? -16.796 6.936 31.806 1.00 92.75 331 LEU A O 1
ATOM 2668 N N . GLN A 1 332 ? -17.416 8.826 30.741 1.00 94.12 332 GLN A N 1
ATOM 2669 C CA . GLN A 1 332 ? -18.824 8.719 31.109 1.00 94.12 332 GLN A CA 1
ATOM 2670 C C . GLN A 1 332 ? -19.470 7.583 30.323 1.00 94.12 332 GLN A C 1
ATOM 2672 O O . GLN A 1 332 ? -20.049 6.694 30.940 1.00 94.12 332 GLN A O 1
ATOM 2677 N N . LEU A 1 333 ? -19.237 7.521 29.008 1.00 95.00 333 LEU A N 1
ATOM 2678 C CA . LEU A 1 333 ? -19.664 6.398 28.168 1.00 95.00 333 LEU A CA 1
ATOM 2679 C C . LEU A 1 333 ? -19.208 5.051 28.747 1.00 95.00 333 LEU A C 1
ATOM 2681 O O . LEU A 1 333 ? -20.004 4.127 28.899 1.00 95.00 333 LEU A O 1
ATOM 2685 N N . LEU A 1 334 ? -17.926 4.922 29.104 1.00 95.44 334 LEU A N 1
ATOM 2686 C CA . LEU A 1 334 ? -17.412 3.683 29.699 1.00 95.44 334 LEU A CA 1
ATOM 2687 C C . LEU A 1 334 ? -18.059 3.366 31.055 1.00 95.44 334 LEU A C 1
ATOM 2689 O O . LEU A 1 334 ? -18.268 2.195 31.379 1.00 95.44 334 LEU A O 1
ATOM 2693 N N . THR A 1 335 ? -18.379 4.395 31.841 1.00 96.50 335 THR A N 1
ATOM 2694 C CA . THR A 1 335 ? -19.065 4.246 33.128 1.00 96.50 335 THR A CA 1
ATOM 2695 C C . THR A 1 335 ? -20.497 3.757 32.927 1.00 96.50 335 THR A C 1
ATOM 2697 O O . THR A 1 335 ? -20.884 2.782 33.571 1.00 96.50 335 THR A O 1
ATOM 2700 N N . ASP A 1 336 ? -21.244 4.338 31.992 1.00 96.56 336 ASP A N 1
ATOM 2701 C CA . ASP A 1 336 ? -22.617 3.939 31.661 1.00 96.56 336 ASP A CA 1
ATOM 2702 C C . ASP A 1 336 ? -22.662 2.472 31.208 1.00 96.56 336 ASP A C 1
ATOM 2704 O O . ASP A 1 336 ? -23.392 1.655 31.779 1.00 96.56 336 ASP A O 1
ATOM 2708 N N . LEU A 1 337 ? -21.759 2.086 30.298 1.00 96.06 337 LEU A N 1
ATOM 2709 C CA . LEU A 1 337 ? -21.616 0.696 29.851 1.00 96.06 337 LEU A CA 1
ATOM 2710 C C . LEU A 1 337 ? -21.278 -0.255 31.011 1.00 96.06 337 LEU A C 1
ATOM 2712 O O . LEU A 1 337 ? -21.794 -1.376 31.069 1.00 96.06 337 LEU A O 1
ATOM 2716 N N . SER A 1 338 ? -20.448 0.183 31.964 1.00 96.88 338 SER A N 1
ATOM 2717 C CA . SER A 1 338 ? -20.091 -0.605 33.153 1.00 96.88 338 SER A CA 1
ATOM 2718 C C . SER A 1 338 ? -21.249 -0.804 34.140 1.00 96.88 338 SER A C 1
ATOM 2720 O O . SER A 1 338 ? -21.208 -1.735 34.948 1.00 96.88 338 SER A O 1
ATOM 2722 N N . LEU A 1 339 ? -22.274 0.050 34.067 1.00 96.81 339 LEU A N 1
ATOM 2723 C CA . LEU A 1 339 ? -23.515 -0.039 34.840 1.00 96.81 339 LEU A CA 1
ATOM 2724 C C . LEU A 1 339 ? -24.635 -0.759 34.072 1.00 96.81 339 LEU A C 1
ATOM 2726 O O . LEU A 1 339 ? -25.701 -0.999 34.636 1.00 96.81 339 LEU A O 1
ATOM 2730 N N . GLY A 1 340 ? -24.384 -1.147 32.817 1.00 94.25 340 GLY A N 1
ATOM 2731 C CA . GLY A 1 340 ? -25.365 -1.800 31.950 1.00 94.25 340 GLY A CA 1
ATOM 2732 C C . GLY A 1 340 ? -26.323 -0.830 31.254 1.00 94.25 340 GLY A C 1
ATOM 2733 O O . GLY A 1 340 ? -27.354 -1.269 30.748 1.00 94.25 340 GLY A O 1
ATOM 2734 N N . ASP A 1 341 ? -26.001 0.465 31.220 1.00 93.88 341 ASP A N 1
ATOM 2735 C CA . ASP A 1 341 ? -26.719 1.444 30.410 1.00 93.88 341 ASP A CA 1
ATOM 2736 C C . ASP A 1 341 ? -26.106 1.507 29.004 1.00 93.88 341 ASP A C 1
ATOM 2738 O O . ASP A 1 341 ? -24.963 1.917 28.807 1.00 93.88 341 ASP A O 1
ATOM 2742 N N . PHE A 1 342 ? -26.884 1.071 28.013 1.00 92.69 342 PHE A N 1
ATOM 2743 C CA . PHE A 1 342 ? -26.484 1.041 26.606 1.00 92.69 342 PHE A CA 1
ATOM 2744 C C . PHE A 1 342 ? -27.104 2.182 25.785 1.00 92.69 342 PHE A C 1
ATOM 2746 O O . PHE A 1 342 ? -26.896 2.241 24.574 1.00 92.69 342 PHE A O 1
ATOM 2753 N N . THR A 1 343 ? -27.870 3.086 26.406 1.00 89.44 343 THR A N 1
ATOM 2754 C CA . THR A 1 343 ? -28.560 4.181 25.701 1.00 89.44 343 THR A CA 1
ATOM 2755 C C . THR A 1 343 ? -27.593 5.205 25.107 1.00 89.44 343 THR A C 1
ATOM 2757 O O . THR A 1 343 ? -27.901 5.835 24.094 1.00 89.44 343 THR A O 1
ATOM 2760 N N . THR A 1 344 ? -26.394 5.319 25.679 1.00 83.75 344 THR A N 1
ATOM 2761 C CA . THR A 1 344 ? -25.321 6.213 25.223 1.00 83.75 344 THR A CA 1
ATOM 2762 C C . THR A 1 344 ? -24.486 5.631 24.079 1.00 83.75 344 THR A C 1
ATOM 2764 O O . THR A 1 344 ? -23.695 6.346 23.455 1.00 83.75 344 THR A O 1
ATOM 2767 N N . LEU A 1 345 ? -24.701 4.358 23.721 1.00 87.88 345 LEU A N 1
ATOM 2768 C CA . LEU A 1 345 ? -23.982 3.667 22.653 1.00 87.88 345 LEU A CA 1
ATOM 2769 C C . LEU A 1 345 ? -24.496 4.069 21.255 1.00 87.88 345 LEU A C 1
ATOM 2771 O O . LEU A 1 345 ? -25.113 3.293 20.524 1.00 87.88 345 LEU A O 1
ATOM 2775 N N . SER A 1 346 ? -24.218 5.308 20.861 1.00 88.00 346 SER A N 1
ATOM 2776 C CA . SER A 1 346 ? -24.509 5.819 19.521 1.00 88.00 346 SER A CA 1
ATOM 2777 C C . SER A 1 346 ? -23.502 5.326 18.470 1.00 88.00 346 SER A C 1
ATOM 2779 O O . SER A 1 346 ? -22.417 4.824 18.779 1.00 88.00 346 SER A O 1
ATOM 2781 N N . ARG A 1 347 ? -23.812 5.538 17.183 1.00 79.56 347 ARG A N 1
ATOM 2782 C CA . ARG A 1 347 ? -22.856 5.291 16.087 1.00 79.56 347 ARG A CA 1
ATOM 2783 C C . ARG A 1 347 ? -21.562 6.099 16.259 1.00 79.56 347 ARG A C 1
ATOM 2785 O O . ARG A 1 347 ? -20.492 5.584 15.948 1.00 79.56 347 ARG A O 1
ATOM 2792 N N . ALA A 1 348 ? -21.663 7.333 16.758 1.00 80.81 348 ALA A N 1
ATOM 2793 C CA . ALA A 1 348 ? -20.510 8.190 17.022 1.00 80.81 348 ALA A CA 1
ATOM 2794 C C . ALA A 1 348 ? -19.654 7.639 18.175 1.00 80.81 348 ALA A C 1
ATOM 2796 O O . ALA A 1 348 ? -18.445 7.504 18.016 1.00 80.81 348 ALA A O 1
ATOM 2797 N N . ALA A 1 349 ? -20.288 7.213 19.272 1.00 85.06 349 ALA A N 1
ATOM 2798 C CA . ALA A 1 349 ? -19.613 6.582 20.408 1.00 85.06 349 ALA A CA 1
ATOM 2799 C C . ALA A 1 349 ? -18.873 5.294 19.997 1.00 85.06 349 ALA A C 1
ATOM 2801 O O . ALA A 1 349 ? -17.721 5.074 20.363 1.00 85.06 349 ALA A O 1
ATOM 2802 N N . ASN A 1 350 ? -19.493 4.456 19.161 1.00 82.94 350 ASN A N 1
ATOM 2803 C CA . ASN A 1 350 ? -18.848 3.240 18.658 1.00 82.94 350 ASN A CA 1
ATOM 2804 C C . ASN A 1 350 ? -17.646 3.543 17.735 1.00 82.94 350 ASN A C 1
ATOM 2806 O O . ASN A 1 350 ? -16.629 2.844 17.772 1.00 82.94 350 ASN A O 1
ATOM 2810 N N . ALA A 1 351 ? -17.738 4.598 16.918 1.00 79.19 351 ALA A N 1
ATOM 2811 C CA . ALA A 1 351 ? -16.619 5.062 16.097 1.00 79.19 351 ALA A CA 1
ATOM 2812 C C . ALA A 1 351 ? -15.463 5.589 16.965 1.00 79.19 351 ALA A C 1
ATOM 2814 O O . ALA A 1 351 ? -14.303 5.279 16.696 1.00 79.19 351 ALA A O 1
ATOM 2815 N N . GLU A 1 352 ? -15.771 6.312 18.043 1.00 86.19 352 GLU A N 1
ATOM 2816 C CA . GLU A 1 352 ? -14.775 6.777 19.006 1.00 86.19 352 GLU A CA 1
ATOM 2817 C C . GLU A 1 352 ? -14.051 5.606 19.682 1.00 86.19 352 GLU A C 1
ATOM 2819 O O . GLU A 1 352 ? -12.823 5.542 19.628 1.00 86.19 352 GLU A O 1
ATOM 2824 N N . LEU A 1 353 ? -14.784 4.629 20.230 1.00 87.75 353 LEU A N 1
ATOM 2825 C CA . LEU A 1 353 ? -14.193 3.425 20.831 1.00 87.75 353 LEU A CA 1
ATOM 2826 C C . LEU A 1 353 ? -13.326 2.651 19.823 1.00 87.75 353 LEU A C 1
ATOM 2828 O O . LEU A 1 353 ? -12.258 2.143 20.172 1.00 87.75 353 LEU A O 1
ATOM 2832 N N . SER A 1 354 ? -13.743 2.593 18.557 1.00 84.50 354 SER A N 1
ATOM 2833 C CA . SER A 1 354 ? -12.947 1.973 17.491 1.00 84.50 354 SER A CA 1
ATOM 2834 C C . SER A 1 354 ? -11.627 2.715 17.267 1.00 84.50 354 SER A C 1
ATOM 2836 O O . SER A 1 354 ? -10.574 2.077 17.244 1.00 84.50 354 SER A O 1
ATOM 2838 N N . ARG A 1 355 ? -11.653 4.052 17.227 1.00 85.00 355 ARG A N 1
ATOM 2839 C CA . ARG A 1 355 ? -10.449 4.887 17.109 1.00 85.00 355 ARG A CA 1
ATOM 2840 C C . ARG A 1 355 ? -9.494 4.699 18.292 1.00 85.00 355 ARG A C 1
ATOM 2842 O O . ARG A 1 355 ? -8.298 4.524 18.084 1.00 85.00 355 ARG A O 1
ATOM 2849 N N . ILE A 1 356 ? -10.003 4.671 19.529 1.00 89.88 356 ILE A N 1
ATOM 2850 C CA . ILE A 1 356 ? -9.179 4.396 20.724 1.00 89.88 356 ILE A CA 1
ATOM 2851 C C . ILE A 1 356 ? -8.485 3.034 20.589 1.00 89.88 356 ILE A C 1
ATOM 2853 O O . ILE A 1 356 ? -7.292 2.904 20.864 1.00 89.88 356 ILE A O 1
ATOM 2857 N N . ARG A 1 357 ? -9.218 2.006 20.143 1.00 88.12 357 ARG A N 1
ATOM 2858 C CA . ARG A 1 357 ? -8.679 0.653 19.957 1.00 88.12 357 ARG A CA 1
ATOM 2859 C C . ARG A 1 357 ? -7.589 0.608 18.887 1.00 88.12 357 ARG A C 1
ATOM 2861 O O . ARG A 1 357 ? -6.612 -0.130 19.061 1.00 88.12 357 ARG A O 1
ATOM 2868 N N . GLU A 1 358 ? -7.772 1.328 17.788 1.00 83.25 358 GLU A N 1
ATOM 2869 C CA . GLU A 1 358 ? -6.802 1.432 16.695 1.00 83.25 358 GLU A CA 1
ATOM 2870 C C . GLU A 1 358 ? -5.510 2.093 17.177 1.00 83.25 358 GLU A C 1
ATOM 2872 O O . GLU A 1 358 ? -4.450 1.478 17.074 1.00 83.25 358 GLU A O 1
ATOM 2877 N N . GLU A 1 359 ? -5.602 3.255 17.824 1.00 86.50 359 GLU A N 1
ATOM 2878 C CA . GLU A 1 359 ? -4.446 3.982 18.369 1.00 86.50 359 GLU A CA 1
ATOM 2879 C C . GLU A 1 359 ? -3.725 3.180 19.467 1.00 86.50 359 GLU A C 1
ATOM 2881 O O . GLU A 1 359 ? -2.498 3.107 19.489 1.00 86.50 359 GLU A O 1
ATOM 2886 N N . ALA A 1 360 ? -4.465 2.469 20.325 1.00 89.75 360 ALA A N 1
ATOM 2887 C CA . ALA A 1 360 ? -3.876 1.559 21.308 1.00 89.75 360 ALA A CA 1
ATOM 2888 C C . ALA A 1 360 ? -3.143 0.375 20.646 1.00 89.75 360 ALA A C 1
ATOM 2890 O O . ALA A 1 360 ? -2.107 -0.076 21.135 1.00 89.75 360 ALA A O 1
ATOM 2891 N N . THR A 1 361 ? -3.669 -0.149 19.528 1.00 85.44 361 THR A N 1
ATOM 2892 C CA . THR A 1 361 ? -2.978 -1.190 18.742 1.00 85.44 361 THR A CA 1
ATOM 2893 C C . THR A 1 361 ? -1.698 -0.642 18.148 1.00 85.44 361 THR A C 1
ATOM 2895 O O . THR A 1 361 ? -0.676 -1.314 18.210 1.00 85.44 361 THR A O 1
ATOM 2898 N N . TYR A 1 362 ? -1.768 0.564 17.591 1.00 81.44 362 TYR A N 1
ATOM 2899 C CA . TYR A 1 362 ? -0.643 1.223 16.955 1.00 81.44 362 TYR A CA 1
ATOM 2900 C C . TYR A 1 362 ? 0.494 1.467 17.946 1.00 81.44 362 TYR A C 1
ATOM 2902 O O . TYR A 1 362 ? 1.630 1.083 17.687 1.00 81.44 362 TYR A O 1
ATOM 2910 N N . MET A 1 363 ? 0.180 2.000 19.129 1.00 89.69 363 MET A N 1
ATOM 2911 C CA . MET A 1 363 ? 1.166 2.175 20.195 1.00 89.69 363 MET A CA 1
ATOM 2912 C C . MET A 1 363 ? 1.738 0.836 20.677 1.00 89.69 363 MET A C 1
ATOM 2914 O O . MET A 1 363 ? 2.934 0.727 20.932 1.00 89.69 363 MET A O 1
ATOM 2918 N N . ARG A 1 364 ? 0.918 -0.224 20.749 1.00 88.69 364 ARG A N 1
ATOM 2919 C CA . ARG A 1 364 ? 1.418 -1.572 21.057 1.00 88.69 364 ARG A CA 1
ATOM 2920 C C . ARG A 1 364 ? 2.425 -2.056 20.012 1.00 88.69 364 ARG A C 1
ATOM 2922 O O . ARG A 1 364 ? 3.461 -2.582 20.402 1.00 88.69 364 ARG A O 1
ATOM 2929 N N . SER A 1 365 ? 2.144 -1.854 18.724 1.00 82.50 365 SER A N 1
ATOM 2930 C CA . SER A 1 365 ? 3.106 -2.146 17.656 1.00 82.50 365 SER A CA 1
ATOM 2931 C C . SER A 1 365 ? 4.375 -1.308 17.820 1.00 82.50 365 SER A C 1
ATOM 2933 O O . SER A 1 365 ? 5.464 -1.843 17.684 1.00 82.50 365 SER A O 1
ATOM 2935 N N . ALA A 1 366 ? 4.265 -0.028 18.189 1.00 85.25 366 ALA A N 1
ATOM 2936 C CA . ALA A 1 366 ? 5.428 0.828 18.421 1.00 85.25 366 ALA A CA 1
ATOM 2937 C C . ALA A 1 366 ? 6.330 0.311 19.556 1.00 85.25 366 ALA A C 1
ATOM 2939 O O . ALA A 1 366 ? 7.547 0.317 19.400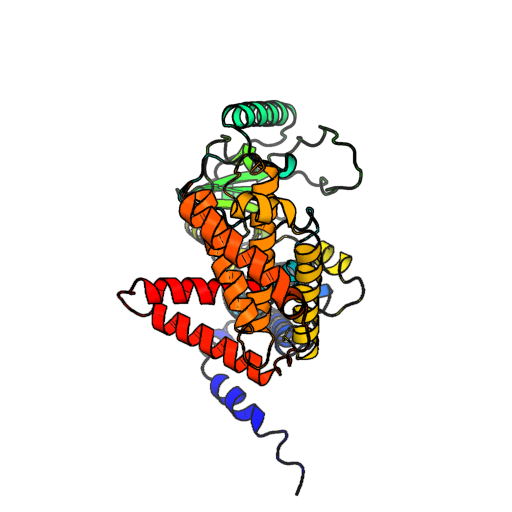 1.00 85.25 366 ALA A O 1
ATOM 2940 N N . TYR A 1 367 ? 5.761 -0.201 20.655 1.00 91.25 367 TYR A N 1
ATOM 2941 C CA . TYR A 1 367 ? 6.552 -0.899 21.675 1.00 91.25 367 TYR A CA 1
ATOM 2942 C C . TYR A 1 367 ? 7.285 -2.112 21.094 1.00 91.25 367 TYR A C 1
ATOM 2944 O O . TYR A 1 367 ? 8.481 -2.275 21.314 1.00 91.25 367 TYR A O 1
ATOM 2952 N N . GLN A 1 368 ? 6.578 -2.948 20.333 1.00 86.81 368 GLN A N 1
ATOM 2953 C CA . GLN A 1 368 ? 7.154 -4.165 19.758 1.00 86.81 368 GLN A CA 1
ATOM 2954 C C . GLN A 1 368 ? 8.267 -3.871 18.747 1.00 86.81 368 GLN A C 1
ATOM 2956 O O . GLN A 1 368 ? 9.242 -4.606 18.671 1.00 86.81 368 GLN A O 1
ATOM 2961 N N . LEU A 1 369 ? 8.142 -2.785 17.989 1.00 81.50 369 LEU A N 1
ATOM 2962 C CA . LEU A 1 369 ? 9.088 -2.451 16.931 1.00 81.50 369 LEU A CA 1
ATOM 2963 C C . LEU A 1 369 ? 10.275 -1.647 17.458 1.00 81.50 369 LEU A C 1
ATOM 2965 O O . LEU A 1 369 ? 11.407 -1.960 17.121 1.00 81.50 369 LEU A O 1
ATOM 2969 N N . PHE A 1 370 ? 10.036 -0.624 18.278 1.00 85.88 370 PHE A N 1
ATOM 2970 C CA . PHE A 1 370 ? 11.037 0.417 18.531 1.00 85.88 370 PHE A CA 1
ATOM 2971 C C . PHE A 1 370 ? 11.658 0.381 19.925 1.00 85.88 370 PHE A C 1
ATOM 2973 O O . PHE A 1 370 ? 12.559 1.170 20.190 1.00 85.88 370 PHE A O 1
ATOM 2980 N N . THR A 1 371 ? 11.210 -0.495 20.825 1.00 90.88 371 THR A N 1
ATOM 2981 C CA . THR A 1 371 ? 11.823 -0.619 22.158 1.00 90.88 371 THR A CA 1
ATOM 2982 C C . THR A 1 371 ? 12.764 -1.805 22.227 1.00 90.88 371 THR A C 1
ATOM 2984 O O . THR A 1 371 ? 12.553 -2.798 21.544 1.00 90.88 371 THR A O 1
ATOM 2987 N N . GLU A 1 372 ? 13.788 -1.710 23.069 1.00 89.44 372 GLU A N 1
ATOM 2988 C CA . GLU A 1 372 ? 14.841 -2.726 23.199 1.00 89.44 372 GLU A CA 1
ATOM 2989 C C . GLU A 1 372 ? 14.289 -4.108 23.581 1.00 89.44 372 GLU A C 1
ATOM 2991 O O . GLU A 1 372 ? 14.775 -5.136 23.123 1.00 89.44 372 GLU A O 1
ATOM 2996 N N . MET A 1 373 ? 13.221 -4.139 24.380 1.00 89.88 373 MET A N 1
ATOM 2997 C CA . MET A 1 373 ? 12.571 -5.388 24.783 1.00 89.88 373 MET A CA 1
ATOM 2998 C C . MET A 1 373 ? 11.653 -5.970 23.704 1.00 89.88 373 MET A C 1
ATOM 3000 O O . MET A 1 373 ? 11.183 -7.093 23.865 1.00 89.88 373 MET A O 1
ATOM 3004 N N . HIS A 1 374 ? 11.348 -5.205 22.649 1.00 89.56 374 HIS A N 1
ATOM 3005 C CA . HIS A 1 374 ? 10.420 -5.585 21.583 1.00 89.56 374 HIS A CA 1
ATOM 3006 C C . HIS A 1 374 ? 9.067 -6.116 22.106 1.00 89.56 374 HIS A C 1
ATOM 3008 O O . HIS A 1 374 ? 8.389 -6.941 21.487 1.00 89.56 374 HIS A O 1
ATOM 3014 N N . GLU A 1 375 ? 8.625 -5.595 23.254 1.00 90.31 375 GLU A N 1
ATOM 3015 C CA . GLU A 1 375 ? 7.401 -6.004 23.934 1.00 90.31 375 GLU A CA 1
ATOM 3016 C C . GLU A 1 375 ? 6.714 -4.800 24.586 1.00 90.31 375 GLU A C 1
ATOM 3018 O O . GLU A 1 375 ? 7.344 -3.933 25.189 1.00 90.31 375 GLU A O 1
ATOM 3023 N N . ALA A 1 376 ? 5.383 -4.749 24.491 1.00 89.50 376 ALA A N 1
ATOM 3024 C CA . ALA A 1 376 ? 4.609 -3.745 25.209 1.00 89.50 376 ALA A CA 1
ATOM 3025 C C . ALA A 1 376 ? 4.565 -4.056 26.714 1.00 89.50 376 ALA A C 1
ATOM 3027 O O . ALA A 1 376 ? 4.332 -5.210 27.082 1.00 89.50 376 ALA A O 1
ATOM 3028 N N . PRO A 1 377 ? 4.654 -3.042 27.598 1.00 91.94 377 PRO A N 1
ATOM 3029 C CA . PRO A 1 377 ? 4.517 -3.244 29.034 1.00 91.94 377 PRO A CA 1
ATOM 3030 C C . PRO A 1 377 ? 3.251 -4.036 29.373 1.00 91.94 377 PRO A C 1
ATOM 3032 O O . PRO A 1 377 ? 2.170 -3.747 28.856 1.00 91.94 377 PRO A O 1
ATOM 3035 N N . SER A 1 378 ? 3.349 -5.006 30.285 1.00 91.81 378 SER A N 1
ATOM 3036 C CA . SER A 1 378 ? 2.247 -5.937 30.593 1.00 91.81 378 SER A CA 1
ATOM 3037 C C . SER A 1 378 ? 0.921 -5.231 30.926 1.00 91.81 378 SER A C 1
ATOM 3039 O O . SER A 1 378 ? -0.148 -5.633 30.466 1.00 91.81 378 SER A O 1
ATOM 3041 N N . ASN A 1 379 ? 0.970 -4.120 31.672 1.00 92.44 379 ASN A N 1
ATOM 3042 C CA . ASN A 1 379 ? -0.217 -3.313 31.974 1.00 92.44 379 ASN A CA 1
ATOM 3043 C C . ASN A 1 379 ? -0.832 -2.683 30.709 1.00 92.44 379 ASN A C 1
ATOM 3045 O O . ASN A 1 379 ? -2.053 -2.713 30.559 1.00 92.44 379 ASN A O 1
ATOM 3049 N N . PHE A 1 380 ? -0.003 -2.162 29.799 1.00 93.81 380 PHE A N 1
ATOM 3050 C CA . PHE A 1 380 ? -0.451 -1.631 28.512 1.00 93.81 380 PHE A CA 1
ATOM 3051 C C . PHE A 1 380 ? -1.073 -2.745 27.667 1.00 93.81 380 PHE A C 1
ATOM 3053 O O . PHE A 1 380 ? -2.207 -2.623 27.212 1.00 93.81 380 PHE A O 1
ATOM 3060 N N . HIS A 1 381 ? -0.386 -3.884 27.536 1.00 91.25 381 HIS A N 1
ATOM 3061 C CA . HIS A 1 381 ? -0.892 -5.051 26.815 1.00 91.25 381 HIS A CA 1
ATOM 3062 C C . HIS A 1 381 ? -2.269 -5.502 27.329 1.00 91.25 381 HIS A C 1
ATOM 3064 O O . HIS A 1 381 ? -3.189 -5.714 26.536 1.00 91.25 381 HIS A O 1
ATOM 3070 N N . ASN A 1 382 ? -2.428 -5.613 28.652 1.00 93.19 382 ASN A N 1
ATOM 3071 C CA . ASN A 1 382 ? -3.690 -5.998 29.279 1.00 93.19 382 ASN A CA 1
ATOM 3072 C C . ASN A 1 382 ? -4.799 -4.985 28.991 1.00 93.19 382 ASN A C 1
ATOM 3074 O O . ASN A 1 382 ? -5.906 -5.390 28.641 1.00 93.19 382 ASN A O 1
ATOM 3078 N N . PHE A 1 383 ? -4.498 -3.687 29.060 1.00 95.25 383 PHE A N 1
ATOM 3079 C CA . PHE A 1 383 ? -5.446 -2.652 28.662 1.00 95.25 383 PHE A CA 1
ATOM 3080 C C . PHE A 1 383 ? -5.904 -2.840 27.208 1.00 95.25 383 PHE A C 1
ATOM 3082 O O . PHE A 1 383 ? -7.103 -2.939 26.954 1.00 95.25 383 PHE A O 1
ATOM 3089 N N . VAL A 1 384 ? -4.968 -2.990 26.263 1.00 92.94 384 VAL A N 1
ATOM 3090 C CA . VAL A 1 384 ? -5.283 -3.206 24.839 1.00 92.94 384 VAL A CA 1
ATOM 3091 C C . VAL A 1 384 ? -6.151 -4.453 24.629 1.00 92.94 384 VAL A C 1
ATOM 3093 O O . VAL A 1 384 ? -7.060 -4.446 23.793 1.00 92.94 384 VAL A O 1
ATOM 3096 N N . LYS A 1 385 ? -5.890 -5.525 25.385 1.00 92.81 385 LYS A N 1
ATOM 3097 C CA . LYS A 1 385 ? -6.646 -6.783 25.334 1.00 92.81 385 LYS A CA 1
ATOM 3098 C C . LYS A 1 385 ? -8.085 -6.609 25.827 1.00 92.81 385 LYS A C 1
ATOM 3100 O O . LYS A 1 385 ? -9.010 -6.910 25.078 1.00 92.81 385 LYS A O 1
ATOM 3105 N N . HIS A 1 386 ? -8.276 -6.089 27.038 1.00 95.69 386 HIS A N 1
ATOM 3106 C CA . HIS A 1 386 ? -9.604 -5.879 27.626 1.00 95.69 386 HIS A CA 1
ATOM 3107 C C . HIS A 1 386 ? -10.434 -4.866 26.830 1.00 95.69 386 HIS A C 1
ATOM 3109 O O . HIS A 1 386 ? -11.610 -5.092 26.555 1.00 95.69 386 HIS A O 1
ATOM 3115 N N . PHE A 1 387 ? -9.806 -3.794 26.344 1.00 94.81 387 PHE A N 1
ATOM 3116 C CA . PHE A 1 387 ? -10.475 -2.834 25.469 1.00 94.81 387 PHE A CA 1
ATOM 3117 C C . PHE A 1 387 ? -10.874 -3.459 24.118 1.00 94.81 387 PHE A C 1
ATOM 3119 O O . PHE A 1 387 ? -11.929 -3.156 23.562 1.00 94.81 387 PHE A O 1
ATOM 3126 N N . GLY A 1 388 ? -10.058 -4.378 23.589 1.00 92.25 388 GLY A N 1
ATOM 3127 C CA . GLY A 1 388 ? -10.412 -5.192 22.425 1.00 92.25 388 GLY A CA 1
ATOM 3128 C C . GLY A 1 388 ? -11.639 -6.068 22.666 1.00 92.25 388 GLY A C 1
ATOM 3129 O O . GLY A 1 388 ? -12.569 -6.031 21.862 1.00 92.25 388 GLY A O 1
ATOM 3130 N N . ASN A 1 389 ? -11.670 -6.779 23.795 1.00 93.88 389 ASN A N 1
ATOM 3131 C CA . ASN A 1 389 ? -12.813 -7.598 24.193 1.00 93.88 389 ASN A CA 1
ATOM 3132 C C . ASN A 1 389 ? -14.088 -6.764 24.359 1.00 93.88 389 ASN A C 1
ATOM 3134 O O . ASN A 1 389 ? -15.149 -7.199 23.918 1.00 93.88 389 ASN A O 1
ATOM 3138 N N . LEU A 1 390 ? -13.989 -5.562 24.943 1.00 94.81 390 LEU A N 1
ATOM 3139 C CA . LEU A 1 390 ? -15.108 -4.624 25.056 1.00 94.81 390 LEU A CA 1
ATOM 3140 C C . LEU A 1 390 ? -15.687 -4.289 23.675 1.00 94.81 390 LEU A C 1
ATOM 3142 O O . LEU A 1 390 ? -16.888 -4.436 23.452 1.00 94.81 390 LEU A O 1
ATOM 3146 N N . LYS A 1 391 ? -14.833 -3.897 22.723 1.00 92.00 391 LYS A N 1
ATOM 3147 C CA . LYS A 1 391 ? -15.262 -3.552 21.359 1.00 92.00 391 LYS A CA 1
ATOM 3148 C C . LYS A 1 391 ? -15.901 -4.741 20.638 1.00 92.00 391 LYS A C 1
ATOM 3150 O O . LYS A 1 391 ? -16.905 -4.582 19.944 1.00 92.00 391 LYS A O 1
ATOM 3155 N N . ASP A 1 392 ? -15.328 -5.931 20.783 1.00 86.75 392 ASP A N 1
ATOM 3156 C CA . ASP A 1 392 ? -15.870 -7.136 20.155 1.00 86.75 392 ASP A CA 1
ATOM 3157 C C . ASP A 1 392 ? -17.200 -7.554 20.807 1.00 86.75 392 ASP A C 1
ATOM 3159 O O . ASP A 1 392 ? -18.140 -7.914 20.100 1.00 86.75 392 ASP A O 1
ATOM 3163 N N . ALA A 1 393 ? -17.340 -7.413 22.129 1.00 91.62 393 ALA A N 1
ATOM 3164 C CA . ALA A 1 393 ? -18.604 -7.634 22.828 1.00 91.62 393 ALA A CA 1
ATOM 3165 C C . ALA A 1 393 ? -19.700 -6.659 22.366 1.00 91.62 393 ALA A C 1
ATOM 3167 O O . ALA A 1 393 ? -20.826 -7.099 22.137 1.00 91.62 393 ALA A O 1
ATOM 3168 N N . ILE A 1 394 ? -19.366 -5.377 22.158 1.00 90.25 394 ILE A N 1
ATOM 3169 C CA . ILE A 1 394 ? -20.282 -4.372 21.592 1.00 90.25 394 ILE A CA 1
ATOM 3170 C C . ILE A 1 394 ? -20.708 -4.784 20.179 1.00 90.25 394 ILE A C 1
ATOM 3172 O O . ILE A 1 394 ? -21.896 -4.850 19.880 1.00 90.25 394 ILE A O 1
ATOM 3176 N N . LYS A 1 395 ? -19.746 -5.131 19.314 1.00 87.00 395 LYS A N 1
ATOM 3177 C CA . LYS A 1 395 ? -20.013 -5.553 17.930 1.00 87.00 395 LYS A CA 1
ATOM 3178 C C . LYS A 1 395 ? -20.940 -6.772 17.852 1.00 87.00 395 LYS A C 1
ATOM 3180 O O . LYS A 1 395 ? -21.736 -6.877 16.921 1.00 87.00 395 LYS A O 1
ATOM 3185 N N . HIS A 1 396 ? -20.807 -7.701 18.794 1.00 87.81 396 HIS A N 1
ATOM 3186 C CA . HIS A 1 396 ? -21.579 -8.941 18.843 1.00 87.81 396 HIS A CA 1
ATOM 3187 C C . HIS A 1 396 ? -22.809 -8.870 19.764 1.00 87.81 396 HIS A C 1
ATOM 3189 O O . HIS A 1 396 ? -23.457 -9.894 19.965 1.00 87.81 396 HIS A O 1
ATOM 3195 N N . ASN A 1 397 ? -23.149 -7.688 20.297 1.00 88.94 397 ASN A N 1
ATOM 3196 C CA . ASN A 1 397 ? -24.281 -7.460 21.204 1.00 88.94 397 ASN A CA 1
ATOM 3197 C C . ASN A 1 397 ? -24.297 -8.398 22.430 1.00 88.94 397 ASN A C 1
ATOM 3199 O O . ASN A 1 397 ? -25.345 -8.894 22.842 1.00 88.94 397 ASN A O 1
ATOM 3203 N N . VAL A 1 398 ? -23.125 -8.666 23.020 1.00 94.00 398 VAL A N 1
ATOM 3204 C CA . VAL A 1 398 ? -22.987 -9.532 24.203 1.00 94.00 398 VAL A CA 1
ATOM 3205 C C . VAL A 1 398 ? -22.965 -8.678 25.472 1.00 94.00 398 VAL A C 1
ATOM 3207 O O . VAL A 1 398 ? -21.909 -8.463 26.066 1.00 94.00 398 VAL A O 1
ATOM 3210 N N . ASN A 1 399 ? -24.134 -8.177 25.879 1.00 93.44 399 ASN A N 1
ATOM 3211 C CA . ASN A 1 399 ? -24.288 -7.160 26.933 1.00 93.44 399 ASN A CA 1
ATOM 3212 C C . ASN A 1 399 ? -23.557 -7.492 28.244 1.00 93.44 399 ASN A C 1
ATOM 3214 O O . ASN A 1 399 ? -22.854 -6.640 28.777 1.00 93.44 399 ASN A O 1
ATOM 3218 N N . GLU A 1 400 ? -23.637 -8.734 28.730 1.00 95.19 400 GLU A N 1
ATOM 3219 C CA . GLU A 1 400 ? -22.933 -9.153 29.954 1.00 95.19 400 GLU A CA 1
ATOM 3220 C C . GLU A 1 400 ? -21.411 -8.968 29.847 1.00 95.19 400 GLU A C 1
ATOM 3222 O O . GLU A 1 400 ? -20.762 -8.505 30.788 1.00 95.19 400 GLU A O 1
ATOM 3227 N N . LYS A 1 401 ? -20.834 -9.281 28.676 1.00 94.62 401 LYS A N 1
ATOM 3228 C CA . LYS A 1 401 ? -19.407 -9.068 28.408 1.00 94.62 401 LYS A CA 1
ATOM 3229 C C . LYS A 1 401 ? -19.082 -7.590 28.245 1.00 94.62 401 LYS A C 1
ATOM 3231 O O . LYS A 1 401 ? -18.037 -7.169 28.728 1.00 94.62 401 LYS A O 1
ATOM 3236 N N . VAL A 1 402 ? -19.960 -6.805 27.614 1.00 95.69 402 VAL A N 1
ATOM 3237 C CA . VAL A 1 402 ? -19.785 -5.346 27.513 1.00 95.69 402 VAL A CA 1
ATOM 3238 C C . VAL A 1 402 ? -19.671 -4.746 28.911 1.00 95.69 402 VAL A C 1
ATOM 3240 O O . VAL A 1 402 ? -18.690 -4.069 29.200 1.00 95.69 402 VAL A O 1
ATOM 3243 N N . THR A 1 403 ? -20.606 -5.065 29.806 1.00 97.12 403 THR A N 1
ATOM 3244 C CA . THR A 1 403 ? -20.598 -4.573 31.188 1.00 97.12 403 THR A CA 1
ATOM 3245 C C . THR A 1 403 ? -19.352 -5.021 31.952 1.00 97.12 403 THR A C 1
ATOM 3247 O O . THR A 1 403 ? -18.704 -4.202 32.607 1.00 97.12 403 THR A O 1
ATOM 3250 N N . ALA A 1 404 ? -18.974 -6.300 31.854 1.00 97.44 404 ALA A N 1
ATOM 3251 C CA . ALA A 1 404 ? -17.802 -6.834 32.547 1.00 97.44 404 ALA A CA 1
ATOM 3252 C C . ALA A 1 404 ? -16.486 -6.185 32.079 1.00 97.44 404 ALA A C 1
ATOM 3254 O O . ALA A 1 404 ? -15.677 -5.762 32.909 1.00 97.44 404 ALA A O 1
ATOM 3255 N N . GLU A 1 405 ? -16.283 -6.070 30.765 1.00 97.69 405 GLU A N 1
ATOM 3256 C CA . GLU A 1 405 ? -15.067 -5.490 30.187 1.00 97.69 405 GLU A CA 1
ATOM 3257 C C . GLU A 1 405 ? -15.019 -3.968 30.388 1.00 97.69 405 GLU A C 1
ATOM 3259 O O . GLU A 1 405 ? -13.976 -3.437 30.767 1.00 97.69 405 GLU A O 1
ATOM 3264 N N . ALA A 1 406 ? -16.146 -3.258 30.247 1.00 96.94 406 ALA A N 1
ATOM 3265 C CA . ALA A 1 406 ? -16.228 -1.824 30.540 1.00 96.94 406 ALA A CA 1
ATOM 3266 C C . ALA A 1 406 ? -15.885 -1.535 32.007 1.00 96.94 406 ALA A C 1
ATOM 3268 O O . ALA A 1 406 ? -15.071 -0.657 32.295 1.00 96.94 406 ALA A O 1
ATOM 3269 N N . LYS A 1 407 ? -16.420 -2.330 32.943 1.00 97.75 407 LYS A N 1
ATOM 3270 C CA . LYS A 1 407 ? -16.089 -2.227 34.370 1.00 97.75 407 LYS A CA 1
ATOM 3271 C C . LYS A 1 407 ? -14.598 -2.417 34.627 1.00 97.75 407 LYS A C 1
ATOM 3273 O O . LYS A 1 407 ? -14.020 -1.666 35.413 1.00 97.75 407 LYS A O 1
ATOM 3278 N N . TRP A 1 408 ? -13.969 -3.390 33.969 1.00 97.69 408 TRP A N 1
ATOM 3279 C CA . TRP A 1 408 ? -12.526 -3.592 34.081 1.00 97.69 408 TRP A CA 1
ATOM 3280 C C . TRP A 1 408 ? -11.752 -2.379 33.554 1.00 97.69 408 TRP A C 1
ATOM 3282 O O . TRP A 1 408 ? -10.876 -1.866 34.250 1.00 97.69 408 TRP A O 1
ATOM 3292 N N . VAL A 1 409 ? -12.106 -1.878 32.364 1.00 96.62 409 VAL A N 1
ATOM 3293 C CA . VAL A 1 409 ? -11.440 -0.732 31.723 1.00 96.62 409 VAL A CA 1
ATOM 3294 C C . VAL A 1 409 ? -11.551 0.525 32.587 1.00 96.62 409 VAL A C 1
ATOM 3296 O O . VAL A 1 409 ? -10.538 1.178 32.831 1.00 96.62 409 VAL A O 1
ATOM 3299 N N . VAL A 1 410 ? -12.737 0.833 33.121 1.00 96.75 410 VAL A N 1
ATOM 3300 C CA . VAL A 1 410 ? -12.947 1.974 34.031 1.00 96.75 410 VAL A CA 1
ATOM 3301 C C . VAL A 1 410 ? -12.068 1.848 35.274 1.00 96.75 410 VAL A C 1
ATOM 3303 O O . VAL A 1 410 ? -11.340 2.779 35.617 1.00 96.75 410 VAL A O 1
ATOM 3306 N N . GLN A 1 411 ? -12.074 0.683 35.930 1.00 96.25 411 GLN A N 1
ATOM 3307 C CA . GLN A 1 411 ? -11.255 0.452 37.123 1.00 96.25 411 GLN A CA 1
ATOM 3308 C C . GLN A 1 411 ? -9.756 0.549 36.830 1.00 96.25 411 GLN A C 1
ATOM 3310 O O . GLN A 1 411 ? -8.993 1.046 37.662 1.00 96.25 411 GLN A O 1
ATOM 3315 N N . PHE A 1 412 ? -9.326 0.074 35.661 1.00 96.25 412 PHE A N 1
ATOM 3316 C CA . PHE A 1 412 ? -7.944 0.184 35.225 1.00 96.25 412 PHE A CA 1
ATOM 3317 C C . PHE A 1 412 ? -7.556 1.649 35.017 1.00 96.25 412 PHE A C 1
ATOM 3319 O O . PHE A 1 412 ? -6.556 2.092 35.575 1.00 96.25 412 PHE A O 1
ATOM 3326 N N . LEU A 1 413 ? -8.361 2.422 34.284 1.00 94.50 413 LEU A N 1
ATOM 3327 C CA . LEU A 1 413 ? -8.097 3.839 34.028 1.00 94.50 413 LEU A CA 1
ATOM 3328 C C . LEU A 1 413 ? -8.080 4.657 35.326 1.00 94.50 413 LEU A C 1
ATOM 3330 O O . LEU A 1 413 ? -7.199 5.487 35.515 1.00 94.50 413 LEU A O 1
ATOM 3334 N N . GLN A 1 414 ? -8.970 4.375 36.275 1.00 93.00 414 GLN A N 1
ATOM 3335 C CA . GLN A 1 414 ? -8.970 5.055 37.575 1.00 93.00 414 GLN A CA 1
ATOM 3336 C C . GLN A 1 414 ? -7.702 4.789 38.400 1.00 93.00 414 GLN A C 1
ATOM 3338 O O . GLN A 1 414 ? -7.248 5.668 39.127 1.00 93.00 414 GLN A O 1
ATOM 3343 N N . LYS A 1 415 ? -7.133 3.579 38.319 1.00 92.56 415 LYS A N 1
ATOM 3344 C CA . LYS A 1 415 ? -6.008 3.160 39.175 1.00 92.56 415 LYS A CA 1
ATOM 3345 C C . LYS A 1 415 ? -4.636 3.283 38.518 1.00 92.56 415 LYS A C 1
ATOM 3347 O O . LYS A 1 415 ? -3.640 3.380 39.227 1.00 92.56 415 LYS A O 1
ATOM 3352 N N . LYS A 1 416 ? -4.572 3.163 37.193 1.00 92.44 416 LYS A N 1
ATOM 3353 C CA . LYS A 1 416 ? -3.342 2.893 36.433 1.00 92.44 416 LYS A CA 1
ATOM 3354 C C . LYS A 1 416 ? -3.233 3.694 35.132 1.00 92.44 416 LYS A C 1
ATOM 3356 O O . LYS A 1 416 ? -2.397 3.362 34.297 1.00 92.44 416 LYS A O 1
ATOM 3361 N N . ARG A 1 417 ? -4.048 4.738 34.926 1.00 91.69 417 ARG A N 1
ATOM 3362 C CA . ARG A 1 417 ? -3.985 5.562 33.702 1.00 91.69 417 ARG A CA 1
ATOM 3363 C C . ARG A 1 417 ? -2.597 6.140 33.441 1.00 91.69 417 ARG A C 1
ATOM 3365 O O . ARG A 1 417 ? -2.147 6.079 32.308 1.00 91.69 417 ARG A O 1
ATOM 3372 N N . ASN A 1 418 ? -1.904 6.607 34.475 1.00 90.31 418 ASN A N 1
ATOM 3373 C CA . ASN A 1 418 ? -0.540 7.132 34.366 1.00 90.31 418 ASN A CA 1
ATOM 3374 C C . ASN A 1 418 ? 0.450 6.140 33.727 1.00 90.31 418 ASN A C 1
ATOM 3376 O O . ASN A 1 418 ? 1.394 6.559 33.076 1.00 90.31 418 ASN A O 1
ATOM 3380 N N . ILE A 1 419 ? 0.224 4.828 33.868 1.00 88.00 419 ILE A N 1
ATOM 3381 C CA . ILE A 1 419 ? 1.055 3.794 33.231 1.00 88.00 419 ILE A CA 1
ATOM 3382 C C . ILE A 1 419 ? 0.837 3.765 31.712 1.00 88.00 419 ILE A C 1
ATOM 3384 O O . ILE A 1 419 ? 1.746 3.430 30.964 1.00 88.00 419 ILE A O 1
ATOM 3388 N N . LEU A 1 420 ? -0.365 4.112 31.242 1.00 89.38 420 LEU A N 1
ATOM 3389 C CA . LEU A 1 420 ? -0.648 4.251 29.811 1.00 89.38 420 LEU A CA 1
ATOM 3390 C C . LEU A 1 420 ? -0.058 5.536 29.228 1.00 89.38 420 LEU A C 1
ATOM 3392 O O . LEU A 1 420 ? -0.045 5.675 28.010 1.00 89.38 420 LEU A O 1
ATOM 3396 N N . GLU A 1 421 ? 0.370 6.467 30.082 1.00 89.38 421 GLU A N 1
ATOM 3397 C CA . GLU A 1 421 ? 0.915 7.765 29.688 1.00 89.38 421 GLU A CA 1
ATOM 3398 C C . GLU A 1 421 ? 2.454 7.798 29.692 1.00 89.38 421 GLU A C 1
ATOM 3400 O O . GLU A 1 421 ? 3.062 8.837 29.424 1.00 89.38 421 GLU A O 1
ATOM 3405 N N . ASP A 1 422 ? 3.083 6.668 30.022 1.00 85.88 422 ASP A N 1
ATOM 3406 C CA . ASP A 1 422 ? 4.523 6.555 30.205 1.00 85.88 422 ASP A CA 1
ATOM 3407 C C . ASP A 1 422 ? 5.267 6.286 28.885 1.00 85.88 422 ASP A C 1
ATOM 3409 O O . ASP A 1 422 ? 5.031 5.293 28.189 1.00 85.88 422 ASP A O 1
ATOM 3413 N N . SER A 1 423 ? 6.233 7.160 28.589 1.00 80.81 423 SER A N 1
ATOM 3414 C CA . SER A 1 423 ? 7.134 7.077 27.431 1.00 80.81 423 SER A CA 1
ATOM 3415 C C . SER A 1 423 ? 8.559 6.659 27.796 1.00 80.81 423 SER A C 1
ATOM 3417 O O . SER A 1 423 ? 9.417 6.633 26.921 1.00 80.81 423 SER A O 1
ATOM 3419 N N . SER A 1 424 ? 8.837 6.305 29.055 1.00 82.88 424 SER A N 1
ATOM 3420 C CA . SER A 1 424 ? 10.190 6.044 29.577 1.00 82.88 424 SER A CA 1
ATOM 3421 C C . SER A 1 424 ? 10.863 4.755 29.077 1.00 82.88 424 SER A C 1
ATOM 3423 O O . SER A 1 424 ? 11.876 4.323 29.626 1.00 82.88 424 SER A O 1
ATOM 3425 N N . SER A 1 425 ? 10.320 4.120 28.038 1.00 86.81 425 SER A N 1
ATOM 3426 C CA . SER A 1 425 ? 10.882 2.885 27.493 1.00 86.81 425 SER A CA 1
ATOM 3427 C C . SER A 1 425 ? 12.217 3.128 26.803 1.00 86.81 425 SER A C 1
ATOM 3429 O O . SER A 1 425 ? 12.394 4.111 26.085 1.00 86.81 425 SER A O 1
ATOM 3431 N N . VAL A 1 426 ? 13.149 2.198 27.005 1.00 90.12 426 VAL A N 1
ATOM 3432 C CA . VAL A 1 426 ? 14.441 2.220 26.321 1.00 90.12 426 VAL A CA 1
ATOM 3433 C C . VAL A 1 426 ? 14.224 1.847 24.859 1.00 90.12 426 VAL A C 1
ATOM 3435 O O . VAL A 1 426 ? 13.634 0.810 24.545 1.00 90.12 426 VAL A O 1
ATOM 3438 N N . ILE A 1 427 ? 14.671 2.724 23.968 1.00 91.25 427 ILE A N 1
ATOM 3439 C CA . ILE A 1 427 ? 14.545 2.548 22.524 1.00 91.25 427 ILE A CA 1
ATOM 3440 C C . ILE A 1 427 ? 15.604 1.557 22.038 1.00 91.25 427 ILE A C 1
ATOM 3442 O O . ILE A 1 427 ? 16.755 1.606 22.474 1.00 91.25 427 ILE A O 1
ATOM 3446 N N . ALA A 1 428 ? 15.210 0.666 21.130 1.00 86.06 428 ALA A N 1
ATOM 3447 C CA . ALA A 1 428 ? 16.096 -0.321 20.532 1.00 86.06 428 ALA A CA 1
ATOM 3448 C C . ALA A 1 428 ? 17.262 0.359 19.797 1.00 86.06 428 ALA A C 1
ATOM 3450 O O . ALA A 1 428 ? 17.084 1.366 19.109 1.00 86.06 428 ALA A O 1
ATOM 3451 N N . GLN A 1 429 ? 18.460 -0.205 19.934 1.00 83.25 429 GLN A N 1
ATOM 3452 C CA . GLN A 1 429 ? 19.595 0.122 19.066 1.00 83.25 429 GLN A CA 1
ATOM 3453 C C . GLN A 1 429 ? 19.408 -0.539 17.692 1.00 83.25 429 GLN A C 1
ATOM 3455 O O . GLN A 1 429 ? 18.637 -1.497 17.565 1.00 83.25 429 GLN A O 1
ATOM 3460 N N . GLU A 1 430 ? 20.136 -0.079 16.673 1.00 76.25 430 GLU A N 1
ATOM 3461 C CA . GLU A 1 430 ? 19.988 -0.566 15.293 1.00 76.25 430 GLU A CA 1
ATOM 3462 C C . GLU A 1 430 ? 20.184 -2.082 15.193 1.00 76.25 430 GLU A C 1
ATOM 3464 O O . GLU A 1 430 ? 19.455 -2.764 14.474 1.00 76.25 430 GLU A O 1
ATOM 3469 N N . THR A 1 431 ? 21.134 -2.630 15.958 1.00 77.00 431 THR A N 1
ATOM 3470 C CA . THR A 1 431 ? 21.406 -4.073 15.994 1.00 77.00 431 THR A CA 1
ATOM 3471 C C . THR A 1 431 ? 20.231 -4.867 16.556 1.00 77.00 431 THR A C 1
ATOM 3473 O O . THR A 1 431 ? 19.848 -5.870 15.963 1.00 77.00 431 THR A O 1
ATOM 3476 N N . SER A 1 432 ? 19.620 -4.399 17.651 1.00 82.38 432 SER A N 1
ATOM 3477 C CA . SER A 1 432 ? 18.457 -5.051 18.272 1.00 82.38 432 SER A CA 1
ATOM 3478 C C . SER A 1 432 ? 17.264 -5.048 17.324 1.00 82.38 432 SER A C 1
ATOM 3480 O O . SER A 1 432 ? 16.629 -6.078 17.107 1.00 82.38 432 SER A O 1
ATOM 3482 N N . LEU A 1 433 ? 17.000 -3.897 16.698 1.00 74.88 433 LEU A N 1
ATOM 3483 C CA . LEU A 1 433 ? 15.930 -3.758 15.720 1.00 74.88 433 LEU A CA 1
ATOM 3484 C C . LEU A 1 433 ? 16.139 -4.698 14.527 1.00 74.88 433 LEU A C 1
ATOM 3486 O O . LEU A 1 433 ? 15.213 -5.398 14.121 1.00 74.88 433 LEU A O 1
ATOM 3490 N N . TYR A 1 434 ? 17.353 -4.737 13.977 1.00 69.31 434 TYR A N 1
ATOM 3491 C CA . TYR A 1 434 ? 17.685 -5.602 12.849 1.00 69.31 434 TYR A CA 1
ATOM 3492 C C . TYR A 1 434 ? 17.525 -7.089 13.190 1.00 69.31 434 TYR A C 1
ATOM 3494 O O . TYR A 1 434 ? 16.929 -7.840 12.413 1.00 69.31 434 TYR A O 1
ATOM 3502 N N . GLU A 1 435 ? 18.024 -7.516 14.352 1.00 76.75 435 GLU A N 1
ATOM 3503 C CA . GLU A 1 435 ? 17.878 -8.889 14.839 1.00 76.75 435 GLU A CA 1
ATOM 3504 C C . GLU A 1 435 ? 16.404 -9.256 15.022 1.00 76.75 435 GLU A C 1
ATOM 3506 O O . GLU A 1 435 ? 15.969 -10.303 14.538 1.00 76.75 435 GLU A O 1
ATOM 3511 N N . TYR A 1 436 ? 15.612 -8.375 15.639 1.00 82.38 436 TYR A N 1
ATOM 3512 C CA . TYR A 1 436 ? 14.176 -8.572 15.810 1.00 82.38 436 TYR A CA 1
ATOM 3513 C C . TYR A 1 436 ? 13.458 -8.748 14.465 1.00 82.38 436 TYR A C 1
ATOM 3515 O O . TYR A 1 436 ? 12.791 -9.760 14.249 1.00 82.38 436 TYR A O 1
ATOM 3523 N N . LEU A 1 437 ? 13.646 -7.821 13.520 1.00 73.88 437 LEU A N 1
ATOM 3524 C CA . LEU A 1 437 ? 12.994 -7.882 12.206 1.00 73.88 437 LEU A CA 1
ATOM 3525 C C . LEU A 1 437 ? 13.419 -9.115 11.404 1.00 73.88 437 LEU A C 1
ATOM 3527 O O . LEU A 1 437 ? 12.582 -9.768 10.779 1.00 73.88 437 LEU A O 1
ATOM 3531 N N . THR A 1 438 ? 14.706 -9.462 11.444 1.00 70.75 438 THR A N 1
ATOM 3532 C CA . THR A 1 438 ? 15.230 -10.658 10.774 1.00 70.75 438 THR A CA 1
ATOM 3533 C C . THR A 1 438 ? 14.588 -11.920 11.344 1.00 70.75 438 THR A C 1
ATOM 3535 O O . THR A 1 438 ? 14.125 -12.769 10.579 1.00 70.75 438 THR A O 1
ATOM 3538 N N . ASN A 1 439 ? 14.491 -12.026 12.671 1.00 78.44 439 ASN A N 1
ATOM 3539 C CA . ASN A 1 439 ? 13.864 -13.161 13.345 1.00 78.44 439 ASN A CA 1
ATOM 3540 C C . ASN A 1 439 ? 12.370 -13.275 13.013 1.00 78.44 439 ASN A C 1
ATOM 3542 O O . ASN A 1 439 ? 11.888 -14.375 12.733 1.00 78.44 439 ASN A O 1
ATOM 3546 N N . GLU A 1 440 ? 11.644 -12.157 12.978 1.00 73.81 440 GLU A N 1
ATOM 3547 C CA . GLU A 1 440 ? 10.229 -12.128 12.599 1.00 73.81 440 GLU A CA 1
ATOM 3548 C C . GLU A 1 440 ? 10.030 -12.580 11.140 1.00 73.81 440 GLU A C 1
ATOM 3550 O O . GLU A 1 440 ? 9.182 -13.429 10.856 1.00 73.81 440 GLU A O 1
ATOM 3555 N N . ILE A 1 441 ? 10.853 -12.092 10.204 1.00 68.12 441 ILE A N 1
ATOM 3556 C CA . ILE A 1 441 ? 10.798 -12.493 8.787 1.00 68.12 441 ILE A CA 1
ATOM 3557 C C . ILE A 1 441 ? 11.119 -13.981 8.618 1.00 68.12 441 ILE A C 1
ATOM 3559 O O . ILE A 1 441 ? 10.422 -14.677 7.875 1.00 68.12 441 ILE A O 1
ATOM 3563 N N . LEU A 1 442 ? 12.164 -14.481 9.282 1.00 67.50 442 LEU A N 1
ATOM 3564 C CA . LEU A 1 442 ? 12.542 -15.895 9.224 1.00 67.50 442 LEU A CA 1
ATOM 3565 C C . LEU A 1 442 ? 11.438 -16.790 9.789 1.00 67.50 442 LEU A C 1
ATOM 3567 O O . LEU A 1 442 ? 11.083 -17.784 9.159 1.00 67.50 442 LEU A O 1
ATOM 3571 N N . THR A 1 443 ? 10.836 -16.390 10.908 1.00 75.44 443 THR A N 1
ATOM 3572 C CA . THR A 1 443 ? 9.719 -17.111 11.527 1.00 75.44 443 THR A CA 1
ATOM 3573 C C . THR A 1 443 ? 8.498 -17.133 10.602 1.00 75.44 443 THR A C 1
ATOM 3575 O O . THR A 1 443 ? 7.893 -18.184 10.405 1.00 75.44 443 THR A O 1
ATOM 3578 N N . ILE A 1 444 ? 8.154 -16.011 9.955 1.00 67.44 444 ILE A N 1
ATOM 3579 C CA . ILE A 1 444 ? 7.080 -15.983 8.948 1.00 67.44 444 ILE A CA 1
ATOM 3580 C C . ILE A 1 444 ? 7.405 -16.921 7.779 1.00 67.44 444 ILE A C 1
ATOM 3582 O O . ILE A 1 444 ? 6.532 -17.680 7.362 1.00 67.44 444 ILE A O 1
ATOM 3586 N N . LYS A 1 445 ? 8.637 -16.895 7.251 1.00 62.28 445 LYS A N 1
ATOM 3587 C CA . LYS A 1 445 ? 9.063 -17.775 6.147 1.00 62.28 445 LYS A CA 1
ATOM 3588 C C . LYS A 1 445 ? 8.934 -19.250 6.522 1.00 62.28 445 LYS A C 1
ATOM 3590 O O . LYS A 1 445 ? 8.384 -20.023 5.742 1.00 62.28 445 LYS A O 1
ATOM 3595 N N . GLU A 1 446 ? 9.398 -19.625 7.712 1.00 77.31 446 GLU A N 1
ATOM 3596 C CA . GLU A 1 446 ? 9.276 -20.985 8.238 1.00 77.31 446 GLU A CA 1
ATOM 3597 C C . GLU A 1 446 ? 7.811 -21.412 8.339 1.00 77.31 446 GLU A C 1
ATOM 3599 O O . GLU A 1 446 ? 7.445 -22.465 7.820 1.00 77.31 446 GLU A O 1
ATOM 3604 N N . LEU A 1 447 ? 6.953 -20.582 8.938 1.00 67.81 447 LEU A N 1
ATOM 3605 C CA . LEU A 1 447 ? 5.532 -20.887 9.072 1.00 67.81 447 LEU A CA 1
ATOM 3606 C C . LEU A 1 447 ? 4.846 -21.004 7.699 1.00 67.81 447 LEU A C 1
ATOM 3608 O O . LEU A 1 447 ? 4.126 -21.967 7.464 1.00 67.81 447 LEU A O 1
ATOM 3612 N N . ILE A 1 448 ? 5.111 -20.092 6.760 1.00 68.19 448 ILE A N 1
ATOM 3613 C CA . ILE A 1 448 ? 4.526 -20.141 5.406 1.00 68.19 448 ILE A CA 1
ATOM 3614 C C . ILE A 1 448 ? 5.003 -21.373 4.621 1.00 68.19 448 ILE A C 1
ATOM 3616 O O . ILE A 1 448 ? 4.259 -21.883 3.789 1.00 68.19 448 ILE A O 1
ATOM 3620 N N . SER A 1 449 ? 6.213 -21.876 4.887 1.00 68.38 449 SER A N 1
ATOM 3621 C CA . SER A 1 449 ? 6.734 -23.092 4.247 1.00 68.38 449 SER A CA 1
ATOM 3622 C C . SER A 1 449 ? 6.051 -24.391 4.697 1.00 68.38 449 SER A C 1
ATOM 3624 O O . SER A 1 449 ? 6.263 -25.436 4.078 1.00 68.38 449 SER A O 1
ATOM 3626 N N . LYS A 1 450 ? 5.240 -24.357 5.765 1.00 73.50 450 LYS A N 1
ATOM 3627 C CA . LYS A 1 450 ? 4.512 -25.536 6.240 1.00 73.50 450 LYS A CA 1
ATOM 3628 C C . LYS A 1 450 ? 3.356 -25.841 5.289 1.00 73.50 450 LYS A C 1
ATOM 3630 O O . LYS A 1 450 ? 2.608 -24.950 4.902 1.00 73.50 450 LYS A O 1
ATOM 3635 N N . ASN A 1 451 ? 3.166 -27.123 4.973 1.00 65.75 451 ASN A N 1
ATOM 3636 C CA . ASN A 1 451 ? 2.042 -27.563 4.136 1.00 65.75 451 ASN A CA 1
ATOM 3637 C C . ASN A 1 451 ? 0.678 -27.313 4.804 1.00 65.75 451 ASN A C 1
ATOM 3639 O O . ASN A 1 451 ? -0.315 -27.117 4.111 1.00 65.75 451 ASN A O 1
ATOM 3643 N N . GLU A 1 452 ? 0.632 -27.315 6.139 1.00 73.88 452 GLU A N 1
ATOM 3644 C CA . GLU A 1 452 ? -0.563 -27.034 6.932 1.00 73.88 452 GLU A CA 1
ATOM 3645 C C . GLU A 1 452 ? -0.184 -26.191 8.157 1.00 73.88 452 GLU A C 1
ATOM 3647 O O . GLU A 1 452 ? 0.837 -26.439 8.799 1.00 73.88 452 GLU A O 1
ATOM 3652 N N . LEU A 1 453 ? -1.019 -25.200 8.477 1.00 66.38 453 LEU A N 1
ATOM 3653 C CA . LEU A 1 453 ? -0.869 -24.310 9.629 1.00 66.38 453 LEU A CA 1
ATOM 3654 C C . LEU A 1 453 ? -2.010 -24.545 10.613 1.00 66.38 453 LEU A C 1
ATOM 3656 O O . LEU A 1 453 ? -3.180 -24.540 10.218 1.00 66.38 453 LEU A O 1
ATOM 3660 N N . ILE A 1 454 ? -1.699 -24.670 11.904 1.00 83.81 454 ILE A N 1
ATOM 3661 C CA . ILE A 1 454 ? -2.748 -24.641 12.933 1.00 83.81 454 ILE A CA 1
ATOM 3662 C C . ILE A 1 454 ? -3.232 -23.199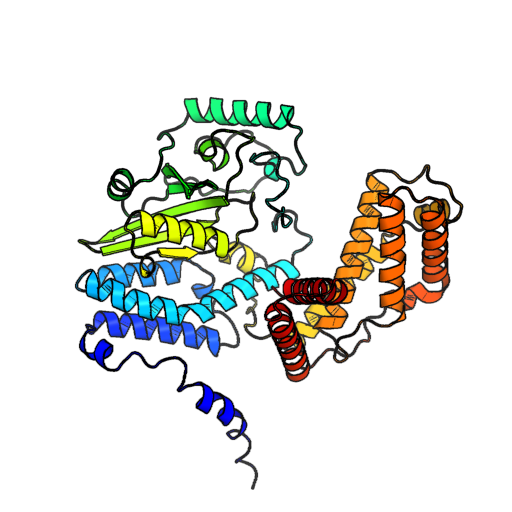 13.164 1.00 83.81 454 ILE A C 1
ATOM 3664 O O . ILE A 1 454 ? -2.536 -22.230 12.858 1.00 83.81 454 ILE A O 1
ATOM 3668 N N . ILE A 1 455 ? -4.440 -23.040 13.718 1.00 67.56 455 ILE A N 1
ATOM 3669 C CA . ILE A 1 455 ? -5.106 -21.730 13.891 1.00 67.56 455 ILE A CA 1
ATOM 3670 C C . ILE A 1 455 ? -4.208 -20.707 14.605 1.00 67.56 455 ILE A C 1
ATOM 3672 O O . ILE A 1 455 ? -4.143 -19.547 14.192 1.00 67.56 455 ILE A O 1
ATOM 3676 N N . ASP A 1 456 ? -3.486 -21.136 15.639 1.00 75.06 456 ASP A N 1
ATOM 3677 C CA . ASP A 1 456 ? -2.600 -20.261 16.408 1.00 75.06 456 ASP A CA 1
ATOM 3678 C C . ASP A 1 456 ? -1.400 -19.778 15.585 1.00 75.06 456 ASP A C 1
ATOM 3680 O O . ASP A 1 456 ? -1.033 -18.607 15.665 1.00 75.06 456 ASP A O 1
ATOM 3684 N N . GLU A 1 457 ? -0.837 -20.635 14.731 1.00 70.00 457 GLU A N 1
ATOM 3685 C CA . GLU A 1 457 ? 0.255 -20.267 13.825 1.00 70.00 457 GLU A CA 1
ATOM 3686 C C . GLU A 1 457 ? -0.229 -19.294 12.748 1.00 70.00 457 GLU A C 1
ATOM 3688 O O . GLU A 1 457 ? 0.425 -18.289 12.476 1.00 70.00 457 GLU A O 1
ATOM 3693 N N . PHE A 1 458 ? -1.420 -19.517 12.188 1.00 64.38 458 PHE A N 1
ATOM 3694 C CA . PHE A 1 458 ? -2.035 -18.569 11.258 1.00 64.38 458 PHE A CA 1
ATOM 3695 C C . PHE A 1 458 ? -2.273 -17.199 11.916 1.00 64.38 458 PHE A C 1
ATOM 3697 O O . PHE A 1 458 ? -2.012 -16.145 11.324 1.00 64.38 458 PHE A O 1
ATOM 3704 N N . HIS A 1 459 ? -2.754 -17.188 13.162 1.00 65.25 459 HIS A N 1
ATOM 3705 C CA . HIS A 1 459 ? -2.919 -15.959 13.932 1.00 65.25 459 HIS A CA 1
ATOM 3706 C C . HIS A 1 459 ? -1.590 -15.278 14.248 1.00 65.25 459 HIS A C 1
ATOM 3708 O O . HIS A 1 459 ? -1.535 -14.045 14.200 1.00 65.25 459 HIS A O 1
ATOM 3714 N N . LEU A 1 460 ? -0.538 -16.052 14.517 1.00 71.88 460 LEU A N 1
ATOM 3715 C CA . LEU A 1 460 ? 0.813 -15.552 14.720 1.00 71.88 460 LEU A CA 1
ATOM 3716 C C . LEU A 1 460 ? 1.344 -14.881 13.447 1.00 71.88 460 LEU A C 1
ATOM 3718 O O . LEU A 1 460 ? 1.673 -13.701 13.510 1.00 71.88 460 LEU A O 1
ATOM 3722 N N . ILE A 1 461 ? 1.289 -15.538 12.281 1.00 64.19 461 ILE A N 1
ATOM 3723 C CA . ILE A 1 461 ? 1.683 -14.927 10.995 1.00 64.19 461 ILE A CA 1
ATOM 3724 C C . ILE A 1 461 ? 0.919 -13.623 10.768 1.00 64.19 461 ILE A C 1
ATOM 3726 O O . ILE A 1 461 ? 1.511 -12.595 10.457 1.00 64.19 461 ILE A O 1
ATOM 3730 N N . LYS A 1 462 ? -0.406 -13.625 10.957 1.00 64.62 462 LYS A N 1
ATOM 3731 C CA . LYS A 1 462 ? -1.233 -12.424 10.772 1.00 64.62 462 LYS A CA 1
ATOM 3732 C C . LYS A 1 462 ? -0.849 -11.300 11.738 1.00 64.62 462 LYS A C 1
ATOM 3734 O O . LYS A 1 462 ? -0.942 -10.126 11.378 1.00 64.62 462 LYS A O 1
ATOM 3739 N N . LYS A 1 463 ? -0.480 -11.643 12.975 1.00 70.25 463 LYS A N 1
ATOM 3740 C CA . LYS A 1 463 ? -0.019 -10.696 13.991 1.00 70.25 463 LYS A CA 1
ATOM 3741 C C . LYS A 1 463 ? 1.312 -10.075 13.560 1.00 70.25 463 LYS A C 1
ATOM 3743 O O . LYS A 1 463 ? 1.369 -8.854 13.439 1.00 70.25 463 LYS A O 1
ATOM 3748 N N . MET A 1 464 ? 2.304 -10.909 13.261 1.00 65.44 464 MET A N 1
ATOM 3749 C CA . MET A 1 464 ? 3.649 -10.494 12.864 1.00 65.44 464 MET A CA 1
ATOM 3750 C C . MET A 1 464 ? 3.622 -9.700 11.556 1.00 65.44 464 MET A C 1
ATOM 3752 O O . MET A 1 464 ? 4.158 -8.606 11.484 1.00 65.44 464 MET A O 1
ATOM 3756 N N . ALA A 1 465 ? 2.885 -10.164 10.543 1.00 61.62 465 ALA A N 1
ATOM 3757 C CA . ALA A 1 465 ? 2.733 -9.458 9.272 1.00 61.62 465 ALA A CA 1
ATOM 3758 C C . ALA A 1 465 ? 2.023 -8.103 9.416 1.00 61.62 465 ALA A C 1
ATOM 3760 O O . ALA A 1 465 ? 2.289 -7.195 8.640 1.00 61.62 465 ALA A O 1
ATOM 3761 N N . ARG A 1 466 ? 1.116 -7.938 10.390 1.00 60.25 466 ARG A N 1
ATOM 3762 C CA . ARG A 1 466 ? 0.516 -6.629 10.700 1.00 60.25 466 ARG A CA 1
ATOM 3763 C C . ARG A 1 466 ? 1.514 -5.713 11.406 1.00 60.25 466 ARG A C 1
ATOM 3765 O O . ARG A 1 466 ? 1.504 -4.517 11.156 1.00 60.25 466 ARG A O 1
ATOM 3772 N N . GLU A 1 467 ? 2.312 -6.256 12.317 1.00 64.62 467 GLU A N 1
ATOM 3773 C CA . GLU A 1 467 ? 3.323 -5.506 13.069 1.00 64.62 467 GLU A CA 1
ATOM 3774 C C . GLU A 1 467 ? 4.463 -5.064 12.138 1.00 64.62 467 GLU A C 1
ATOM 3776 O O . GLU A 1 467 ? 4.750 -3.874 12.064 1.00 64.62 467 GLU A O 1
ATOM 3781 N N . LEU A 1 468 ? 4.979 -5.961 11.296 1.00 59.78 468 LEU A N 1
ATOM 3782 C CA . LEU A 1 468 ? 5.898 -5.631 10.204 1.00 59.78 468 LEU A CA 1
ATOM 3783 C C . LEU A 1 468 ? 5.248 -4.722 9.157 1.00 59.78 468 LEU A C 1
ATOM 3785 O O . LEU A 1 468 ? 5.844 -3.738 8.753 1.00 59.78 468 LEU A O 1
ATOM 3789 N N . GLY A 1 469 ? 3.998 -4.979 8.771 1.00 47.97 469 GLY A N 1
ATOM 3790 C CA . GLY A 1 469 ? 3.207 -4.098 7.900 1.00 47.97 469 GLY A CA 1
ATOM 3791 C C . GLY A 1 469 ? 2.725 -2.806 8.576 1.00 47.97 469 GLY A C 1
ATOM 3792 O O . GLY A 1 469 ? 1.815 -2.152 8.086 1.00 47.97 469 GLY A O 1
ATOM 3793 N N . THR A 1 470 ? 3.227 -2.483 9.770 1.00 47.09 470 THR A N 1
ATOM 3794 C CA . THR A 1 470 ? 3.166 -1.119 10.313 1.00 47.09 470 THR A CA 1
ATOM 3795 C C . THR A 1 470 ? 4.437 -0.345 9.929 1.00 47.09 470 THR A C 1
ATOM 3797 O O . THR A 1 470 ? 4.413 0.881 9.915 1.00 47.09 470 THR A O 1
ATOM 3800 N N . LEU A 1 471 ? 5.530 -1.050 9.595 1.00 43.88 471 LEU A N 1
ATOM 3801 C CA . LEU A 1 471 ? 6.762 -0.502 9.015 1.00 43.88 471 LEU A CA 1
ATOM 3802 C C . LEU A 1 471 ? 6.726 -0.433 7.479 1.00 43.88 471 LEU A C 1
ATOM 3804 O O . LEU A 1 471 ? 7.355 0.465 6.923 1.00 43.88 471 LEU A O 1
ATOM 3808 N N . PHE A 1 472 ? 6.001 -1.359 6.824 1.00 36.62 472 PHE A N 1
ATOM 3809 C CA . PHE A 1 472 ? 5.735 -1.439 5.366 1.00 36.62 472 PHE A CA 1
ATOM 3810 C C . PHE A 1 472 ? 4.250 -1.294 5.027 1.00 36.62 472 PHE A C 1
ATOM 3812 O O . PHE A 1 472 ? 3.927 -0.877 3.894 1.00 36.62 472 PHE A O 1
#